Protein AF-A0A1Y4L7F6-F1 (afdb_monomer_lite)

Radius of gyration: 70.83 Å; chains: 1; bounding box: 142×62×167 Å

Secondary structure (DSSP, 8-state):
-EEEEEETTT--EEEEEHHHHHHHHHHHHHHHHHHHHHHHHHHH--HHHHHHHHHHHHHHHTT---TTS-TTT--S-EEE--HHHHHHHHHHHHHHH------TT--HHHHHHHHHHHHHTT-HHHHHHHHHHHHHH-TT-HHHHHHHHHHHTT-SSGGGGGG-SS--TT-HHHHHHHHHS-HHHHHHHHHHHHHHHHHHHHHHHHHHHHHHHHHHHH--SHHHHHHHHHHHHTTTTSTTHHHHHHHHHHHHHHHHHHHHHHHHHHHHHHHHHHHHHHHHHHHHHHHHHHHHHHHHHHHHHHHHHHHHHHHHH--SHHHHHHHHHHHHHHHHHHTTSTTHHHHHHHHHHHHHHHHHHHHHH---TTHHHHHHHHHHHTTTSTTHHHHHHHHHHHHHHHHHHTT-SS--HHHHHHHHHHHTSTT-HHHHHHHHHHHHHHHHHHTS-----------------------------------------S-EEEEETTEEEEES-------TT---------B--SSS---------TTT-EEEEEE-TTS-EEEEEE---

pLDDT: mean 74.29, std 24.06, range [22.27, 98.38]

Organism: NCBI:txid501571

Foldseek 3Di:
DKWKKAAPPPRDIDIDDPVNVVLLVVLVVVLVVLVVQLVVCVVPNDPVSNVVSVVVNVVSVVVRDPPCADPPPRDNRMDTDDPVRVVLVVLVVLLVPDDDDDDPPDDLVNLLVVLLVCLLVLVLNNSLVSLVVSCVVVVLPLSSLVSNVCSSQSHNDLVCLLVDQAAPCVPPSNVSNCVRPDPVSVVSSVVSNVSNVVVNVVVVLVVLLVVLVVQLVPDLELVSLQVSLVSLVVNPPPDCSVVSSVVSNVNSVVSVVVVVVVVVVVVVVVVVVVVVVVVVVVVVVVVVVVVVVLVVLVVLLVQLVVLQVVLVPDPDLVSSLVSLVSSLVSLVVSPPDPCSVVVLQVSLVVLLVVLLVCQAPDLDPVCLVSSLSSLVSNPPPDCSVVVSVVSVVLSVLVVVQVPDQDRDPVSLVVNLVVCPPPSHPVNNVVSVVVVVVVVVVVPDDDDDDDDDDDDDDDDDDDDDDDDDDDDYDDDDDDDDDDDPDQWDWDADPNDTWIFRDADQDDDPPDRDGDGDGDGDDDPDDDDADADDDDDPWRWGWGAGPVGDIDIDIDDDD

Sequence (557 aa):
MEYRKRCKVCGKIWCYTDDDLKQDAANNLMGGINAVGQIASAFGGTVFHRKYFADRSENIDRKRVNRNQCPQCHSLDCEDISEEELEKYKTQESFSKAQIAINSNATTENLLTRAKLLLEDKDWASANAYCDYVLDTEPENGTAYLYKLMAELRVQHQEELKDKAEPFDGKVNYQKVMRYADESVKQVLSSCIEHIKDRNENERLQGIYVSACNRMKNATTESAFKEAAASFIKILGYKDAESMQQKCIEMANQARIEAEQKAAVKKVKRIRNTIIIAVIAIVAAIGAHFALNNSQKEAAYNEAMQHEISANSETFHPARLEEYKTAIAGFEALGNYKNSEEQVDEIKKTAYDTALSILNDTGTLDDYNTILEYFSIAEGYEDSIQMAQQLKVEMDAIDEVFYVEEVTDDDIEAARKIFDTNQYAKRLASFEKSVYIYEQFCNTQWEYVSGDARALSMISSNGGNCSIIKTDMSRKPVDQWWGWDRTLTIYINGTPISFDYATYINDDTNNRIEFWGRLITLSGKSDVDVVLTEQGRLHIVLTFLDGSTFECEYKRA

Structure (mmCIF, N/CA/C/O backbone):
data_AF-A0A1Y4L7F6-F1
#
_entry.id   AF-A0A1Y4L7F6-F1
#
loop_
_atom_site.group_PDB
_atom_site.id
_atom_site.type_symbol
_atom_site.label_atom_id
_atom_site.label_alt_id
_atom_site.label_comp_id
_atom_site.label_asym_id
_atom_site.label_entity_id
_atom_site.label_seq_id
_atom_site.pdbx_PDB_ins_code
_atom_site.Cartn_x
_atom_site.Cartn_y
_atom_site.Cartn_z
_atom_site.occupancy
_atom_site.B_iso_or_equiv
_atom_site.auth_seq_id
_atom_site.auth_comp_id
_atom_site.auth_asym_id
_atom_site.auth_atom_id
_atom_site.pdbx_PDB_model_num
ATOM 1 N N . MET A 1 1 ? -2.041 19.008 -26.910 1.00 67.31 1 MET A N 1
ATOM 2 C CA . MET A 1 1 ? -1.392 17.840 -27.532 1.00 67.31 1 MET A CA 1
ATOM 3 C C . MET A 1 1 ? -1.391 18.044 -29.038 1.00 67.31 1 MET A C 1
ATOM 5 O O . MET A 1 1 ? -2.374 18.558 -29.567 1.00 67.31 1 MET A O 1
ATOM 9 N N . GLU A 1 2 ? -0.269 17.755 -29.698 1.00 81.44 2 GLU A N 1
ATOM 10 C CA . GLU A 1 2 ? -0.149 17.797 -31.159 1.00 81.44 2 GLU A CA 1
ATOM 11 C C . GLU A 1 2 ? -0.303 16.367 -31.686 1.00 81.44 2 GLU A C 1
ATOM 13 O O . GLU A 1 2 ? 0.389 15.456 -31.238 1.00 81.44 2 GLU A O 1
ATOM 18 N N . TYR A 1 3 ? -1.229 16.175 -32.613 1.00 84.19 3 TYR A N 1
ATOM 19 C CA . TYR A 1 3 ? -1.503 14.920 -33.296 1.00 84.19 3 TYR A CA 1
ATOM 20 C C . TYR A 1 3 ? -0.997 15.005 -34.726 1.00 84.19 3 TYR A C 1
ATOM 22 O O . TYR A 1 3 ? -0.993 16.077 -35.340 1.00 84.19 3 TYR A O 1
ATOM 30 N N . ARG A 1 4 ? -0.578 13.864 -35.270 1.00 86.69 4 ARG A N 1
ATOM 31 C CA . ARG A 1 4 ? 0.074 13.792 -36.575 1.00 86.69 4 ARG A CA 1
ATOM 32 C C . ARG A 1 4 ? -0.455 12.586 -37.332 1.00 86.69 4 ARG A C 1
ATOM 34 O O . ARG A 1 4 ? -0.476 11.483 -36.795 1.00 86.69 4 ARG A O 1
ATOM 41 N N . LYS A 1 5 ? -0.865 12.803 -38.580 1.00 89.38 5 LYS A N 1
ATOM 42 C CA . LYS A 1 5 ? -1.363 11.748 -39.467 1.00 89.38 5 LYS A CA 1
ATOM 43 C C . LYS A 1 5 ? -0.583 11.706 -40.762 1.00 89.38 5 LYS A C 1
ATOM 45 O O . LYS A 1 5 ? -0.170 12.745 -41.275 1.00 89.38 5 LYS A O 1
ATOM 50 N N . ARG A 1 6 ? -0.449 10.505 -41.314 1.00 88.75 6 ARG A N 1
ATOM 51 C CA . ARG A 1 6 ? 0.105 10.229 -42.637 1.00 88.75 6 ARG A CA 1
ATOM 52 C C . ARG A 1 6 ? -0.964 9.608 -43.523 1.00 88.75 6 ARG A C 1
ATOM 54 O O . ARG A 1 6 ? -1.675 8.698 -43.115 1.00 88.75 6 ARG A O 1
ATOM 61 N N . CYS A 1 7 ? -1.064 10.072 -44.762 1.00 90.88 7 CYS A N 1
ATOM 62 C CA . CYS A 1 7 ? -1.903 9.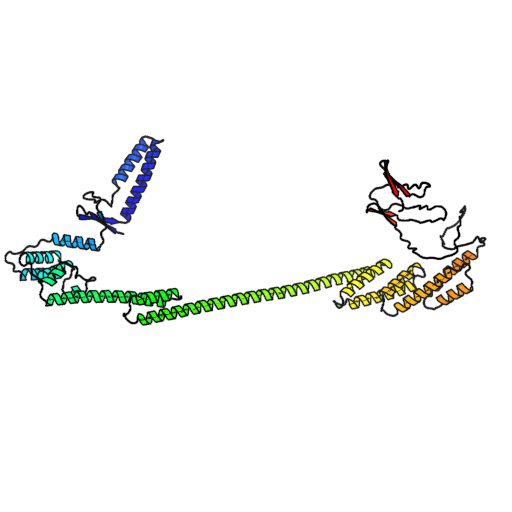422 -45.761 1.00 90.88 7 CYS A CA 1
ATOM 63 C C . CYS A 1 7 ? -1.154 8.244 -46.386 1.00 90.88 7 CYS A C 1
ATOM 65 O O . CYS A 1 7 ? -0.065 8.437 -46.927 1.00 90.88 7 CYS A O 1
ATOM 67 N N . LYS A 1 8 ? -1.752 7.049 -46.399 1.00 87.69 8 LYS A N 1
ATOM 68 C CA . LYS A 1 8 ? -1.141 5.873 -47.042 1.00 87.69 8 LYS A CA 1
ATOM 69 C C . LYS A 1 8 ? -1.162 5.938 -48.567 1.00 87.69 8 LYS A C 1
ATOM 71 O O . LYS A 1 8 ? -0.351 5.291 -49.218 1.00 87.69 8 LYS A O 1
ATOM 76 N N . VAL A 1 9 ? -2.054 6.753 -49.134 1.00 87.94 9 VAL A N 1
ATOM 77 C CA . VAL A 1 9 ? -2.202 6.909 -50.588 1.00 87.94 9 VAL A CA 1
ATOM 78 C C . VAL A 1 9 ? -1.165 7.872 -51.161 1.00 87.94 9 VAL A C 1
ATOM 80 O O . VAL A 1 9 ? -0.468 7.524 -52.107 1.00 87.94 9 VAL A O 1
ATOM 83 N N . CYS A 1 10 ? -1.041 9.084 -50.609 1.00 87.88 10 CYS A N 1
ATOM 84 C CA . CYS A 1 10 ? -0.128 10.102 -51.149 1.00 87.88 10 CYS A CA 1
ATOM 85 C C . CYS A 1 10 ? 1.121 10.357 -50.290 1.00 87.88 10 CYS A C 1
ATOM 87 O O . CYS A 1 10 ? 1.930 11.217 -50.632 1.00 87.88 10 CYS A O 1
ATOM 89 N N . GLY A 1 11 ? 1.269 9.668 -49.155 1.00 83.19 11 GLY A N 1
ATOM 90 C CA . GLY A 1 11 ? 2.427 9.772 -48.261 1.00 83.19 11 GLY A CA 1
ATOM 91 C C . GLY A 1 11 ? 2.523 11.071 -47.457 1.00 83.19 11 GLY A C 1
ATOM 92 O O . GLY A 1 11 ? 3.412 11.196 -46.619 1.00 83.19 11 GLY A O 1
ATOM 93 N N . LYS A 1 12 ? 1.628 12.040 -47.684 1.00 86.62 12 LYS A N 1
ATOM 94 C CA . LYS A 1 12 ? 1.668 13.351 -47.028 1.00 86.62 12 LYS A CA 1
ATOM 95 C C . LYS A 1 12 ? 1.315 13.263 -45.553 1.00 86.62 12 LYS A C 1
ATOM 97 O O . LYS A 1 12 ? 0.381 12.556 -45.177 1.00 86.62 12 LYS A O 1
ATOM 102 N N . ILE A 1 13 ? 2.041 14.042 -44.759 1.00 88.19 13 ILE A N 1
ATOM 103 C CA . ILE A 1 13 ? 1.863 14.170 -43.316 1.00 88.19 13 ILE A CA 1
ATOM 104 C C . ILE A 1 13 ? 1.253 15.539 -43.003 1.00 88.19 13 ILE A C 1
ATOM 106 O O . ILE A 1 13 ? 1.660 16.538 -43.598 1.00 88.19 13 ILE A O 1
ATOM 110 N N . TRP A 1 14 ? 0.297 15.593 -42.077 1.00 88.44 14 TRP A N 1
ATOM 111 C CA . TRP A 1 14 ? -0.234 16.842 -41.522 1.00 88.44 14 TRP A CA 1
ATOM 112 C C . TRP A 1 14 ? -0.402 16.740 -40.006 1.00 88.44 14 TRP A C 1
ATOM 114 O O . TRP A 1 14 ? -0.617 15.655 -39.461 1.00 88.44 14 TRP A O 1
ATOM 124 N N . CYS A 1 15 ? -0.316 17.892 -39.343 1.00 87.69 15 CYS A N 1
ATOM 125 C CA . CYS A 1 15 ? -0.480 18.025 -37.900 1.00 87.69 15 CYS A CA 1
ATOM 126 C C . CYS A 1 15 ? -1.794 18.740 -37.561 1.00 87.69 15 CYS A C 1
ATOM 128 O O . CYS A 1 15 ? -2.306 19.534 -38.356 1.00 87.69 15 CYS A O 1
ATOM 130 N N . TYR A 1 16 ? -2.330 18.466 -36.378 1.00 86.69 16 TYR A N 1
ATOM 131 C CA . TYR A 1 16 ? -3.464 19.175 -35.783 1.00 86.69 16 TYR A CA 1
ATOM 132 C C . TYR A 1 16 ? -3.387 19.077 -34.257 1.00 86.69 16 TYR A C 1
ATOM 134 O O . TYR A 1 16 ? -2.666 18.246 -33.716 1.00 86.69 16 TYR A O 1
ATOM 142 N N . THR A 1 17 ? -4.100 19.934 -33.541 1.00 87.12 17 THR A N 1
ATOM 143 C CA . THR A 1 17 ? -4.005 20.058 -32.081 1.00 87.12 17 THR A CA 1
ATOM 144 C C . THR A 1 17 ? -5.323 19.738 -31.378 1.00 87.12 17 THR A C 1
ATOM 146 O O . THR A 1 17 ? -6.375 19.628 -32.007 1.00 87.12 17 THR A O 1
ATOM 149 N N . ASP A 1 18 ? -5.292 19.618 -30.049 1.00 84.56 18 ASP A N 1
ATOM 150 C CA . ASP A 1 18 ? -6.520 19.545 -29.240 1.00 84.56 18 ASP A CA 1
ATOM 151 C C . ASP A 1 18 ? -7.453 20.738 -29.479 1.00 84.56 18 ASP A C 1
ATOM 153 O O . ASP A 1 18 ? -8.672 20.589 -29.424 1.00 84.56 18 ASP A O 1
ATOM 157 N N . ASP A 1 19 ? -6.900 21.924 -29.734 1.00 83.25 19 ASP A N 1
ATOM 158 C CA . ASP A 1 19 ? -7.710 23.114 -29.979 1.00 83.25 19 ASP A CA 1
ATOM 159 C C . ASP A 1 19 ? -8.383 23.055 -31.355 1.00 83.25 19 ASP A C 1
ATOM 161 O O . ASP A 1 19 ? -9.547 23.442 -31.468 1.00 83.25 19 ASP A O 1
ATOM 165 N N . ASP A 1 20 ? -7.734 22.445 -32.355 1.00 82.12 20 ASP A N 1
ATOM 166 C CA . ASP A 1 20 ? -8.377 22.105 -33.630 1.00 82.12 20 ASP A CA 1
ATOM 167 C C . ASP A 1 20 ? -9.544 21.123 -33.423 1.00 82.12 20 ASP A C 1
ATOM 169 O O . ASP A 1 20 ? -10.632 21.337 -33.957 1.00 82.12 20 ASP A O 1
ATOM 173 N N . LEU A 1 21 ? -9.362 20.082 -32.599 1.00 81.94 21 LEU A N 1
ATOM 174 C CA . LEU A 1 21 ? -10.419 19.107 -32.295 1.00 81.94 21 LEU A CA 1
ATOM 175 C C . LEU A 1 21 ? -11.599 19.741 -31.547 1.00 81.94 21 LEU A C 1
ATOM 177 O O . LEU A 1 21 ? -12.758 19.438 -31.840 1.00 81.94 21 LEU A O 1
ATOM 181 N N . LYS A 1 22 ? -11.330 20.644 -30.596 1.00 82.25 22 LYS A N 1
ATOM 182 C CA . LYS A 1 22 ? -12.375 21.412 -29.898 1.00 82.25 22 LYS A CA 1
ATOM 183 C C . LYS A 1 22 ? -13.120 22.331 -30.855 1.00 82.25 22 LYS A C 1
ATOM 185 O O . LYS A 1 22 ? -14.337 22.460 -30.740 1.00 82.25 22 LYS A O 1
ATOM 190 N N . GLN A 1 23 ? -12.414 22.961 -31.791 1.00 80.44 23 GLN A N 1
ATOM 191 C CA . GLN A 1 23 ? -13.025 23.822 -32.795 1.00 80.44 23 GLN A CA 1
ATOM 192 C C . GLN A 1 23 ? -13.916 23.013 -33.747 1.00 80.44 23 GLN A C 1
ATOM 194 O O . GLN A 1 23 ? -15.044 23.426 -34.016 1.00 80.44 23 GLN A O 1
ATOM 199 N N . ASP A 1 24 ? -13.477 21.825 -34.168 1.00 77.81 24 ASP A N 1
ATOM 200 C CA . ASP A 1 24 ? -14.282 20.893 -34.964 1.00 77.81 24 ASP A CA 1
ATOM 201 C C . ASP A 1 24 ? -15.511 20.396 -34.180 1.00 77.81 24 ASP A C 1
ATOM 203 O O . ASP A 1 24 ? -16.622 20.384 -34.711 1.00 77.81 24 ASP A O 1
ATOM 207 N N . ALA A 1 25 ? -15.365 20.072 -32.891 1.00 78.19 25 ALA A N 1
ATOM 208 C CA . ALA A 1 25 ? -16.481 19.690 -32.022 1.00 78.19 25 ALA A CA 1
ATOM 209 C C . ALA A 1 25 ? -17.491 20.835 -31.821 1.00 78.19 25 ALA A C 1
ATOM 211 O O . ALA A 1 25 ? -18.701 20.615 -31.909 1.00 78.19 25 ALA A O 1
ATOM 212 N N . ALA A 1 26 ? -17.013 22.065 -31.618 1.00 76.25 26 ALA A N 1
ATOM 213 C CA . ALA A 1 26 ? -17.852 23.256 -31.520 1.00 76.25 26 ALA A CA 1
ATOM 214 C C . ALA A 1 26 ? -18.593 23.534 -32.840 1.00 76.25 26 ALA A C 1
ATOM 216 O O . ALA A 1 26 ? -19.796 23.798 -32.830 1.00 76.25 26 ALA A O 1
ATOM 217 N N . ASN A 1 27 ? -17.914 23.402 -33.983 1.00 75.44 27 ASN A N 1
ATOM 218 C CA . ASN A 1 27 ? -18.522 23.525 -35.311 1.00 75.44 27 ASN A CA 1
ATOM 219 C C . ASN A 1 27 ? -19.551 22.406 -35.573 1.00 75.44 27 ASN A C 1
ATOM 221 O O . ASN A 1 27 ? -20.608 22.653 -36.160 1.00 75.44 27 ASN A O 1
ATOM 225 N N . ASN A 1 28 ? -19.301 21.184 -35.094 1.00 72.00 28 ASN A N 1
ATOM 226 C CA . ASN A 1 28 ? -20.235 20.062 -35.196 1.00 72.00 28 ASN A CA 1
ATOM 227 C C . ASN A 1 28 ? -21.497 20.283 -34.349 1.00 72.00 28 ASN A C 1
ATOM 229 O O . ASN A 1 28 ? -22.604 20.144 -34.874 1.00 72.00 28 ASN A O 1
ATOM 233 N N . LEU A 1 29 ? -21.341 20.708 -33.090 1.00 71.94 29 LEU A N 1
ATOM 234 C CA . LEU A 1 29 ? -22.448 21.040 -32.188 1.00 71.94 29 LEU A CA 1
ATOM 235 C C . LEU A 1 29 ? -23.299 22.193 -32.737 1.00 71.94 29 LEU A C 1
ATOM 237 O O . LEU A 1 29 ? -24.524 22.091 -32.796 1.00 71.94 29 LEU A O 1
ATOM 241 N N . MET A 1 30 ? -22.656 23.267 -33.203 1.00 64.56 30 MET A N 1
ATOM 242 C CA . MET A 1 30 ? -23.350 24.412 -33.797 1.00 64.56 30 MET A CA 1
ATOM 243 C C . MET A 1 30 ? -24.079 24.039 -35.093 1.00 64.56 30 MET A C 1
ATOM 245 O O . MET A 1 30 ? -25.169 24.550 -35.341 1.00 64.56 30 MET A O 1
ATOM 249 N N . GLY A 1 31 ? -23.531 23.125 -35.901 1.00 64.31 31 GLY A N 1
ATOM 250 C CA . GLY A 1 31 ? -24.236 22.573 -37.062 1.00 64.31 31 GLY A CA 1
ATOM 251 C C . GLY A 1 31 ? -25.481 21.766 -36.670 1.00 64.31 31 GLY A C 1
ATOM 252 O O . GLY A 1 31 ? -26.534 21.947 -37.274 1.00 64.31 31 GLY A O 1
ATOM 253 N N . GLY A 1 32 ? -25.405 20.952 -35.609 1.00 62.22 32 GLY A N 1
ATOM 254 C CA . GLY A 1 32 ? -26.553 20.198 -35.084 1.00 62.22 32 GLY A CA 1
ATOM 255 C C . GLY A 1 32 ? -27.674 21.092 -34.540 1.00 62.22 32 GLY A C 1
ATOM 256 O O . GLY A 1 32 ? -28.841 20.889 -34.866 1.00 62.22 32 GLY A O 1
ATOM 257 N N . ILE A 1 33 ? -27.326 22.136 -33.781 1.00 60.53 33 ILE A N 1
ATOM 258 C CA . ILE A 1 33 ? -28.293 23.118 -33.260 1.00 60.53 33 ILE A CA 1
ATOM 259 C C . ILE A 1 33 ? -28.974 23.883 -34.407 1.00 60.53 33 ILE A C 1
ATOM 261 O O . ILE A 1 33 ? -30.187 24.095 -34.376 1.00 60.53 33 ILE A O 1
ATOM 265 N N . ASN A 1 34 ? -28.229 24.255 -35.452 1.00 61.50 34 ASN A N 1
ATOM 266 C CA . ASN A 1 34 ? -28.806 24.946 -36.607 1.00 61.50 34 ASN A CA 1
ATOM 267 C C . ASN A 1 34 ? -29.699 24.035 -37.459 1.00 61.50 34 ASN A C 1
ATOM 269 O O . ASN A 1 34 ? -30.714 24.512 -37.958 1.00 61.50 34 ASN A O 1
ATOM 273 N N . ALA A 1 35 ? -29.392 22.739 -37.577 1.00 59.72 35 ALA A N 1
ATOM 274 C CA . ALA A 1 35 ? -30.270 21.771 -38.239 1.00 59.72 35 ALA A CA 1
ATOM 275 C C . ALA A 1 35 ? -31.619 21.625 -37.506 1.00 59.72 35 ALA A C 1
ATOM 277 O O . ALA A 1 35 ? -32.675 21.615 -38.137 1.00 59.72 35 ALA A O 1
ATOM 278 N N . VAL A 1 36 ? -31.608 21.619 -36.168 1.00 58.75 36 VAL A N 1
ATOM 279 C CA . VAL A 1 36 ? -32.837 21.653 -35.353 1.00 58.75 36 VAL A CA 1
ATOM 280 C C . VAL A 1 36 ? -33.593 22.974 -35.545 1.00 58.75 36 VAL A C 1
ATOM 282 O O . VAL A 1 36 ? -34.815 22.969 -35.696 1.00 58.75 36 VAL A O 1
ATOM 285 N N . GLY A 1 37 ? -32.882 24.104 -35.619 1.00 58.19 37 GLY A N 1
ATOM 286 C CA . GLY A 1 37 ? -33.464 25.411 -35.942 1.00 58.19 37 GLY A CA 1
ATOM 287 C C . GLY A 1 37 ? -34.117 25.466 -37.330 1.00 58.19 37 GLY A C 1
ATOM 288 O O . GLY A 1 37 ? -35.196 26.042 -37.481 1.00 58.19 37 GLY A O 1
ATOM 289 N N . GLN A 1 38 ? -33.526 24.810 -38.336 1.00 59.62 38 GLN A N 1
ATOM 290 C CA . GLN A 1 38 ? -34.125 24.669 -39.667 1.00 59.62 38 GLN A CA 1
ATOM 291 C C . GLN A 1 38 ? -35.427 23.860 -39.617 1.00 59.62 38 GLN A C 1
ATOM 293 O O . GLN A 1 38 ? -36.427 24.308 -40.182 1.00 59.62 38 GLN A O 1
ATOM 298 N N . ILE A 1 39 ? -35.452 22.740 -38.885 1.00 56.59 39 ILE A N 1
ATOM 299 C CA . ILE A 1 39 ? -36.661 21.922 -38.688 1.00 56.59 39 ILE A CA 1
ATOM 300 C C . ILE A 1 39 ? -37.747 22.740 -37.974 1.00 56.59 39 ILE A C 1
ATOM 302 O O . ILE A 1 39 ? -38.871 22.812 -38.461 1.00 56.59 39 ILE A O 1
ATOM 306 N N . ALA A 1 40 ? -37.418 23.448 -36.889 1.00 51.19 40 ALA A N 1
ATOM 307 C CA . ALA A 1 40 ? -38.370 24.306 -36.178 1.00 51.19 40 ALA A CA 1
ATOM 308 C C . ALA A 1 40 ? -38.926 25.439 -37.069 1.00 51.19 40 ALA A C 1
ATOM 310 O O . ALA A 1 40 ? -40.122 25.729 -37.050 1.00 51.19 40 ALA A O 1
ATOM 311 N N . SER A 1 41 ? -38.087 26.038 -37.922 1.00 56.34 41 SER A N 1
ATOM 312 C CA . SER A 1 41 ? -38.514 27.067 -38.881 1.00 56.34 41 SER A CA 1
ATOM 313 C C . SER A 1 41 ? -39.408 26.529 -40.010 1.00 56.34 41 SER A C 1
ATOM 315 O O . SER A 1 41 ? -40.167 27.295 -40.607 1.00 56.34 41 SER A O 1
ATOM 317 N N . ALA A 1 42 ? -39.365 25.222 -40.292 1.00 54.97 42 ALA A N 1
ATOM 318 C CA . ALA A 1 42 ? -40.244 24.575 -41.264 1.00 54.97 42 ALA A CA 1
ATOM 319 C C . ALA A 1 42 ? -41.684 24.415 -40.742 1.00 54.97 42 ALA A C 1
ATOM 321 O O . ALA A 1 42 ? -42.612 24.422 -41.548 1.00 54.97 42 ALA A O 1
ATOM 322 N N . PHE A 1 43 ? -41.874 24.354 -39.418 1.00 52.50 43 PHE A N 1
ATOM 323 C CA . PHE A 1 43 ? -43.187 24.203 -38.776 1.00 52.50 43 PHE A CA 1
ATOM 324 C C . PHE A 1 43 ? -43.848 25.528 -38.347 1.00 52.50 43 PHE A C 1
ATOM 326 O O . PHE A 1 43 ? -45.023 25.520 -37.991 1.00 52.50 43 PHE A O 1
ATOM 333 N N . GLY A 1 44 ? -43.151 26.672 -38.416 1.00 50.38 44 GLY A N 1
ATOM 334 C CA . GLY A 1 44 ? -43.756 27.969 -38.060 1.00 50.38 44 GLY A CA 1
ATOM 335 C C . GLY A 1 44 ? -42.921 29.237 -38.297 1.00 50.38 44 GLY A C 1
ATOM 336 O O . GLY A 1 44 ? -43.293 30.299 -37.808 1.00 50.38 44 GLY A O 1
ATOM 337 N N . GLY A 1 45 ? -41.790 29.166 -39.010 1.00 59.34 45 GLY A N 1
ATOM 338 C CA . GLY A 1 45 ? -40.890 30.308 -39.226 1.00 59.34 45 GLY A CA 1
ATOM 339 C C . GLY A 1 45 ? -41.123 31.065 -40.541 1.00 59.34 45 GLY A C 1
ATOM 340 O O . GLY A 1 45 ? -41.596 30.505 -41.530 1.00 59.34 45 GLY A O 1
ATOM 341 N N . THR A 1 46 ? -40.734 32.346 -40.585 1.00 68.12 46 THR A N 1
ATOM 342 C CA . THR A 1 46 ? -40.786 33.173 -41.806 1.00 68.12 46 THR A CA 1
ATOM 343 C C . THR A 1 46 ? -39.716 32.762 -42.830 1.00 68.12 46 THR A C 1
ATOM 345 O O . THR A 1 46 ? -38.676 32.204 -42.476 1.00 68.12 46 THR A O 1
ATOM 348 N N . VAL A 1 47 ? -39.928 33.078 -44.116 1.00 68.88 47 VAL A N 1
ATOM 349 C CA . VAL A 1 47 ? -38.976 32.785 -45.217 1.00 68.88 47 VAL A CA 1
ATOM 350 C C . VAL A 1 47 ? -37.566 33.322 -44.922 1.00 68.88 47 VAL A C 1
ATOM 352 O O . VAL A 1 47 ? -36.572 32.666 -45.232 1.00 68.88 47 VAL A O 1
ATOM 355 N N . PHE A 1 48 ? -37.472 34.473 -44.249 1.00 69.44 48 PHE A N 1
ATOM 356 C CA . PHE A 1 48 ? -36.204 35.071 -43.827 1.00 69.44 48 PHE A CA 1
ATOM 357 C C . PHE A 1 48 ? -35.439 34.199 -42.819 1.00 69.44 48 PHE A C 1
ATOM 359 O O . PHE A 1 48 ? -34.237 33.995 -42.979 1.00 69.44 48 PHE A O 1
ATOM 366 N N . HIS A 1 49 ? -36.128 33.622 -41.826 1.00 64.31 49 HIS A N 1
ATOM 367 C CA . HIS A 1 49 ? -35.503 32.718 -40.854 1.00 64.31 49 HIS A CA 1
ATOM 368 C C . HIS A 1 49 ? -34.958 31.462 -41.533 1.00 64.31 49 HIS A C 1
ATOM 370 O O . HIS A 1 49 ? -33.842 31.038 -41.241 1.00 64.31 49 HIS A O 1
ATOM 376 N N . ARG A 1 50 ? -35.708 30.909 -42.492 1.00 63.09 50 ARG A N 1
ATOM 377 C CA . ARG A 1 50 ? -35.282 29.721 -43.239 1.00 63.09 50 ARG A CA 1
ATOM 378 C C . ARG A 1 50 ? -33.990 29.980 -44.024 1.00 63.09 50 ARG A C 1
ATOM 380 O O . ARG A 1 50 ? -33.076 29.163 -43.970 1.00 63.09 50 ARG A O 1
ATOM 387 N N . LYS A 1 51 ? -33.878 31.143 -44.682 1.00 74.75 51 LYS A N 1
ATOM 388 C CA . LYS A 1 51 ? -32.659 31.551 -45.402 1.00 74.75 51 LYS A CA 1
ATOM 389 C C . LYS A 1 51 ? -31.486 31.827 -44.456 1.00 74.75 51 LYS A C 1
ATOM 391 O O . LYS A 1 51 ? -30.390 31.342 -44.701 1.00 74.75 51 LYS A O 1
ATOM 396 N N . TYR A 1 52 ? -31.719 32.531 -43.349 1.00 76.56 52 TYR A N 1
ATOM 397 C CA . TYR A 1 52 ? -30.683 32.823 -42.353 1.00 76.56 52 TYR A CA 1
ATOM 398 C C . TYR A 1 52 ? -30.048 31.547 -41.774 1.00 76.56 52 TYR A C 1
ATOM 400 O O . TYR A 1 52 ? -28.824 31.448 -41.683 1.00 76.56 52 TYR A O 1
ATOM 408 N N . PHE A 1 53 ? -30.861 30.545 -41.419 1.00 73.38 53 PHE A N 1
ATOM 409 C CA . PHE A 1 53 ? -30.347 29.269 -40.913 1.00 73.38 53 PHE A CA 1
ATOM 410 C C . PHE A 1 53 ? -29.701 28.400 -42.002 1.00 73.38 53 PHE A C 1
ATOM 412 O O . PHE A 1 53 ? -28.786 27.641 -41.683 1.00 73.38 53 PHE A O 1
ATOM 419 N N . ALA A 1 54 ? -30.129 28.507 -43.264 1.00 71.12 54 ALA A N 1
ATOM 420 C CA . ALA A 1 54 ? -29.477 27.840 -44.394 1.00 71.12 54 ALA A CA 1
ATOM 421 C C . ALA A 1 54 ? -28.075 28.417 -44.653 1.00 71.12 54 ALA A C 1
ATOM 423 O O . ALA A 1 54 ? -27.092 27.683 -44.574 1.00 71.12 54 ALA A O 1
ATOM 424 N N . ASP A 1 55 ? -27.964 29.740 -44.814 1.00 76.62 55 ASP A N 1
ATOM 425 C CA . ASP A 1 55 ? -26.688 30.424 -45.064 1.00 76.62 55 ASP A CA 1
ATOM 426 C C . ASP A 1 55 ? -25.705 30.218 -43.887 1.00 76.62 55 ASP A C 1
ATOM 428 O O . ASP A 1 55 ? -24.491 30.071 -44.066 1.00 76.62 55 ASP A O 1
ATOM 432 N N . ARG A 1 56 ? -26.217 30.169 -42.647 1.00 73.44 56 ARG A N 1
ATOM 433 C CA . ARG A 1 56 ? -25.410 29.879 -41.451 1.00 73.44 56 ARG A CA 1
ATOM 434 C C . ARG A 1 56 ? -24.959 28.418 -41.382 1.00 73.44 56 ARG A C 1
ATOM 436 O O . ARG A 1 56 ? -23.828 28.182 -40.961 1.00 73.44 56 ARG A O 1
ATOM 443 N N . SER A 1 57 ? -25.797 27.468 -41.802 1.00 70.12 57 SER A N 1
ATOM 444 C CA . SER A 1 57 ? -25.419 26.051 -41.900 1.00 70.12 57 SER A CA 1
ATOM 445 C C . SER A 1 57 ? -24.313 25.857 -42.929 1.00 70.12 57 SER A C 1
ATOM 447 O O . SER A 1 57 ? -23.266 25.326 -42.582 1.00 70.12 57 SER A O 1
ATOM 449 N N . GLU A 1 58 ? -24.465 26.405 -44.137 1.00 72.94 58 GLU A N 1
ATOM 450 C CA . GLU A 1 58 ? -23.443 26.312 -45.189 1.00 72.94 58 GLU A CA 1
ATOM 451 C C . GLU A 1 58 ? -22.104 26.932 -44.761 1.00 72.94 58 GLU A C 1
ATOM 453 O O . GLU A 1 58 ? -21.029 26.421 -45.071 1.00 72.94 58 GLU A O 1
ATOM 458 N N . ASN A 1 59 ? -22.138 28.034 -44.005 1.00 74.31 59 ASN A N 1
ATOM 459 C CA . ASN A 1 59 ? -20.932 28.642 -43.441 1.00 74.31 59 ASN A CA 1
ATOM 460 C C . ASN A 1 59 ? -20.244 27.780 -42.375 1.00 74.31 59 ASN A C 1
ATOM 462 O O . ASN A 1 59 ? -19.029 27.884 -42.216 1.00 74.31 59 ASN A O 1
ATOM 466 N N . ILE A 1 60 ? -20.997 26.970 -41.631 1.00 69.19 60 ILE A N 1
ATOM 467 C CA . ILE A 1 60 ? -20.456 26.038 -40.636 1.00 69.19 60 ILE A CA 1
ATOM 468 C C . ILE A 1 60 ? -19.946 24.772 -41.323 1.00 69.19 60 ILE A C 1
ATOM 470 O O . ILE A 1 60 ? -18.850 24.321 -41.001 1.00 69.19 60 ILE A O 1
ATOM 474 N N . ASP A 1 61 ? -20.670 24.259 -42.316 1.00 67.31 61 ASP A N 1
ATOM 475 C CA . ASP A 1 61 ? -20.267 23.092 -43.101 1.00 67.31 61 ASP A CA 1
ATOM 476 C C . ASP A 1 61 ? -18.974 23.363 -43.882 1.00 67.31 61 ASP A C 1
ATOM 478 O O . ASP A 1 61 ? -18.074 22.527 -43.880 1.00 67.31 61 ASP A O 1
ATOM 482 N N . ARG A 1 62 ? -18.793 24.577 -44.427 1.00 70.12 62 ARG A N 1
ATOM 483 C CA . ARG A 1 62 ? -17.522 25.011 -45.045 1.00 70.12 62 ARG A CA 1
ATOM 484 C C . ARG A 1 62 ? -16.336 25.077 -44.077 1.00 70.12 62 ARG A C 1
ATOM 486 O O . ARG A 1 62 ? -15.195 25.091 -44.527 1.00 70.12 62 ARG A O 1
ATOM 493 N N . LYS A 1 63 ? -16.586 25.152 -42.767 1.00 71.06 63 LYS A N 1
ATOM 494 C CA . LYS A 1 63 ? -15.550 25.204 -41.722 1.00 71.06 63 LYS A CA 1
ATOM 495 C C . LYS A 1 63 ? -15.264 23.840 -41.095 1.00 71.06 63 LYS A C 1
ATOM 497 O O . LYS A 1 63 ? -14.355 23.752 -40.274 1.00 71.06 63 LYS A O 1
ATOM 502 N N . ARG A 1 64 ? -16.016 22.792 -41.449 1.00 70.38 64 ARG A N 1
ATOM 503 C CA . ARG A 1 64 ? -15.755 21.429 -40.975 1.00 70.38 64 ARG A CA 1
ATOM 504 C C . ARG A 1 64 ? -14.561 20.854 -41.723 1.00 70.38 64 ARG A C 1
ATOM 506 O O . ARG A 1 64 ? -14.641 20.589 -42.920 1.00 70.38 64 ARG A O 1
ATOM 513 N N . VAL A 1 65 ? -13.464 20.629 -41.008 1.00 78.44 65 VAL A N 1
ATOM 514 C CA . VAL A 1 65 ? -12.296 19.939 -41.553 1.00 78.44 65 VAL A CA 1
ATOM 515 C C . VAL A 1 65 ? -12.339 18.494 -41.074 1.00 78.44 65 VAL A C 1
ATOM 517 O O . VAL A 1 65 ? -12.224 18.217 -39.885 1.00 78.44 65 VAL A O 1
ATOM 520 N N . ASN A 1 66 ? -12.503 17.539 -41.991 1.00 80.38 66 ASN A N 1
ATOM 521 C CA . ASN A 1 66 ? -12.386 16.130 -41.629 1.00 80.38 66 ASN A CA 1
ATOM 522 C C . ASN A 1 66 ? -10.906 15.777 -41.430 1.00 80.38 66 ASN A C 1
ATOM 524 O O . ASN A 1 66 ? -10.193 15.489 -42.387 1.00 80.38 66 ASN A O 1
ATOM 528 N N . ARG A 1 67 ? -10.439 15.787 -40.179 1.00 83.38 67 ARG A N 1
ATOM 529 C CA . ARG A 1 67 ? -9.035 15.498 -39.835 1.00 83.38 67 ARG A CA 1
ATOM 530 C C . ARG A 1 67 ? -8.622 14.042 -40.076 1.00 83.38 67 ARG A C 1
ATOM 532 O O . ARG A 1 67 ? -7.427 13.768 -40.137 1.00 83.38 67 ARG A O 1
ATOM 539 N N . ASN A 1 68 ? -9.581 13.131 -40.272 1.00 82.38 68 ASN A N 1
ATOM 540 C CA . ASN A 1 68 ? -9.335 11.744 -40.688 1.00 82.38 68 ASN A CA 1
ATOM 541 C C . ASN A 1 68 ? -9.232 11.588 -42.213 1.00 82.38 68 ASN A C 1
ATOM 543 O O . ASN A 1 68 ? -9.057 10.478 -42.709 1.00 82.38 68 ASN A O 1
ATOM 547 N N . GLN A 1 69 ? -9.350 12.686 -42.956 1.00 88.88 69 GLN A N 1
ATOM 548 C CA . GLN A 1 69 ? -9.234 12.711 -44.400 1.00 88.88 69 GLN A CA 1
ATOM 549 C C . GLN A 1 69 ? -7.983 13.488 -44.802 1.00 88.88 69 GLN A C 1
ATOM 551 O O . GLN A 1 69 ? -7.719 14.581 -44.302 1.00 88.88 69 GLN A O 1
ATOM 556 N N . CYS A 1 70 ? -7.214 12.935 -45.737 1.00 88.19 70 CYS A N 1
ATOM 557 C CA . CYS A 1 70 ? -6.023 13.596 -46.240 1.00 88.19 70 CYS A CA 1
ATOM 558 C C . CYS A 1 70 ? -6.389 14.938 -46.903 1.00 88.19 70 CYS A C 1
ATOM 560 O O . CYS A 1 70 ? -7.176 14.940 -47.853 1.00 88.19 70 CYS A O 1
ATOM 562 N N . PRO A 1 71 ? -5.772 16.065 -46.504 1.00 87.38 71 PRO A N 1
ATOM 563 C CA . PRO A 1 71 ? -6.091 17.379 -47.065 1.00 87.38 71 PRO A CA 1
ATOM 564 C C . PRO A 1 71 ? -5.648 17.548 -48.525 1.00 87.38 71 PRO A C 1
ATOM 566 O O . PRO A 1 71 ? -6.085 18.482 -49.186 1.00 87.38 71 PRO A O 1
ATOM 569 N N . GLN A 1 72 ? -4.774 16.670 -49.030 1.00 87.75 72 GLN A N 1
ATOM 570 C CA . GLN A 1 72 ? -4.222 16.783 -50.381 1.00 87.75 72 GLN A CA 1
ATOM 571 C C . GLN A 1 72 ? -4.896 15.855 -51.398 1.00 87.75 72 GLN A C 1
ATOM 573 O O . GLN A 1 72 ? -5.111 16.261 -52.533 1.00 87.75 72 GLN A O 1
ATOM 578 N N . CYS A 1 73 ? -5.190 14.605 -51.026 1.00 90.25 73 CYS A N 1
ATOM 579 C CA . CYS A 1 73 ? -5.783 13.624 -51.947 1.00 90.25 73 CYS A CA 1
ATOM 580 C C . CYS A 1 73 ? -7.184 13.159 -51.539 1.00 90.25 73 CYS A C 1
ATOM 582 O O . CYS A 1 73 ? -7.758 12.305 -52.207 1.00 90.25 73 CYS A O 1
ATOM 584 N N . HIS A 1 74 ? -7.723 13.680 -50.433 1.00 88.25 74 HIS A N 1
ATOM 585 C CA . HIS A 1 74 ? -9.041 13.341 -49.896 1.00 88.25 74 HIS A CA 1
ATOM 586 C C . HIS A 1 74 ? -9.261 11.853 -49.557 1.00 88.25 74 HIS A C 1
ATOM 588 O O . HIS A 1 74 ? -10.390 11.449 -49.282 1.00 88.25 74 HIS A O 1
ATOM 594 N N . SER A 1 75 ? -8.204 11.036 -49.517 1.00 89.69 75 SER A N 1
ATOM 595 C CA . SER A 1 75 ? -8.290 9.655 -49.033 1.00 89.69 75 SER A CA 1
ATOM 596 C C . SER A 1 75 ? -8.617 9.611 -47.539 1.00 89.69 75 SER A C 1
ATOM 598 O O . SER A 1 75 ? -8.131 10.441 -46.771 1.00 89.69 75 SER A O 1
ATOM 600 N N . LEU A 1 76 ? -9.415 8.623 -47.133 1.00 89.00 76 LEU A N 1
ATOM 601 C CA . LEU A 1 76 ? -9.688 8.296 -45.729 1.00 89.00 76 LEU A CA 1
ATOM 602 C C . LEU A 1 76 ? -8.686 7.283 -45.155 1.00 89.00 76 LEU A C 1
ATOM 604 O O . LEU A 1 76 ? -8.687 7.045 -43.951 1.00 89.00 76 LEU A O 1
ATOM 608 N N . ASP A 1 77 ? -7.819 6.701 -45.989 1.00 89.12 77 ASP A N 1
ATOM 609 C CA . ASP A 1 77 ? -6.783 5.767 -45.541 1.00 89.12 77 ASP A CA 1
ATOM 610 C C . ASP A 1 77 ? -5.584 6.541 -44.977 1.00 89.12 77 ASP A C 1
ATOM 612 O O . ASP A 1 77 ? -4.610 6.870 -45.669 1.00 89.12 77 ASP A O 1
ATOM 616 N N . CYS A 1 78 ? -5.731 6.906 -43.706 1.00 88.38 78 CYS A N 1
ATOM 617 C CA . CYS A 1 78 ? -4.787 7.707 -42.946 1.00 88.38 78 CYS A CA 1
ATOM 618 C C . CYS A 1 78 ? -4.412 6.972 -41.656 1.00 88.38 78 CYS A C 1
ATOM 620 O O . CYS A 1 78 ? -5.275 6.409 -40.986 1.00 88.38 78 CYS A O 1
ATOM 622 N N . GLU A 1 79 ? -3.136 7.005 -41.295 1.00 90.19 79 GLU A N 1
ATOM 623 C CA . GLU A 1 79 ? -2.603 6.417 -40.063 1.00 90.19 79 GLU A CA 1
ATOM 624 C C . GLU A 1 79 ? -2.061 7.510 -39.144 1.00 90.19 79 GLU A C 1
ATOM 626 O O . GLU A 1 79 ? -1.525 8.513 -39.620 1.00 90.19 79 GLU A O 1
ATOM 631 N N . ASP A 1 80 ? -2.236 7.334 -37.836 1.00 88.62 80 ASP A N 1
ATOM 632 C CA . ASP A 1 80 ? -1.555 8.158 -36.840 1.00 88.62 80 ASP A CA 1
ATOM 633 C C . ASP A 1 80 ? -0.089 7.737 -36.782 1.00 88.62 80 ASP A C 1
ATOM 635 O O . ASP A 1 80 ? 0.207 6.544 -36.811 1.00 88.62 80 ASP A O 1
ATOM 639 N N . ILE A 1 81 ? 0.811 8.716 -36.725 1.00 87.94 81 ILE A N 1
ATOM 640 C CA . ILE A 1 81 ? 2.252 8.463 -36.693 1.00 87.94 81 ILE A CA 1
ATOM 641 C C . ILE A 1 81 ? 2.866 9.000 -35.407 1.00 87.94 81 ILE A C 1
ATOM 643 O O . ILE A 1 81 ? 2.500 10.078 -34.925 1.00 87.94 81 ILE A O 1
ATOM 647 N N . SER A 1 82 ? 3.821 8.253 -34.862 1.00 86.75 82 SER A N 1
ATOM 648 C CA . SER A 1 82 ? 4.595 8.688 -33.703 1.00 86.75 82 SER A CA 1
ATOM 649 C C . SER A 1 82 ? 5.610 9.779 -34.075 1.00 86.75 82 SER A C 1
ATOM 651 O O . SER A 1 82 ? 5.884 10.062 -35.245 1.00 86.75 82 SER A O 1
ATOM 653 N N . GLU A 1 83 ? 6.191 10.418 -33.060 1.00 83.06 83 GLU A N 1
ATOM 654 C CA . GLU A 1 83 ? 7.282 11.377 -33.252 1.00 83.06 83 GLU A CA 1
ATOM 655 C C . GLU A 1 83 ? 8.525 10.723 -33.872 1.00 83.06 83 GLU A C 1
ATOM 657 O O . GLU A 1 83 ? 9.117 11.278 -34.797 1.00 83.06 83 GLU A O 1
ATOM 662 N N . GLU A 1 84 ? 8.848 9.498 -33.458 1.00 81.50 84 GLU A N 1
ATOM 663 C CA . GLU A 1 84 ? 9.950 8.709 -34.018 1.00 81.50 84 GLU A CA 1
ATOM 664 C C . GLU A 1 84 ? 9.722 8.378 -35.502 1.00 81.50 84 GLU A C 1
ATOM 666 O O . GLU A 1 84 ? 10.627 8.493 -36.333 1.00 81.50 84 GLU A O 1
ATOM 671 N N . GLU A 1 85 ? 8.492 8.007 -35.871 1.00 83.56 85 GLU A N 1
ATOM 672 C CA . GLU A 1 85 ? 8.128 7.719 -37.262 1.00 83.56 85 GLU A CA 1
ATOM 673 C C . GLU A 1 85 ? 8.196 8.970 -38.141 1.00 83.56 85 GLU A C 1
ATOM 675 O O . GLU A 1 85 ? 8.653 8.907 -39.289 1.00 83.56 85 GLU A O 1
ATOM 680 N N . LEU A 1 86 ? 7.806 10.124 -37.596 1.00 84.06 86 LEU A N 1
ATOM 681 C CA . LEU A 1 86 ? 7.950 11.410 -38.269 1.00 84.06 86 LEU A CA 1
ATOM 682 C C . LEU A 1 86 ? 9.422 11.762 -38.508 1.00 84.06 86 LEU A C 1
ATOM 684 O O . LEU A 1 86 ? 9.776 12.211 -39.600 1.00 84.06 86 LEU A O 1
ATOM 688 N N . GLU A 1 87 ? 10.284 11.587 -37.508 1.00 82.69 87 GLU A N 1
ATOM 689 C CA . GLU A 1 87 ? 11.719 11.848 -37.648 1.00 82.69 87 GLU A CA 1
ATOM 690 C C . GLU A 1 87 ? 12.371 10.926 -38.677 1.00 82.69 87 GLU A C 1
ATOM 692 O O . GLU A 1 87 ? 13.177 11.383 -39.498 1.00 82.69 87 GLU A O 1
ATOM 697 N N . LYS A 1 88 ? 11.976 9.649 -38.699 1.00 83.00 88 LYS A N 1
ATOM 698 C CA . LYS A 1 88 ? 12.399 8.690 -39.723 1.00 83.00 88 LYS A CA 1
ATOM 699 C C . LYS A 1 88 ? 11.980 9.150 -41.118 1.00 83.00 88 LYS A C 1
ATOM 701 O O . LYS A 1 88 ? 12.816 9.161 -42.019 1.00 83.00 88 LYS A O 1
ATOM 706 N N . TYR A 1 89 ? 10.729 9.580 -41.292 1.00 83.38 89 TYR A N 1
ATOM 707 C CA . TYR A 1 89 ? 10.240 10.099 -42.571 1.00 83.38 89 TYR A CA 1
ATOM 708 C C . TYR A 1 89 ? 11.012 11.348 -43.012 1.00 83.38 89 TYR A C 1
ATOM 710 O O . TYR A 1 89 ? 11.497 11.398 -44.139 1.00 83.38 89 TYR A O 1
ATOM 718 N N . LYS A 1 90 ? 11.195 12.330 -42.120 1.00 83.69 90 LYS A N 1
ATOM 719 C CA . LYS A 1 90 ? 11.961 13.556 -42.410 1.00 83.69 90 LYS A CA 1
ATOM 720 C C . LYS A 1 90 ? 13.402 13.248 -42.817 1.00 83.69 90 LYS A C 1
ATOM 722 O O . LYS A 1 90 ? 13.933 13.896 -43.712 1.00 83.69 90 LYS A O 1
ATOM 727 N N . THR A 1 91 ? 14.018 12.258 -42.173 1.00 83.56 91 THR A N 1
ATOM 728 C CA . THR A 1 91 ? 15.383 11.811 -42.486 1.00 83.56 91 THR A CA 1
ATOM 729 C C . THR A 1 91 ? 15.448 11.113 -43.846 1.00 83.56 91 THR A C 1
ATOM 731 O O . THR A 1 91 ? 16.329 11.396 -44.648 1.00 83.56 91 THR A O 1
ATOM 734 N N . GLN A 1 92 ? 14.490 10.239 -44.159 1.00 83.19 92 GLN A N 1
ATOM 735 C CA . GLN A 1 92 ? 14.408 9.612 -45.483 1.00 83.19 92 GLN A CA 1
ATOM 736 C C . GLN A 1 92 ? 14.158 10.647 -46.586 1.00 83.19 92 GLN A C 1
ATOM 738 O O . GLN A 1 92 ? 14.776 10.593 -47.647 1.00 83.19 92 GLN A O 1
ATOM 743 N N . GLU A 1 93 ? 13.282 11.617 -46.324 1.00 83.50 93 GLU A N 1
ATOM 744 C CA . GLU A 1 93 ? 12.991 12.702 -47.250 1.00 83.50 93 GLU A CA 1
ATOM 745 C C . GLU A 1 93 ? 14.228 13.580 -47.489 1.00 83.50 93 GLU A C 1
ATOM 747 O O . GLU A 1 93 ? 14.535 13.879 -48.644 1.00 83.50 93 GLU A O 1
ATOM 752 N N . SER A 1 94 ? 14.973 13.950 -46.439 1.00 85.50 94 SER A N 1
ATOM 753 C CA . SER A 1 94 ? 16.204 14.736 -46.589 1.00 85.50 94 SER A CA 1
ATOM 754 C C . SER A 1 94 ? 17.272 13.978 -47.375 1.00 85.50 94 SER A C 1
ATOM 756 O O . SER A 1 94 ? 17.897 14.566 -48.254 1.00 85.50 94 SER A O 1
ATOM 758 N N . PHE A 1 95 ? 17.425 12.672 -47.140 1.00 88.50 95 PHE A N 1
ATOM 759 C CA . PHE A 1 95 ? 18.355 11.831 -47.897 1.00 88.50 95 PHE A CA 1
ATOM 760 C C . PHE A 1 95 ? 17.958 11.725 -49.372 1.00 88.50 95 PHE A C 1
ATOM 762 O O . PHE A 1 95 ? 18.813 11.855 -50.240 1.00 88.50 95 PHE A O 1
ATOM 769 N N . SER A 1 96 ? 16.665 11.572 -49.674 1.00 82.12 96 SER A N 1
ATOM 770 C CA . SER A 1 96 ? 16.173 11.473 -51.058 1.00 82.12 96 SER A CA 1
ATOM 771 C C . SER A 1 96 ? 16.321 12.763 -51.876 1.00 82.12 96 SER A C 1
ATOM 773 O O . SER A 1 96 ? 16.343 12.717 -53.103 1.00 82.12 96 SER A O 1
ATOM 775 N N . LYS A 1 97 ? 16.394 13.921 -51.207 1.00 84.38 97 LYS A N 1
ATOM 776 C CA . LYS A 1 97 ? 16.482 15.247 -51.840 1.00 84.38 97 LYS A CA 1
ATOM 777 C C . LYS A 1 97 ? 17.908 15.780 -51.947 1.00 84.38 97 LYS A C 1
ATOM 779 O O . LYS A 1 97 ? 18.108 16.807 -52.595 1.00 84.38 97 LYS A O 1
ATOM 784 N N . ALA A 1 98 ? 18.872 15.133 -51.299 1.00 86.12 98 ALA A N 1
ATOM 785 C CA . ALA A 1 98 ? 20.261 15.561 -51.323 1.00 86.12 98 ALA A CA 1
ATOM 786 C C . ALA A 1 98 ? 20.811 15.514 -52.755 1.00 86.12 98 ALA A C 1
ATOM 788 O O . ALA A 1 98 ? 20.711 14.499 -53.440 1.00 86.12 98 ALA A O 1
ATOM 789 N N . GLN A 1 99 ? 21.399 16.622 -53.203 1.00 81.88 99 GLN A N 1
ATOM 790 C CA . GLN A 1 99 ? 22.094 16.711 -54.483 1.00 81.88 99 GLN A CA 1
ATOM 791 C C . GLN A 1 99 ? 23.548 17.078 -54.227 1.00 81.88 99 GLN A C 1
ATOM 793 O O . GLN A 1 99 ? 23.837 18.001 -53.467 1.00 81.88 99 GLN A O 1
ATOM 798 N N . ILE A 1 100 ? 24.461 16.364 -54.878 1.00 86.50 100 ILE A N 1
ATOM 799 C CA . ILE A 1 100 ? 25.899 16.565 -54.728 1.00 86.50 100 ILE A CA 1
ATOM 800 C C . ILE A 1 100 ? 26.542 16.798 -56.093 1.00 86.50 100 ILE A C 1
ATOM 802 O O . ILE A 1 100 ? 26.157 16.195 -57.092 1.00 86.50 100 ILE A O 1
ATOM 806 N N . ALA A 1 101 ? 27.521 17.699 -56.137 1.00 83.06 101 ALA A N 1
ATOM 807 C CA . ALA A 1 101 ? 28.313 17.966 -57.331 1.00 83.06 101 ALA A CA 1
ATOM 808 C C . ALA A 1 101 ? 29.623 17.174 -57.254 1.00 83.06 101 ALA A C 1
ATOM 810 O O . ALA A 1 101 ? 30.467 17.442 -56.393 1.00 83.06 101 ALA A O 1
ATOM 811 N N . ILE A 1 102 ? 29.786 16.203 -58.154 1.00 81.62 102 ILE A N 1
ATOM 812 C CA . ILE A 1 102 ? 30.923 15.279 -58.169 1.00 81.62 102 ILE A CA 1
ATOM 813 C C . ILE A 1 102 ? 31.792 15.557 -59.395 1.00 81.62 102 ILE A C 1
ATOM 815 O O . ILE A 1 102 ? 31.293 15.704 -60.508 1.00 81.62 102 ILE A O 1
ATOM 819 N N . ASN A 1 103 ? 33.107 15.631 -59.187 1.00 79.38 103 ASN A N 1
ATOM 820 C CA . ASN A 1 103 ? 34.075 15.675 -60.278 1.00 79.38 103 ASN A CA 1
ATOM 821 C C . ASN A 1 103 ? 34.240 14.258 -60.849 1.00 79.38 103 ASN A C 1
ATOM 823 O O . ASN A 1 103 ? 34.503 13.329 -60.088 1.00 79.38 103 ASN A O 1
ATOM 827 N N . SER A 1 104 ? 34.139 14.099 -62.171 1.00 73.31 104 SER A N 1
ATOM 828 C CA . SER A 1 104 ? 34.234 12.805 -62.862 1.00 73.31 104 SER A CA 1
ATOM 829 C C . SER A 1 104 ? 35.542 12.042 -62.609 1.00 73.31 104 SER A C 1
ATOM 831 O O . SER A 1 104 ? 35.582 10.838 -62.831 1.00 73.31 104 SER A O 1
ATOM 833 N N . ASN A 1 105 ? 36.596 12.716 -62.133 1.00 79.31 105 ASN A N 1
ATOM 834 C CA . ASN A 1 105 ? 37.896 12.110 -61.824 1.00 79.31 105 ASN A CA 1
ATOM 835 C C . ASN A 1 105 ? 38.125 11.868 -60.316 1.00 79.31 105 ASN A C 1
ATOM 837 O O . ASN A 1 105 ? 39.254 11.600 -59.904 1.00 79.31 105 ASN A O 1
ATOM 841 N N . ALA A 1 106 ? 37.106 12.029 -59.466 1.00 84.75 106 ALA A N 1
ATOM 842 C CA . ALA A 1 106 ? 37.246 11.813 -58.027 1.00 84.75 106 ALA A CA 1
ATOM 843 C C . ALA A 1 106 ? 37.436 10.320 -57.701 1.00 84.75 106 ALA A C 1
ATOM 845 O O . ALA A 1 106 ? 36.654 9.480 -58.136 1.00 84.75 106 ALA A O 1
ATOM 846 N N . THR A 1 107 ? 38.463 9.996 -56.913 1.00 92.19 107 THR A N 1
ATOM 847 C CA . THR A 1 107 ? 38.705 8.635 -56.415 1.00 92.19 107 THR A CA 1
ATOM 848 C C . THR A 1 107 ? 37.752 8.289 -55.269 1.00 92.19 107 THR A C 1
ATOM 850 O O . THR A 1 107 ? 37.299 9.180 -54.543 1.00 92.19 107 THR A O 1
ATOM 853 N N . THR A 1 108 ? 37.498 6.994 -55.051 1.00 92.38 108 THR A N 1
ATOM 854 C CA . THR A 1 108 ? 36.693 6.492 -53.924 1.00 92.38 108 THR A CA 1
ATOM 855 C C . THR A 1 108 ? 37.177 7.034 -52.576 1.00 92.38 108 THR A C 1
ATOM 857 O O . THR A 1 108 ? 36.377 7.488 -51.761 1.00 92.38 108 THR A O 1
ATOM 860 N N . GLU A 1 109 ? 38.493 7.080 -52.361 1.00 93.50 109 GLU A N 1
ATOM 861 C CA . GLU A 1 109 ? 39.105 7.607 -51.136 1.00 93.50 109 GLU A CA 1
ATOM 862 C C . GLU A 1 109 ? 38.806 9.100 -50.915 1.00 93.50 109 GLU A C 1
ATOM 864 O O . GLU A 1 109 ? 38.454 9.509 -49.805 1.00 93.50 109 GLU A O 1
ATOM 869 N N . ASN A 1 110 ? 38.861 9.919 -51.972 1.00 93.50 110 ASN A N 1
ATOM 870 C CA . ASN A 1 110 ? 38.532 11.345 -51.887 1.00 93.50 110 ASN A CA 1
ATOM 871 C C . ASN A 1 110 ? 37.048 11.562 -51.557 1.00 93.50 110 ASN A C 1
ATOM 873 O O . ASN A 1 110 ? 36.700 12.461 -50.788 1.00 93.50 110 ASN A O 1
ATOM 877 N N . LEU A 1 111 ? 36.167 10.734 -52.124 1.00 95.06 111 LEU A N 1
ATOM 878 C CA . LEU A 1 111 ? 34.726 10.793 -51.879 1.00 95.06 111 LEU A CA 1
ATOM 879 C C . LEU A 1 111 ? 34.376 10.362 -50.452 1.00 95.06 111 LEU A C 1
ATOM 881 O O . LEU A 1 111 ? 33.601 11.049 -49.788 1.00 95.06 111 LEU A O 1
ATOM 885 N N . LEU A 1 112 ? 34.993 9.289 -49.951 1.00 96.19 112 LEU A N 1
ATOM 886 C CA . LEU A 1 112 ? 34.854 8.852 -48.560 1.00 96.19 112 LEU A CA 1
ATOM 887 C C . LEU A 1 112 ? 35.407 9.892 -47.581 1.00 96.19 112 LEU A C 1
ATOM 889 O O . LEU A 1 112 ? 34.760 10.186 -46.579 1.00 96.19 112 LEU A O 1
ATOM 893 N N . THR A 1 113 ? 36.547 10.514 -47.892 1.00 96.31 113 THR A N 1
ATOM 894 C CA . THR A 1 113 ? 37.103 11.615 -47.087 1.00 96.31 113 THR A CA 1
ATOM 895 C C . THR A 1 113 ? 36.118 12.781 -47.002 1.00 96.31 113 THR A C 1
ATOM 897 O O . THR A 1 113 ? 35.886 13.322 -45.923 1.00 96.31 113 THR A O 1
ATOM 900 N N . ARG A 1 114 ? 35.470 13.138 -48.117 1.00 95.44 114 ARG A N 1
ATOM 901 C CA . ARG A 1 114 ? 34.441 14.184 -48.125 1.00 95.44 114 ARG A CA 1
ATOM 902 C C . ARG A 1 114 ? 33.191 13.782 -47.347 1.00 95.44 114 ARG A C 1
ATOM 904 O O . ARG A 1 114 ? 32.665 14.607 -46.609 1.00 95.44 114 ARG A O 1
ATOM 911 N N . ALA A 1 115 ? 32.732 12.538 -47.481 1.00 96.38 115 ALA A N 1
ATOM 912 C CA . ALA A 1 115 ? 31.612 12.023 -46.699 1.00 96.38 115 ALA A CA 1
ATOM 913 C C . ALA A 1 115 ? 31.904 12.091 -45.193 1.00 96.38 115 ALA A C 1
ATOM 915 O O . ALA A 1 115 ? 31.047 12.536 -44.435 1.00 96.38 115 ALA A O 1
ATOM 916 N N . LYS A 1 116 ? 33.125 11.741 -44.771 1.00 97.19 116 LYS A N 1
ATOM 917 C CA . LYS A 1 116 ? 33.571 11.861 -43.379 1.00 97.19 116 LYS A CA 1
ATOM 918 C C . LYS A 1 116 ? 33.520 13.308 -42.877 1.00 97.19 116 LYS A C 1
ATOM 920 O O . LYS A 1 116 ? 32.916 13.549 -41.841 1.00 97.19 116 LYS A O 1
ATOM 925 N N . LEU A 1 117 ? 34.083 14.263 -43.621 1.00 96.62 117 LEU A N 1
ATOM 926 C CA . LEU A 1 117 ? 34.024 15.688 -43.253 1.00 96.62 117 LEU A CA 1
ATOM 927 C C . LEU A 1 117 ? 32.574 16.183 -43.126 1.00 96.62 117 LEU A C 1
ATOM 929 O O . LEU A 1 117 ? 32.241 16.907 -42.200 1.00 96.62 117 LEU A O 1
ATOM 933 N N . LEU A 1 118 ? 31.682 15.732 -44.010 1.00 96.69 118 LEU A N 1
ATOM 934 C CA . LEU A 1 118 ? 30.261 16.084 -43.942 1.00 96.69 118 LEU A CA 1
ATOM 935 C C . LEU A 1 118 ? 29.547 15.470 -42.726 1.00 96.69 118 LEU A C 1
ATOM 937 O O . LEU A 1 118 ? 28.636 16.094 -42.188 1.00 96.69 118 LEU A O 1
ATOM 941 N N . LEU A 1 119 ? 29.949 14.278 -42.269 1.00 97.31 119 LEU A N 1
ATOM 942 C CA . LEU A 1 119 ? 29.464 13.720 -41.000 1.00 97.31 119 LEU A CA 1
ATOM 943 C C . LEU A 1 119 ? 29.903 14.587 -39.814 1.00 97.31 119 LEU A C 1
ATOM 945 O O . LEU A 1 119 ? 29.089 14.852 -38.932 1.00 97.31 119 LEU A O 1
ATOM 949 N N . GLU A 1 120 ? 31.153 15.056 -39.814 1.00 96.31 120 GLU A N 1
ATOM 950 C CA . GLU A 1 120 ? 31.697 15.972 -38.798 1.00 96.31 120 GLU A CA 1
ATOM 951 C C . GLU A 1 120 ? 30.957 17.323 -38.808 1.00 96.31 120 GLU A C 1
ATOM 953 O O . GLU A 1 120 ? 30.608 17.852 -37.753 1.00 96.31 120 GLU A O 1
ATOM 958 N N . ASP A 1 121 ? 30.592 17.818 -39.994 1.00 96.62 121 ASP A N 1
ATOM 959 C CA . ASP A 1 121 ? 29.784 19.031 -40.184 1.00 96.62 121 ASP A CA 1
ATOM 960 C C . ASP A 1 121 ? 28.278 18.825 -39.914 1.00 96.62 121 ASP A C 1
ATOM 962 O O . ASP A 1 121 ? 27.489 19.771 -40.000 1.00 96.62 121 ASP A O 1
ATOM 966 N N . LYS A 1 122 ? 27.852 17.601 -39.567 1.00 95.56 122 LYS A N 1
ATOM 967 C CA . LYS A 1 122 ? 26.444 17.207 -39.352 1.00 95.56 122 LYS A CA 1
ATOM 968 C C . LYS A 1 122 ? 25.557 17.369 -40.593 1.00 95.56 122 LYS A C 1
ATOM 970 O O . LYS A 1 122 ? 24.328 17.423 -40.479 1.00 95.56 122 LYS A O 1
ATOM 975 N N . ASP A 1 123 ? 26.153 17.394 -41.783 1.00 95.38 123 ASP A N 1
ATOM 976 C CA . ASP A 1 123 ? 25.446 17.330 -43.061 1.00 95.38 123 ASP A CA 1
ATOM 977 C C . ASP A 1 123 ? 25.210 15.868 -43.468 1.00 95.38 123 ASP A C 1
ATOM 979 O O . ASP A 1 123 ? 25.810 15.309 -44.392 1.00 95.38 123 ASP A O 1
ATOM 983 N N . TRP A 1 124 ? 24.292 15.232 -42.738 1.00 95.81 124 TRP A N 1
ATOM 984 C CA . TRP A 1 124 ? 23.941 13.818 -42.889 1.00 95.81 124 TRP A CA 1
ATOM 985 C C . TRP A 1 124 ? 23.460 13.469 -44.299 1.00 95.81 124 TRP A C 1
ATOM 987 O O . TRP A 1 124 ? 23.724 12.378 -44.799 1.00 95.81 124 TRP A O 1
ATOM 997 N N . ALA A 1 125 ? 22.722 14.386 -44.928 1.00 94.81 125 ALA A N 1
ATOM 998 C CA . ALA A 1 125 ? 22.082 14.146 -46.211 1.00 94.81 125 ALA A CA 1
ATOM 999 C C . ALA A 1 125 ? 23.113 14.143 -47.343 1.00 94.81 125 ALA A C 1
ATOM 1001 O O . ALA A 1 125 ? 23.134 13.205 -48.145 1.00 94.81 125 ALA A O 1
ATOM 1002 N N . SER A 1 126 ? 24.019 15.125 -47.355 1.00 94.31 126 SER A N 1
ATOM 1003 C CA . SER A 1 126 ? 25.132 15.138 -48.303 1.00 94.31 126 SER A CA 1
ATOM 1004 C C . SER A 1 126 ? 26.093 13.982 -48.040 1.00 94.31 126 SER A C 1
ATOM 1006 O O . SER A 1 126 ? 26.473 13.298 -48.988 1.00 94.31 126 SER A O 1
ATOM 1008 N N . ALA A 1 127 ? 26.447 13.702 -46.778 1.00 96.06 127 ALA A N 1
ATOM 1009 C CA . ALA A 1 127 ? 27.303 12.566 -46.426 1.00 96.06 127 ALA A CA 1
ATOM 1010 C C . ALA A 1 127 ? 26.736 11.239 -46.957 1.00 96.06 127 ALA A C 1
ATOM 1012 O O . ALA A 1 127 ? 27.455 10.468 -47.599 1.00 96.06 127 ALA A O 1
ATOM 1013 N N . ASN A 1 128 ? 25.432 11.004 -46.763 1.00 96.06 128 ASN A N 1
ATOM 1014 C CA . ASN A 1 128 ? 24.747 9.832 -47.299 1.00 96.06 128 ASN A CA 1
ATOM 1015 C C . ASN A 1 128 ? 24.814 9.777 -48.836 1.00 96.06 128 ASN A C 1
ATOM 1017 O O . ASN A 1 128 ? 25.115 8.718 -49.381 1.00 96.06 128 ASN A O 1
ATOM 1021 N N . ALA A 1 129 ? 24.577 10.898 -49.526 1.00 94.94 129 ALA A N 1
ATOM 1022 C CA . ALA A 1 129 ? 24.619 10.957 -50.988 1.00 94.94 129 ALA A CA 1
ATOM 1023 C C . ALA A 1 129 ? 26.021 10.667 -51.557 1.00 94.94 129 ALA A C 1
ATOM 1025 O O . ALA A 1 129 ? 26.144 9.953 -52.551 1.00 94.94 129 ALA A O 1
ATOM 1026 N N . TYR A 1 130 ? 27.091 11.161 -50.916 1.00 95.88 130 TYR A N 1
ATOM 1027 C CA . TYR A 1 130 ? 28.465 10.832 -51.326 1.00 95.88 130 TYR A CA 1
ATOM 1028 C C . TYR A 1 130 ? 28.752 9.337 -51.165 1.00 95.88 130 TYR A C 1
ATOM 1030 O O . TYR A 1 130 ? 29.413 8.746 -52.017 1.00 95.88 130 TYR A O 1
ATOM 1038 N N . CYS A 1 131 ? 28.225 8.715 -50.109 1.00 96.69 131 CYS A N 1
ATOM 1039 C CA . CYS A 1 131 ? 28.349 7.274 -49.915 1.00 96.69 131 CYS A CA 1
ATOM 1040 C C . CYS A 1 131 ? 27.542 6.473 -50.945 1.00 96.69 131 CYS A C 1
ATOM 1042 O O . CYS A 1 131 ? 28.035 5.451 -51.405 1.00 96.69 131 CYS A O 1
ATOM 1044 N N . ASP A 1 132 ? 26.341 6.922 -51.328 1.00 95.12 132 ASP A N 1
ATOM 1045 C CA . ASP A 1 132 ? 25.559 6.285 -52.400 1.00 95.12 132 ASP A CA 1
ATOM 1046 C C . ASP A 1 132 ? 26.342 6.260 -53.717 1.00 95.12 132 ASP A C 1
ATOM 1048 O O . ASP A 1 132 ? 26.468 5.204 -54.328 1.00 95.12 132 ASP A O 1
ATOM 1052 N N . TYR A 1 133 ? 26.990 7.369 -54.084 1.00 94.06 133 TYR A N 1
ATOM 1053 C CA . TYR A 1 133 ? 27.827 7.406 -55.285 1.00 94.06 133 TYR A CA 1
ATOM 1054 C C . TYR A 1 133 ? 29.041 6.465 -55.210 1.00 94.06 133 TYR A C 1
ATOM 1056 O O . TYR A 1 133 ? 29.397 5.817 -56.195 1.00 94.06 133 TYR A O 1
ATOM 1064 N N . VAL A 1 134 ? 29.689 6.366 -54.041 1.00 95.38 134 VAL A N 1
ATOM 1065 C CA . VAL A 1 134 ? 30.758 5.374 -53.832 1.00 95.38 134 VAL A CA 1
ATOM 1066 C C . VAL A 1 134 ? 30.218 3.961 -54.051 1.00 95.38 134 VAL A C 1
ATOM 1068 O O . VAL A 1 134 ? 30.859 3.172 -54.734 1.00 95.38 134 VAL A O 1
ATOM 1071 N N . LEU A 1 135 ? 29.029 3.655 -53.531 1.00 96.12 135 LEU A N 1
ATOM 1072 C CA . LEU A 1 135 ? 28.405 2.335 -53.643 1.00 96.12 135 LEU A CA 1
ATOM 1073 C C . LEU A 1 135 ? 27.889 2.011 -55.051 1.00 96.12 135 LEU A C 1
ATOM 1075 O O . LEU A 1 135 ? 27.830 0.834 -55.401 1.00 96.12 135 LEU A O 1
ATOM 1079 N N . ASP A 1 136 ? 27.567 3.014 -55.870 1.00 93.94 136 ASP A N 1
ATOM 1080 C CA . ASP A 1 136 ? 27.252 2.817 -57.291 1.00 93.94 136 ASP A CA 1
ATOM 1081 C C . ASP A 1 136 ? 28.469 2.286 -58.071 1.00 93.94 136 ASP A C 1
ATOM 1083 O O . ASP A 1 136 ? 28.313 1.556 -59.051 1.00 93.94 136 ASP A O 1
ATOM 1087 N N . THR A 1 137 ? 29.685 2.624 -57.622 1.00 92.44 137 THR A N 1
ATOM 1088 C CA . THR A 1 137 ? 30.947 2.170 -58.235 1.00 92.44 137 THR A CA 1
ATOM 1089 C C . THR A 1 137 ? 31.516 0.930 -57.539 1.00 92.44 137 THR A C 1
ATOM 1091 O O . THR A 1 137 ? 31.964 -0.007 -58.197 1.00 92.44 137 THR A O 1
ATOM 1094 N N . GLU A 1 138 ? 31.473 0.899 -56.207 1.00 95.31 138 GLU A N 1
ATOM 1095 C CA . GLU A 1 138 ? 31.981 -0.171 -55.346 1.00 95.31 138 GLU A CA 1
ATOM 1096 C C . GLU A 1 138 ? 30.878 -0.655 -54.382 1.00 95.31 138 GLU A C 1
ATOM 1098 O O . GLU A 1 138 ? 30.847 -0.262 -53.210 1.00 95.31 138 GLU A O 1
ATOM 1103 N N . PRO A 1 139 ? 29.969 -1.546 -54.827 1.00 96.00 139 PRO A N 1
ATOM 1104 C CA . PRO A 1 139 ? 28.801 -1.965 -54.039 1.00 96.00 139 PRO A CA 1
ATOM 1105 C C . PRO A 1 139 ? 29.123 -2.674 -52.718 1.00 96.00 139 PRO A C 1
ATOM 1107 O O . PRO A 1 139 ? 28.253 -2.791 -51.849 1.00 96.00 139 PRO A O 1
ATOM 1110 N N . GLU A 1 140 ? 30.356 -3.165 -52.579 1.00 96.81 140 GLU A N 1
ATOM 1111 C CA . GLU A 1 140 ? 30.879 -3.901 -51.425 1.00 96.81 140 GLU A CA 1
ATOM 1112 C C . GLU A 1 140 ? 31.799 -3.032 -50.545 1.00 96.81 140 GLU A C 1
ATOM 1114 O O . GLU A 1 140 ? 32.549 -3.551 -49.724 1.00 96.81 140 GLU A O 1
ATOM 1119 N N . ASN A 1 141 ? 31.762 -1.701 -50.681 1.00 97.38 141 ASN A N 1
ATOM 1120 C CA . ASN A 1 141 ? 32.586 -0.814 -49.862 1.00 97.38 141 ASN A CA 1
ATOM 1121 C C . ASN A 1 141 ? 32.038 -0.704 -48.421 1.00 97.38 141 ASN A C 1
ATOM 1123 O O . ASN A 1 141 ? 31.061 0.000 -48.146 1.00 97.38 141 ASN A O 1
ATOM 1127 N N . GLY A 1 142 ? 32.676 -1.403 -47.477 1.00 96.25 142 GLY A N 1
ATOM 1128 C CA . GLY A 1 142 ? 32.269 -1.428 -46.067 1.00 96.25 142 GLY A CA 1
ATOM 1129 C C . GLY A 1 142 ? 32.309 -0.063 -45.366 1.00 96.25 142 GLY A C 1
ATOM 1130 O O . GLY A 1 142 ? 31.431 0.232 -44.553 1.00 96.25 142 GLY A O 1
ATOM 1131 N N . THR A 1 143 ? 33.271 0.797 -45.714 1.00 96.81 143 THR A N 1
ATOM 1132 C CA . THR A 1 143 ? 33.413 2.150 -45.144 1.00 96.81 143 THR A CA 1
ATOM 1133 C C . THR A 1 143 ? 32.265 3.062 -45.569 1.00 96.81 143 THR A C 1
ATOM 1135 O O . THR A 1 143 ? 31.716 3.785 -44.737 1.00 96.81 143 THR A O 1
ATOM 1138 N N . ALA A 1 144 ? 31.828 2.983 -46.830 1.00 97.69 144 ALA A N 1
ATOM 1139 C CA . ALA A 1 144 ? 30.659 3.723 -47.305 1.00 97.69 144 ALA A CA 1
ATOM 1140 C C . ALA A 1 144 ? 29.386 3.318 -46.541 1.00 97.69 144 ALA A C 1
ATOM 1142 O O . ALA A 1 144 ? 28.613 4.179 -46.119 1.00 97.69 144 ALA A O 1
ATOM 1143 N N . TYR A 1 145 ? 29.181 2.019 -46.287 1.00 98.25 145 TYR A N 1
ATOM 1144 C CA . TYR A 1 145 ? 28.057 1.563 -45.461 1.00 98.25 145 TYR A CA 1
ATOM 1145 C C . TYR A 1 145 ? 28.157 2.023 -44.002 1.00 98.25 145 TYR A C 1
ATOM 1147 O O . TYR A 1 145 ? 27.127 2.346 -43.407 1.00 98.25 145 TYR A O 1
ATOM 1155 N N . LEU A 1 146 ? 29.367 2.102 -43.436 1.00 98.00 146 LEU A N 1
ATOM 1156 C CA . LEU A 1 146 ? 29.585 2.628 -42.087 1.00 98.00 146 LEU A CA 1
ATOM 1157 C C . LEU A 1 146 ? 29.199 4.107 -42.017 1.00 98.00 146 LEU A C 1
ATOM 1159 O O . LEU A 1 146 ? 28.449 4.501 -41.129 1.00 98.00 146 LEU A O 1
ATOM 1163 N N . TYR A 1 147 ? 29.625 4.915 -42.984 1.00 98.19 147 TYR A N 1
ATOM 1164 C CA . TYR A 1 147 ? 29.274 6.335 -43.041 1.00 98.19 147 TYR A CA 1
ATOM 1165 C C . TYR A 1 147 ? 27.779 6.566 -43.295 1.00 98.19 147 TYR A C 1
ATOM 1167 O O . TYR A 1 147 ? 27.192 7.452 -42.675 1.00 98.19 147 TYR A O 1
ATOM 1175 N N . LYS A 1 148 ? 27.113 5.722 -44.097 1.00 97.12 148 LYS A N 1
ATOM 1176 C CA . LYS A 1 148 ? 25.640 5.738 -44.207 1.00 97.12 148 LYS A CA 1
ATOM 1177 C C . LYS A 1 148 ? 24.956 5.403 -42.885 1.00 97.12 148 LYS A C 1
ATOM 1179 O O . LYS A 1 148 ? 23.982 6.061 -42.528 1.00 97.12 148 LYS A O 1
ATOM 1184 N N . LEU A 1 149 ? 25.453 4.405 -42.151 1.00 97.56 149 LEU A N 1
ATOM 1185 C CA . LEU A 1 149 ? 24.939 4.071 -40.820 1.00 97.56 149 LEU A CA 1
ATOM 1186 C C . LEU A 1 149 ? 25.119 5.250 -39.853 1.00 97.56 149 LEU A C 1
ATOM 1188 O O . LEU A 1 149 ? 24.193 5.585 -39.118 1.00 97.56 149 LEU A O 1
ATOM 1192 N N . MET A 1 150 ? 26.278 5.908 -39.885 1.00 97.50 150 MET A N 1
ATOM 1193 C CA . MET A 1 150 ? 26.568 7.084 -39.064 1.00 97.50 150 MET A CA 1
ATOM 1194 C C . MET A 1 150 ? 25.655 8.268 -39.402 1.00 97.50 150 MET A C 1
ATOM 1196 O O . MET A 1 150 ? 25.108 8.889 -38.493 1.00 97.50 150 MET A O 1
ATOM 1200 N N . ALA A 1 151 ? 25.414 8.529 -40.690 1.00 96.44 151 ALA A N 1
ATOM 1201 C CA . ALA A 1 151 ? 24.457 9.538 -41.141 1.00 96.44 151 ALA A CA 1
ATOM 1202 C C . ALA A 1 151 ? 23.024 9.211 -40.687 1.00 96.44 151 ALA A C 1
ATOM 1204 O O . ALA A 1 151 ? 22.312 10.088 -40.198 1.00 96.44 151 ALA A O 1
ATOM 1205 N N . GLU A 1 152 ? 22.604 7.947 -40.806 1.00 94.12 152 GLU A N 1
ATOM 1206 C CA . GLU A 1 152 ? 21.284 7.480 -40.364 1.00 94.12 152 GLU A CA 1
ATOM 1207 C C . GLU A 1 152 ? 21.097 7.647 -38.848 1.00 94.12 152 GLU A C 1
ATOM 1209 O O . GLU A 1 152 ? 20.040 8.089 -38.398 1.00 94.12 152 GLU A O 1
ATOM 1214 N N . LEU A 1 153 ? 22.126 7.322 -38.062 1.00 94.31 153 LEU A N 1
ATOM 1215 C CA . LEU A 1 153 ? 22.131 7.427 -36.598 1.00 94.31 153 LEU A CA 1
ATOM 1216 C C . LEU A 1 153 ? 22.536 8.816 -36.084 1.00 94.31 153 LEU A C 1
ATOM 1218 O O . LEU A 1 153 ? 22.593 9.022 -34.864 1.00 94.31 153 LEU A O 1
ATOM 1222 N N . ARG A 1 154 ? 22.813 9.753 -37.001 1.00 94.38 154 ARG A N 1
ATOM 1223 C CA . ARG A 1 154 ? 23.263 11.126 -36.738 1.00 94.38 154 ARG A CA 1
ATOM 1224 C C . ARG A 1 154 ? 24.401 11.169 -35.715 1.00 94.38 154 ARG A C 1
ATOM 1226 O O . ARG A 1 154 ? 24.262 11.759 -34.642 1.00 94.38 154 ARG A O 1
ATOM 1233 N N . VAL A 1 155 ? 25.491 10.469 -36.019 1.00 96.44 155 VAL A N 1
ATOM 1234 C CA . VAL A 1 155 ? 26.751 10.507 -35.258 1.00 96.44 155 VAL A CA 1
ATOM 1235 C C . VAL A 1 155 ? 27.871 11.064 -36.119 1.00 96.44 155 VAL A C 1
ATOM 1237 O O . VAL A 1 155 ? 27.957 10.750 -37.305 1.00 96.44 155 VAL A O 1
ATOM 1240 N N . GLN A 1 156 ? 28.736 11.873 -35.512 1.00 95.81 156 GLN A N 1
ATOM 1241 C CA . GLN A 1 156 ? 29.880 12.476 -36.207 1.00 95.81 156 GLN A CA 1
ATOM 1242 C C . GLN A 1 156 ? 31.048 11.493 -36.271 1.00 95.81 156 GLN A C 1
ATOM 1244 O O . GLN A 1 156 ? 31.731 11.379 -37.288 1.00 95.81 156 GLN A O 1
ATOM 1249 N N . HIS A 1 157 ? 31.245 10.748 -35.182 1.00 94.00 157 HIS A N 1
ATOM 1250 C CA . HIS A 1 157 ? 32.380 9.856 -34.995 1.00 94.00 157 HIS A CA 1
ATOM 1251 C C . HIS A 1 157 ? 31.924 8.449 -34.601 1.00 94.00 157 HIS A C 1
ATOM 1253 O O . HIS A 1 157 ? 30.866 8.261 -33.997 1.00 94.00 157 HIS A O 1
ATOM 1259 N N . GLN A 1 158 ? 32.712 7.439 -34.975 1.00 93.38 158 GLN A N 1
ATOM 1260 C CA . GLN A 1 158 ? 32.367 6.033 -34.754 1.00 93.38 158 GLN A CA 1
ATOM 1261 C C . GLN A 1 158 ? 32.252 5.709 -33.256 1.00 93.38 158 GLN A C 1
ATOM 1263 O O . GLN A 1 158 ? 31.433 4.885 -32.857 1.00 93.38 158 GLN A O 1
ATOM 1268 N N . GLU A 1 159 ? 33.030 6.386 -32.418 1.00 92.38 159 GLU A N 1
ATOM 1269 C CA . GLU A 1 159 ? 33.070 6.208 -30.968 1.00 92.38 159 GLU A CA 1
ATOM 1270 C C . GLU A 1 159 ? 31.754 6.609 -30.286 1.00 92.38 159 GLU A C 1
ATOM 1272 O O . GLU A 1 159 ? 31.441 6.062 -29.230 1.00 92.38 159 GLU A O 1
ATOM 1277 N N . GLU A 1 160 ? 30.971 7.505 -30.899 1.00 95.12 160 GLU A N 1
ATOM 1278 C CA . GLU A 1 160 ? 29.659 7.962 -30.408 1.00 95.12 160 GLU A CA 1
ATOM 1279 C C . GLU A 1 160 ? 28.549 6.923 -30.651 1.00 95.12 160 GLU A C 1
ATOM 1281 O O . GLU A 1 160 ? 27.436 7.050 -30.132 1.00 95.12 160 GLU A O 1
ATOM 1286 N N . LEU A 1 161 ? 28.808 5.882 -31.455 1.00 96.31 161 LEU A N 1
ATOM 1287 C CA . LEU A 1 161 ? 27.810 4.849 -31.750 1.00 96.31 161 LEU A CA 1
ATOM 1288 C C . LEU A 1 161 ? 27.392 4.088 -30.493 1.00 96.31 161 LEU A C 1
ATOM 1290 O O . LEU A 1 161 ? 26.216 3.772 -30.350 1.00 96.31 161 LEU A O 1
ATOM 1294 N N . LYS A 1 162 ? 28.319 3.847 -29.560 1.00 95.69 162 LYS A N 1
ATOM 1295 C CA . LYS A 1 162 ? 28.024 3.186 -28.277 1.00 95.69 162 LYS A CA 1
ATOM 1296 C C . LYS A 1 162 ? 27.103 4.012 -27.368 1.00 95.69 162 LYS A C 1
ATOM 1298 O O . LYS A 1 162 ? 26.500 3.459 -26.457 1.00 95.69 162 LYS A O 1
ATOM 1303 N N . ASP A 1 163 ? 26.999 5.321 -27.608 1.00 95.12 163 ASP A N 1
ATOM 1304 C CA . ASP A 1 163 ? 26.209 6.236 -26.781 1.00 95.12 163 ASP A CA 1
ATOM 1305 C C . ASP A 1 163 ? 24.746 6.316 -27.244 1.00 95.12 163 ASP A C 1
ATOM 1307 O O . ASP A 1 163 ? 23.913 6.933 -26.576 1.00 95.12 163 ASP A O 1
ATOM 1311 N N . LYS A 1 164 ? 24.394 5.673 -28.369 1.00 95.00 164 LYS A N 1
ATOM 1312 C CA . LYS A 1 164 ? 23.007 5.598 -28.845 1.00 95.00 164 LYS A CA 1
ATOM 1313 C C . LYS A 1 164 ? 22.103 4.966 -27.788 1.00 95.00 164 LYS A C 1
ATOM 1315 O O . LYS A 1 164 ? 22.500 4.040 -27.086 1.00 95.00 164 LYS A O 1
ATOM 1320 N N . ALA A 1 165 ? 20.880 5.483 -27.671 1.00 92.81 165 ALA A N 1
ATOM 1321 C CA . ALA A 1 165 ? 19.907 5.012 -26.687 1.00 92.81 165 ALA A CA 1
ATOM 1322 C C . ALA A 1 165 ? 19.518 3.546 -26.925 1.00 92.81 165 ALA A C 1
ATOM 1324 O O . ALA A 1 165 ? 19.505 2.761 -25.986 1.00 92.81 165 ALA A O 1
ATOM 1325 N N . GLU A 1 166 ? 19.284 3.171 -28.183 1.00 93.31 166 GLU A N 1
ATOM 1326 C CA . GLU A 1 166 ? 18.843 1.831 -28.572 1.00 93.31 166 GLU A CA 1
ATOM 1327 C C . GLU A 1 166 ? 19.882 1.111 -29.445 1.00 93.31 166 GLU A C 1
ATOM 1329 O O . GLU A 1 166 ? 20.586 1.764 -30.231 1.00 93.31 166 GLU A O 1
ATOM 1334 N N . PRO A 1 167 ? 19.962 -0.231 -29.363 1.00 96.25 167 PRO A N 1
ATOM 1335 C CA . PRO A 1 167 ? 20.750 -1.032 -30.288 1.00 96.25 167 PRO A CA 1
ATOM 1336 C C . PRO A 1 167 ? 20.326 -0.802 -31.743 1.00 96.25 167 PRO A C 1
ATOM 1338 O O . PRO A 1 167 ? 19.144 -0.707 -32.075 1.00 96.25 167 PRO A O 1
ATOM 1341 N N . PHE A 1 168 ? 21.308 -0.732 -32.638 1.00 95.88 168 PHE A N 1
ATOM 1342 C CA . PHE A 1 168 ? 21.102 -0.483 -34.068 1.00 95.88 168 PHE A CA 1
ATOM 1343 C C . PHE A 1 168 ? 21.416 -1.704 -34.949 1.00 95.88 168 PHE A C 1
ATOM 1345 O O . PHE A 1 168 ? 21.522 -1.581 -36.169 1.00 95.88 168 PHE A O 1
ATOM 1352 N N . ASP A 1 169 ? 21.515 -2.897 -34.361 1.00 96.12 169 ASP A N 1
ATOM 1353 C CA . ASP A 1 169 ? 21.783 -4.164 -35.053 1.00 96.12 169 ASP A CA 1
ATOM 1354 C C . ASP A 1 169 ? 20.657 -4.587 -36.018 1.00 96.12 169 ASP A C 1
ATOM 1356 O O . ASP A 1 169 ? 20.881 -5.326 -36.979 1.00 96.12 169 ASP A O 1
ATOM 1360 N N . GLY A 1 170 ? 19.451 -4.042 -35.836 1.00 94.31 170 GLY A N 1
ATOM 1361 C CA . GLY A 1 170 ? 18.332 -4.195 -36.771 1.00 94.31 170 GLY A CA 1
ATOM 1362 C C . GLY A 1 170 ? 18.408 -3.320 -38.033 1.00 94.31 170 GLY A C 1
ATOM 1363 O O . GLY A 1 170 ? 17.560 -3.453 -38.917 1.00 94.31 170 GLY A O 1
ATOM 1364 N N . LYS A 1 171 ? 19.375 -2.397 -38.143 1.00 93.31 171 LYS A N 1
ATOM 1365 C CA . LYS A 1 171 ? 19.472 -1.471 -39.283 1.00 93.31 171 LYS A CA 1
ATOM 1366 C C . LYS A 1 171 ? 20.073 -2.148 -40.515 1.00 93.31 171 LYS A C 1
ATOM 1368 O O . LYS A 1 171 ? 21.076 -2.852 -40.432 1.00 93.31 171 LYS A O 1
ATOM 1373 N N . VAL A 1 172 ? 19.521 -1.851 -41.694 1.00 95.62 172 VAL A N 1
ATOM 1374 C CA . VAL A 1 172 ? 20.013 -2.406 -42.971 1.00 95.62 172 VAL A CA 1
ATOM 1375 C C . VAL A 1 172 ? 21.475 -2.027 -43.212 1.00 95.62 172 VAL A C 1
ATOM 1377 O O . VAL A 1 172 ? 22.274 -2.877 -43.596 1.00 95.62 172 VAL A O 1
ATOM 1380 N N . ASN A 1 173 ? 21.848 -0.771 -42.952 1.00 96.38 173 ASN A N 1
ATOM 1381 C CA . ASN A 1 173 ? 23.228 -0.324 -43.133 1.00 96.38 173 ASN A CA 1
ATOM 1382 C C . ASN A 1 173 ? 24.190 -1.047 -42.176 1.00 96.38 173 ASN A C 1
ATOM 1384 O O . ASN A 1 173 ? 25.260 -1.450 -42.614 1.00 96.38 173 ASN A O 1
ATOM 1388 N N . TYR A 1 174 ? 23.786 -1.328 -40.930 1.00 97.75 174 TYR A N 1
ATOM 1389 C CA . TYR A 1 174 ? 24.579 -2.145 -40.001 1.00 97.75 174 TYR A CA 1
ATOM 1390 C C . TYR A 1 174 ? 24.843 -3.546 -40.560 1.00 97.75 174 TYR A C 1
ATOM 1392 O O . TYR A 1 174 ? 25.991 -3.978 -40.629 1.00 97.75 174 TYR A O 1
ATOM 1400 N N . GLN A 1 175 ? 23.805 -4.233 -41.043 1.00 97.69 175 GLN A N 1
ATOM 1401 C CA . GLN A 1 175 ? 23.947 -5.575 -41.620 1.00 97.69 175 GLN A CA 1
ATOM 1402 C C . GLN A 1 175 ? 24.909 -5.587 -42.815 1.00 97.69 175 GLN A C 1
ATOM 1404 O O . GLN A 1 175 ? 25.693 -6.522 -42.982 1.00 97.69 175 GLN A O 1
ATOM 1409 N N . LYS A 1 176 ? 24.885 -4.529 -43.633 1.00 97.69 176 LYS A N 1
ATOM 1410 C CA . LYS A 1 176 ? 25.812 -4.375 -44.757 1.00 97.69 176 LYS A CA 1
ATOM 1411 C C . LYS A 1 176 ? 27.249 -4.105 -44.302 1.00 97.69 176 LYS A C 1
ATOM 1413 O O . LYS A 1 176 ? 28.158 -4.705 -44.868 1.00 97.69 176 LYS A O 1
ATOM 1418 N N . VAL A 1 177 ? 27.466 -3.306 -43.252 1.00 97.75 177 VAL A N 1
ATOM 1419 C CA . VAL A 1 177 ? 28.801 -3.148 -42.640 1.00 97.75 177 VAL A CA 1
ATOM 1420 C C . VAL A 1 177 ? 29.319 -4.492 -42.129 1.00 97.75 177 VAL A C 1
ATOM 1422 O O . VAL A 1 177 ? 30.436 -4.882 -42.457 1.00 97.75 177 VAL A O 1
ATOM 1425 N N . MET A 1 178 ? 28.489 -5.260 -41.416 1.00 97.81 178 MET A N 1
ATOM 1426 C CA . MET A 1 178 ? 28.866 -6.591 -40.920 1.00 97.81 178 MET A CA 1
ATOM 1427 C C . MET A 1 178 ? 29.202 -7.581 -42.044 1.00 97.81 178 MET A C 1
ATOM 1429 O O . MET A 1 178 ? 29.993 -8.507 -41.846 1.00 97.81 178 MET A O 1
ATOM 1433 N N . ARG A 1 179 ? 28.645 -7.385 -43.244 1.00 97.69 179 ARG A N 1
ATOM 1434 C CA . ARG A 1 179 ? 28.956 -8.198 -44.423 1.00 97.69 179 ARG A CA 1
ATOM 1435 C C . ARG A 1 179 ? 30.276 -7.799 -45.082 1.00 97.69 179 ARG A C 1
ATOM 1437 O O . ARG A 1 179 ? 31.073 -8.685 -45.373 1.00 97.69 179 ARG A O 1
ATOM 1444 N N . TYR A 1 180 ? 30.494 -6.504 -45.297 1.00 97.38 180 TYR A N 1
ATOM 1445 C CA . TYR A 1 180 ? 31.503 -6.012 -46.241 1.00 97.38 180 TYR A CA 1
ATOM 1446 C C . TYR A 1 180 ? 32.704 -5.286 -45.622 1.00 97.38 180 TYR A C 1
ATOM 1448 O O . TYR A 1 180 ? 33.714 -5.129 -46.296 1.00 97.38 180 TYR A O 1
ATOM 1456 N N . ALA A 1 181 ? 32.619 -4.817 -44.375 1.00 96.06 181 ALA A N 1
ATOM 1457 C CA . ALA A 1 181 ? 33.735 -4.118 -43.737 1.00 96.06 181 ALA A CA 1
ATOM 1458 C C . ALA A 1 181 ? 34.832 -5.073 -43.250 1.00 96.06 181 ALA A C 1
ATOM 1460 O O . ALA A 1 181 ? 34.635 -6.288 -43.187 1.00 96.06 181 ALA A O 1
ATOM 1461 N N . ASP A 1 182 ? 35.970 -4.506 -42.858 1.00 95.75 182 ASP A N 1
ATOM 1462 C CA . ASP A 1 182 ? 37.063 -5.248 -42.239 1.00 95.75 182 ASP A CA 1
ATOM 1463 C C . ASP A 1 182 ? 36.691 -5.750 -40.841 1.00 95.75 182 ASP A C 1
ATOM 1465 O O . ASP A 1 182 ? 35.864 -5.167 -40.133 1.00 95.75 182 ASP A O 1
ATOM 1469 N N . GLU A 1 183 ? 37.357 -6.821 -40.415 1.00 96.69 183 GLU A N 1
ATOM 1470 C CA . GLU A 1 183 ? 37.088 -7.482 -39.136 1.00 96.69 183 GLU A CA 1
ATOM 1471 C C . GLU A 1 183 ? 37.225 -6.532 -37.933 1.00 96.69 183 GLU A C 1
ATOM 1473 O O . GLU A 1 183 ? 36.442 -6.606 -36.989 1.00 96.69 183 GLU A O 1
ATOM 1478 N N . SER A 1 184 ? 38.151 -5.570 -37.993 1.00 95.75 184 SER A N 1
ATOM 1479 C CA . SER A 1 184 ? 38.328 -4.552 -36.949 1.00 95.75 184 SER A CA 1
ATOM 1480 C C . SER A 1 184 ? 37.081 -3.679 -36.763 1.00 95.75 184 SER A C 1
ATOM 1482 O O . SER A 1 184 ? 36.655 -3.440 -35.634 1.00 95.75 184 SER A O 1
ATOM 1484 N N . VAL A 1 185 ? 36.445 -3.242 -37.855 1.00 95.56 185 VAL A N 1
ATOM 1485 C CA . VAL A 1 185 ? 35.217 -2.432 -37.814 1.00 95.56 185 VAL A CA 1
ATOM 1486 C C . VAL A 1 185 ? 34.052 -3.261 -37.280 1.00 95.56 185 VAL A C 1
ATOM 1488 O O . VAL A 1 185 ? 33.291 -2.781 -36.438 1.00 95.56 185 VAL A O 1
ATOM 1491 N N . LYS A 1 186 ? 33.934 -4.523 -37.716 1.00 97.19 186 LYS A N 1
ATOM 1492 C CA . LYS A 1 186 ? 32.896 -5.449 -37.232 1.00 97.19 186 LYS A CA 1
ATOM 1493 C C . LYS A 1 186 ? 32.989 -5.669 -35.727 1.00 97.19 186 LYS A C 1
ATOM 1495 O O . LYS A 1 186 ? 31.964 -5.639 -35.042 1.00 97.19 186 LYS A O 1
ATOM 1500 N N . GLN A 1 187 ? 34.205 -5.847 -35.211 1.00 96.62 187 GLN A N 1
ATOM 1501 C CA . GLN A 1 187 ? 34.457 -6.010 -33.780 1.00 96.62 187 GLN A CA 1
ATOM 1502 C C . GLN A 1 187 ? 34.061 -4.761 -32.990 1.00 96.62 187 GLN A C 1
ATOM 1504 O O . GLN A 1 187 ? 33.352 -4.882 -31.992 1.00 96.62 187 GLN A O 1
ATOM 1509 N N . VAL A 1 188 ? 34.436 -3.563 -33.458 1.00 96.06 188 VAL A N 1
ATOM 1510 C CA . VAL A 1 188 ? 34.048 -2.311 -32.786 1.00 96.06 188 VAL A CA 1
ATOM 1511 C C . VAL A 1 188 ? 32.529 -2.158 -32.749 1.00 96.06 188 VAL A C 1
ATOM 1513 O O . VAL A 1 188 ? 31.975 -1.897 -31.686 1.00 96.06 188 VAL A O 1
ATOM 1516 N N . LEU A 1 189 ? 31.833 -2.366 -33.872 1.00 97.38 189 LEU A N 1
ATOM 1517 C CA . LEU A 1 189 ? 30.375 -2.234 -33.902 1.00 97.38 189 LEU A CA 1
ATOM 1518 C C . LEU A 1 189 ? 29.665 -3.280 -33.040 1.00 97.38 189 LEU A C 1
ATOM 1520 O O . LEU A 1 189 ? 28.689 -2.948 -32.372 1.00 97.38 189 LEU A O 1
ATOM 1524 N N . SER A 1 190 ? 30.151 -4.522 -33.030 1.00 96.94 190 SER A N 1
ATOM 1525 C CA . SER A 1 190 ? 29.600 -5.576 -32.169 1.00 96.94 190 SER A CA 1
ATOM 1526 C C . SER A 1 190 ? 29.777 -5.216 -30.692 1.00 96.94 190 SER A C 1
ATOM 1528 O O . SER A 1 190 ? 28.812 -5.267 -29.935 1.00 96.94 190 SER A O 1
ATOM 1530 N N . SER A 1 191 ? 30.959 -4.717 -30.316 1.00 97.19 191 SER A N 1
ATOM 1531 C CA . SER A 1 191 ? 31.231 -4.219 -28.964 1.00 97.19 191 SER A CA 1
ATOM 1532 C C . SER A 1 191 ? 30.353 -3.017 -28.590 1.00 97.19 191 SER A C 1
ATOM 1534 O O . SER A 1 191 ? 29.868 -2.944 -27.463 1.00 97.19 191 SER A O 1
ATOM 1536 N N . CYS A 1 192 ? 30.069 -2.097 -29.524 1.00 97.38 192 CYS A N 1
ATOM 1537 C CA . CYS A 1 192 ? 29.113 -1.011 -29.286 1.00 97.38 192 CYS A CA 1
ATOM 1538 C C . CYS A 1 192 ? 27.703 -1.543 -28.990 1.00 97.38 192 CYS A C 1
ATOM 1540 O O . CYS A 1 192 ? 27.056 -1.056 -28.067 1.00 97.38 192 CYS A O 1
ATOM 1542 N N . ILE A 1 193 ? 27.225 -2.533 -29.750 1.00 97.88 193 ILE A N 1
ATOM 1543 C CA . ILE A 1 193 ? 25.899 -3.134 -29.541 1.00 97.88 193 ILE A CA 1
ATOM 1544 C C . ILE A 1 193 ? 25.820 -3.848 -28.189 1.00 97.88 193 ILE A C 1
ATOM 1546 O O . ILE A 1 193 ? 24.833 -3.672 -27.475 1.00 97.88 193 ILE A O 1
ATOM 1550 N N . GLU A 1 194 ? 26.843 -4.621 -27.827 1.00 97.50 194 GLU A N 1
ATOM 1551 C CA . GLU A 1 194 ? 26.943 -5.264 -26.511 1.00 97.50 194 GLU A CA 1
ATOM 1552 C C . GLU A 1 194 ? 26.924 -4.222 -25.391 1.00 97.50 194 GLU A C 1
ATOM 1554 O O . GLU A 1 194 ? 26.106 -4.319 -24.481 1.00 97.50 194 GLU A O 1
ATOM 1559 N N . HIS A 1 195 ? 27.723 -3.157 -25.514 1.00 97.12 195 HIS A N 1
ATOM 1560 C CA . HIS A 1 195 ? 27.757 -2.072 -24.536 1.00 97.12 195 HIS A CA 1
ATOM 1561 C C . HIS A 1 195 ? 26.388 -1.408 -24.331 1.00 97.12 195 HIS A C 1
ATOM 1563 O O . HIS A 1 195 ? 25.984 -1.178 -23.192 1.00 97.12 195 HIS A O 1
ATOM 1569 N N . ILE A 1 196 ? 25.656 -1.118 -25.414 1.00 97.56 196 ILE A N 1
ATOM 1570 C CA . ILE A 1 196 ? 24.312 -0.526 -25.331 1.00 97.56 196 ILE A CA 1
ATOM 1571 C C . ILE A 1 196 ? 23.342 -1.491 -24.645 1.00 97.56 196 ILE A C 1
ATOM 1573 O O . ILE A 1 196 ? 22.603 -1.079 -23.752 1.00 97.56 196 ILE A O 1
ATOM 1577 N N . LYS A 1 197 ? 23.345 -2.773 -25.037 1.00 97.56 197 LYS A N 1
ATOM 1578 C CA . LYS A 1 197 ? 22.466 -3.795 -24.446 1.00 97.56 197 LYS A CA 1
ATOM 1579 C C . LYS A 1 197 ? 22.737 -3.958 -22.951 1.00 97.56 197 LYS A C 1
ATOM 1581 O O . LYS A 1 197 ? 21.791 -3.924 -22.167 1.00 97.56 197 LYS A O 1
ATOM 1586 N N . ASP A 1 198 ? 24.004 -4.038 -22.558 1.00 96.69 198 ASP A N 1
ATOM 1587 C CA . ASP A 1 198 ? 24.411 -4.149 -21.158 1.00 96.69 198 ASP A CA 1
ATOM 1588 C C . ASP A 1 198 ? 24.043 -2.900 -20.357 1.00 96.69 198 ASP A C 1
ATOM 1590 O O . ASP A 1 198 ? 23.524 -3.008 -19.245 1.00 96.69 198 ASP A O 1
ATOM 1594 N N . ARG A 1 199 ? 24.280 -1.698 -20.900 1.00 97.00 199 ARG A N 1
ATOM 1595 C CA . ARG A 1 199 ? 23.884 -0.440 -20.251 1.00 97.00 199 ARG A CA 1
ATOM 1596 C C . ARG A 1 199 ? 22.371 -0.395 -20.036 1.00 97.00 199 ARG A C 1
ATOM 1598 O O . ARG A 1 199 ? 21.931 -0.161 -18.913 1.00 97.00 199 ARG A O 1
ATOM 1605 N N . ASN A 1 200 ? 21.585 -0.657 -21.079 1.00 96.62 200 ASN A N 1
ATOM 1606 C CA . ASN A 1 200 ? 20.125 -0.584 -21.026 1.00 96.62 200 ASN A CA 1
ATOM 1607 C C . ASN A 1 200 ? 19.542 -1.634 -20.068 1.00 96.62 200 ASN A C 1
ATOM 1609 O O . ASN A 1 200 ? 18.631 -1.338 -19.293 1.00 96.62 200 ASN A O 1
ATOM 1613 N N . GLU A 1 201 ? 20.088 -2.851 -20.070 1.00 96.88 201 GLU A N 1
ATOM 1614 C CA . GLU A 1 201 ? 19.674 -3.891 -19.131 1.00 96.88 201 GLU A CA 1
ATOM 1615 C C . GLU A 1 201 ? 20.044 -3.523 -17.689 1.00 96.88 201 GLU A C 1
ATOM 1617 O O . GLU A 1 201 ? 19.216 -3.652 -16.786 1.00 96.88 201 GLU A O 1
ATOM 1622 N N . ASN A 1 202 ? 21.240 -2.976 -17.458 1.00 96.81 202 ASN A N 1
ATOM 1623 C CA . ASN A 1 202 ? 21.641 -2.490 -16.138 1.00 96.81 202 ASN A CA 1
ATOM 1624 C C . ASN A 1 202 ? 20.740 -1.357 -15.634 1.00 96.81 202 ASN A C 1
ATOM 1626 O O . ASN A 1 202 ? 20.350 -1.371 -14.465 1.00 96.81 202 ASN A O 1
ATOM 1630 N N . GLU A 1 203 ? 20.369 -0.405 -16.491 1.00 96.25 203 GLU A N 1
ATOM 1631 C CA . GLU A 1 203 ? 19.421 0.663 -16.156 1.00 96.25 203 GLU A CA 1
ATOM 1632 C C . GLU A 1 203 ? 18.037 0.102 -15.813 1.00 96.25 203 GLU A C 1
ATOM 1634 O O . GLU A 1 203 ? 17.440 0.492 -14.803 1.00 96.25 203 GLU A O 1
ATOM 1639 N N . ARG A 1 204 ? 17.543 -0.874 -16.587 1.00 97.56 204 ARG A N 1
ATOM 1640 C CA . ARG A 1 204 ? 16.273 -1.563 -16.318 1.00 97.56 204 ARG A CA 1
ATOM 1641 C C . ARG A 1 204 ? 16.299 -2.282 -14.967 1.00 97.56 204 ARG A C 1
ATOM 1643 O O . ARG A 1 204 ? 15.380 -2.109 -14.160 1.00 97.56 204 ARG A O 1
ATOM 1650 N N . LEU A 1 205 ? 17.345 -3.067 -14.701 1.00 98.12 205 LEU A N 1
ATOM 1651 C CA . LEU A 1 205 ? 17.534 -3.791 -13.439 1.00 98.12 205 LEU A CA 1
ATOM 1652 C C . LEU A 1 205 ? 17.653 -2.821 -12.256 1.00 98.12 205 LEU A C 1
ATOM 1654 O O . LEU A 1 205 ? 16.982 -3.003 -11.236 1.00 98.12 205 LEU A O 1
ATOM 1658 N N . GLN A 1 206 ? 18.435 -1.748 -12.404 1.00 97.69 206 GLN A N 1
ATOM 1659 C CA . GLN A 1 206 ? 18.586 -0.707 -11.390 1.00 97.69 206 GLN A CA 1
ATOM 1660 C C . GLN A 1 206 ? 17.261 0.003 -11.101 1.00 97.69 206 GLN A C 1
ATOM 1662 O O . GLN A 1 206 ? 16.931 0.220 -9.934 1.00 97.69 206 GLN A O 1
ATOM 1667 N N . GLY A 1 207 ? 16.488 0.339 -12.135 1.00 96.06 207 GLY A N 1
ATOM 1668 C CA . GLY A 1 207 ? 15.180 0.973 -11.995 1.00 96.06 207 GLY A CA 1
ATOM 1669 C C . GLY A 1 207 ? 14.204 0.111 -11.193 1.00 96.06 207 GLY A C 1
ATOM 1670 O O . GLY A 1 207 ? 13.569 0.599 -10.252 1.00 96.06 207 GLY A O 1
ATOM 1671 N N . ILE A 1 208 ? 14.134 -1.190 -11.497 1.00 97.19 208 ILE A N 1
ATOM 1672 C CA . ILE A 1 208 ? 13.301 -2.137 -10.740 1.00 97.19 208 ILE A CA 1
ATOM 1673 C C . ILE A 1 208 ? 13.803 -2.266 -9.300 1.00 97.19 208 ILE A C 1
ATOM 1675 O O . ILE A 1 208 ? 12.994 -2.201 -8.374 1.00 97.19 208 ILE A O 1
ATOM 1679 N N . TYR A 1 209 ? 15.116 -2.389 -9.096 1.00 98.38 209 TYR A N 1
ATOM 1680 C CA . TYR A 1 209 ? 15.717 -2.512 -7.768 1.00 98.38 209 TYR A CA 1
ATOM 1681 C C . TYR A 1 209 ? 15.404 -1.299 -6.883 1.00 98.38 209 TYR A C 1
ATOM 1683 O O . TYR A 1 209 ? 14.883 -1.451 -5.781 1.00 98.38 209 TYR A O 1
ATOM 1691 N N . VAL A 1 210 ? 15.639 -0.080 -7.380 1.00 97.88 210 VAL A N 1
ATOM 1692 C CA . VAL A 1 210 ? 15.347 1.163 -6.646 1.00 97.88 210 VAL A CA 1
ATOM 1693 C C . VAL A 1 210 ? 13.852 1.275 -6.333 1.00 97.88 210 VAL A C 1
ATOM 1695 O O . VAL A 1 210 ? 13.478 1.636 -5.215 1.00 97.88 210 VAL A O 1
ATOM 1698 N N . SER A 1 211 ? 12.984 0.921 -7.286 1.00 96.88 211 SER A N 1
ATOM 1699 C CA . SER A 1 211 ? 11.534 0.885 -7.062 1.00 96.88 211 SER A CA 1
ATOM 1700 C C . SER A 1 211 ? 11.149 -0.116 -5.965 1.00 96.88 211 SER A C 1
ATOM 1702 O O . SER A 1 211 ? 10.377 0.226 -5.068 1.00 96.88 211 SER A O 1
ATOM 1704 N N . ALA A 1 212 ? 11.723 -1.322 -5.984 1.00 97.88 212 ALA A N 1
ATOM 1705 C CA . ALA A 1 212 ? 11.482 -2.364 -4.990 1.00 97.88 212 ALA A CA 1
ATOM 1706 C C . ALA A 1 212 ? 11.957 -1.943 -3.588 1.00 97.88 212 ALA A C 1
ATOM 1708 O O . ALA A 1 212 ? 11.193 -2.054 -2.628 1.00 97.88 212 ALA A O 1
ATOM 1709 N N . CYS A 1 213 ? 13.155 -1.359 -3.471 1.00 97.75 213 CYS A N 1
ATOM 1710 C CA . CYS A 1 213 ? 13.661 -0.796 -2.215 1.00 97.75 213 CYS A CA 1
ATOM 1711 C C . CYS A 1 213 ? 12.743 0.304 -1.667 1.00 97.75 213 CYS A C 1
ATOM 1713 O O . CYS A 1 213 ? 12.441 0.320 -0.474 1.00 97.75 213 CYS A O 1
ATOM 1715 N N . ASN A 1 214 ? 12.259 1.207 -2.525 1.00 97.44 214 ASN A N 1
ATOM 1716 C CA . ASN A 1 214 ? 11.338 2.266 -2.113 1.00 97.44 214 ASN A CA 1
ATOM 1717 C C . ASN A 1 214 ? 9.982 1.709 -1.655 1.00 97.44 214 ASN A C 1
ATOM 1719 O O . ASN A 1 214 ? 9.446 2.163 -0.644 1.00 97.44 214 ASN A O 1
ATOM 1723 N N . ARG A 1 215 ? 9.440 0.701 -2.353 1.00 97.19 215 ARG A N 1
ATOM 1724 C CA . ARG A 1 215 ? 8.212 -0.001 -1.938 1.00 97.19 215 ARG A CA 1
ATOM 1725 C C . ARG A 1 215 ? 8.388 -0.665 -0.578 1.00 97.19 215 ARG A C 1
ATOM 1727 O O . ARG A 1 215 ? 7.563 -0.451 0.300 1.00 97.19 215 ARG A O 1
ATOM 1734 N N . MET A 1 216 ? 9.485 -1.396 -0.386 1.00 97.38 216 MET A N 1
ATOM 1735 C CA . MET A 1 216 ? 9.823 -2.034 0.887 1.00 97.38 216 MET A CA 1
ATOM 1736 C C . MET A 1 216 ? 9.963 -1.008 2.019 1.00 97.38 216 MET A C 1
ATOM 1738 O O . MET A 1 216 ? 9.408 -1.209 3.094 1.00 97.38 216 MET A O 1
ATOM 1742 N N . LYS A 1 217 ? 10.667 0.108 1.787 1.00 97.69 217 LYS A N 1
ATOM 1743 C CA . LYS A 1 217 ? 10.878 1.166 2.790 1.00 97.69 217 LYS A CA 1
ATOM 1744 C C . LYS A 1 217 ? 9.568 1.805 3.264 1.00 97.69 217 LYS A C 1
ATOM 1746 O O . LYS A 1 217 ? 9.458 2.161 4.432 1.00 97.69 217 LYS A O 1
ATOM 1751 N N . ASN A 1 218 ? 8.600 1.959 2.363 1.00 96.56 218 ASN A N 1
ATOM 1752 C CA . ASN A 1 218 ? 7.310 2.591 2.653 1.00 96.56 218 ASN A CA 1
ATOM 1753 C C . ASN A 1 218 ? 6.217 1.586 3.059 1.00 96.56 218 ASN A C 1
ATOM 1755 O O . ASN A 1 218 ? 5.104 1.990 3.402 1.00 96.56 218 ASN A O 1
ATOM 1759 N N . ALA A 1 219 ? 6.500 0.285 3.002 1.00 97.69 219 ALA A N 1
ATOM 1760 C CA . ALA A 1 219 ? 5.542 -0.749 3.349 1.00 97.69 219 ALA A CA 1
ATOM 1761 C C . ALA A 1 219 ? 5.299 -0.790 4.865 1.00 97.69 219 ALA A C 1
ATOM 1763 O O . ALA A 1 219 ? 6.215 -0.720 5.679 1.00 97.69 219 ALA A O 1
ATOM 1764 N N . THR A 1 220 ? 4.027 -0.912 5.240 1.00 95.81 220 THR A N 1
ATOM 1765 C CA . THR A 1 220 ? 3.579 -1.015 6.642 1.00 95.81 220 THR A CA 1
ATOM 1766 C C . THR A 1 220 ? 2.611 -2.176 6.867 1.00 95.81 220 THR A C 1
ATOM 1768 O O . THR A 1 220 ? 2.178 -2.424 7.990 1.00 95.81 220 THR A O 1
ATOM 1771 N N . THR A 1 221 ? 2.258 -2.898 5.803 1.00 97.44 221 THR A N 1
ATOM 1772 C CA . THR A 1 221 ? 1.290 -3.996 5.815 1.00 97.44 221 THR A CA 1
ATOM 1773 C C . THR A 1 221 ? 1.902 -5.237 5.181 1.00 97.44 221 THR A C 1
ATOM 1775 O O . THR A 1 221 ? 2.796 -5.139 4.340 1.00 97.44 221 THR A O 1
ATOM 1778 N N . GLU A 1 222 ? 1.381 -6.410 5.544 1.00 97.56 222 GLU A N 1
ATOM 1779 C CA . GLU A 1 222 ? 1.797 -7.689 4.959 1.00 97.56 222 GLU A CA 1
ATOM 1780 C C . GLU A 1 222 ? 1.735 -7.667 3.419 1.00 97.56 222 GLU A C 1
ATOM 1782 O O . GLU A 1 222 ? 2.686 -8.076 2.755 1.00 97.56 222 GLU A O 1
ATOM 1787 N N . SER A 1 223 ? 0.645 -7.136 2.848 1.00 97.31 223 SER A N 1
ATOM 1788 C CA . SER A 1 223 ? 0.464 -7.042 1.391 1.00 97.31 223 SER A CA 1
ATOM 1789 C C . SER A 1 223 ? 1.529 -6.166 0.731 1.00 97.31 223 SER A C 1
ATOM 1791 O O . SER A 1 223 ? 2.129 -6.573 -0.261 1.00 97.31 223 SER A O 1
ATOM 1793 N N . ALA A 1 224 ? 1.818 -4.993 1.302 1.00 97.25 224 ALA A N 1
ATOM 1794 C CA . ALA A 1 224 ? 2.798 -4.070 0.735 1.00 97.25 224 ALA A CA 1
ATOM 1795 C C . ALA A 1 224 ? 4.218 -4.666 0.735 1.00 97.25 224 ALA A C 1
ATOM 1797 O O . ALA A 1 224 ? 4.957 -4.518 -0.240 1.00 97.25 224 ALA A O 1
ATOM 1798 N N . PHE A 1 225 ? 4.591 -5.397 1.791 1.00 98.06 225 PHE A N 1
ATOM 1799 C CA . PHE A 1 225 ? 5.864 -6.118 1.824 1.00 98.06 225 PHE A CA 1
ATOM 1800 C C . PHE A 1 225 ? 5.914 -7.261 0.798 1.00 98.06 225 PHE A C 1
ATOM 1802 O O . PHE A 1 225 ? 6.935 -7.437 0.132 1.00 98.06 225 PHE A O 1
ATOM 1809 N N . LYS A 1 226 ? 4.815 -8.000 0.600 1.00 97.19 226 LYS A N 1
ATOM 1810 C CA . LYS A 1 226 ? 4.725 -9.047 -0.435 1.00 97.19 226 LYS A CA 1
ATOM 1811 C C . LYS A 1 226 ? 4.862 -8.487 -1.855 1.00 97.19 226 LYS A C 1
ATOM 1813 O O . LYS A 1 226 ? 5.528 -9.098 -2.686 1.00 97.19 226 LYS A O 1
ATOM 1818 N N . GLU A 1 227 ? 4.299 -7.315 -2.136 1.00 97.38 227 GLU A N 1
ATOM 1819 C CA . GLU A 1 227 ? 4.469 -6.633 -3.429 1.00 97.38 227 GLU A CA 1
ATOM 1820 C C . GLU A 1 227 ? 5.917 -6.183 -3.675 1.00 97.38 227 GLU A C 1
ATOM 1822 O O . GLU A 1 227 ? 6.429 -6.286 -4.797 1.00 97.38 227 GLU A O 1
ATOM 1827 N N . ALA A 1 228 ? 6.603 -5.710 -2.629 1.00 97.62 228 ALA A N 1
ATOM 1828 C CA . ALA A 1 228 ? 8.025 -5.393 -2.711 1.00 97.62 228 ALA A CA 1
ATOM 1829 C C . ALA A 1 228 ? 8.859 -6.657 -2.987 1.00 97.62 228 ALA A C 1
ATOM 1831 O O . ALA A 1 228 ? 9.678 -6.654 -3.907 1.00 97.62 228 ALA A O 1
ATOM 1832 N N . ALA A 1 229 ? 8.578 -7.764 -2.288 1.00 97.62 229 ALA A N 1
ATOM 1833 C CA . ALA A 1 229 ? 9.213 -9.060 -2.538 1.00 97.62 229 ALA A CA 1
ATOM 1834 C C . ALA A 1 229 ? 9.012 -9.530 -3.991 1.00 97.62 229 ALA A C 1
ATOM 1836 O O . ALA A 1 229 ? 9.969 -9.921 -4.657 1.00 97.62 229 ALA A O 1
ATOM 1837 N N . ALA A 1 230 ? 7.788 -9.421 -4.519 1.00 97.31 230 ALA A N 1
ATOM 1838 C CA . ALA A 1 230 ? 7.474 -9.763 -5.907 1.00 97.31 230 ALA A CA 1
ATOM 1839 C C . ALA A 1 230 ? 8.245 -8.916 -6.933 1.00 97.31 230 ALA A C 1
ATOM 1841 O O . ALA A 1 230 ? 8.491 -9.367 -8.050 1.00 97.31 230 ALA A O 1
ATOM 1842 N N . SER A 1 231 ? 8.641 -7.694 -6.568 1.00 97.19 231 SER A N 1
ATOM 1843 C CA . SER A 1 231 ? 9.472 -6.843 -7.423 1.00 97.19 231 SER A CA 1
ATOM 1844 C C . SER A 1 231 ? 10.931 -7.309 -7.437 1.00 97.19 231 SER A C 1
ATOM 1846 O O . SER A 1 231 ? 11.527 -7.352 -8.509 1.00 97.19 231 SER A O 1
ATOM 1848 N N . PHE A 1 232 ? 11.477 -7.734 -6.292 1.00 98.00 232 PHE A N 1
ATOM 1849 C CA . PHE A 1 232 ? 12.829 -8.304 -6.215 1.00 98.00 232 PHE A CA 1
ATOM 1850 C C . PHE A 1 232 ? 12.963 -9.636 -6.969 1.00 98.00 232 PHE A C 1
ATOM 1852 O O . PHE A 1 232 ? 13.983 -9.867 -7.611 1.00 98.00 232 PHE A O 1
ATOM 1859 N N . ILE A 1 233 ? 11.911 -10.463 -7.003 1.00 97.25 233 ILE A N 1
ATOM 1860 C CA . ILE A 1 233 ? 11.885 -11.711 -7.794 1.00 97.25 233 ILE A CA 1
ATOM 1861 C C . ILE A 1 233 ? 12.127 -11.458 -9.294 1.00 97.25 233 ILE A C 1
ATOM 1863 O O . ILE A 1 233 ? 12.676 -12.303 -9.992 1.00 97.25 233 ILE A O 1
ATOM 1867 N N . LYS A 1 234 ? 11.745 -10.290 -9.824 1.00 96.94 234 LYS A N 1
ATOM 1868 C CA . LYS A 1 234 ? 11.930 -9.971 -11.252 1.00 96.94 234 LYS A CA 1
ATOM 1869 C C . LYS A 1 234 ? 13.390 -9.704 -11.634 1.00 96.94 234 LYS A C 1
ATOM 1871 O O . LYS A 1 234 ? 13.673 -9.544 -12.819 1.00 96.94 234 LYS A O 1
ATOM 1876 N N . ILE A 1 235 ? 14.280 -9.600 -10.649 1.00 97.81 235 ILE A N 1
ATOM 1877 C CA . ILE A 1 235 ? 15.685 -9.214 -10.807 1.00 97.81 235 ILE A CA 1
ATOM 1878 C C . ILE A 1 235 ? 16.617 -10.132 -9.996 1.00 97.81 235 ILE A C 1
ATOM 1880 O O . ILE A 1 235 ? 17.600 -9.674 -9.416 1.00 97.81 235 ILE A O 1
ATOM 1884 N N . LEU A 1 236 ? 16.300 -11.431 -9.927 1.00 94.56 236 LEU A N 1
ATOM 1885 C CA . LEU A 1 236 ? 17.173 -12.429 -9.291 1.00 94.56 236 LEU A CA 1
ATOM 1886 C C . LEU A 1 236 ? 18.580 -12.400 -9.910 1.00 94.56 236 LEU A C 1
ATOM 1888 O O . LEU A 1 236 ? 18.733 -12.191 -11.112 1.00 94.56 236 LEU A O 1
ATOM 1892 N N . GLY A 1 237 ? 19.606 -12.572 -9.074 1.00 93.25 237 GLY A N 1
ATOM 1893 C CA . GLY A 1 237 ? 21.011 -12.420 -9.468 1.00 93.25 237 GLY A CA 1
ATOM 1894 C C . GLY A 1 237 ? 21.520 -10.974 -9.587 1.00 93.25 237 GLY A C 1
ATOM 1895 O O . GLY A 1 237 ? 22.721 -10.772 -9.756 1.00 93.25 237 GLY A O 1
ATOM 1896 N N . TYR A 1 238 ? 20.662 -9.953 -9.461 1.00 97.50 238 TYR A N 1
ATOM 1897 C CA . TYR A 1 238 ? 21.090 -8.551 -9.440 1.00 97.50 238 TYR A CA 1
ATOM 1898 C C . TYR A 1 238 ? 21.301 -8.045 -8.005 1.00 97.50 238 TYR A C 1
ATOM 1900 O O . TYR A 1 238 ? 20.358 -7.959 -7.213 1.00 97.50 238 TYR A O 1
ATOM 1908 N N . LYS A 1 239 ? 22.540 -7.642 -7.685 1.00 96.81 239 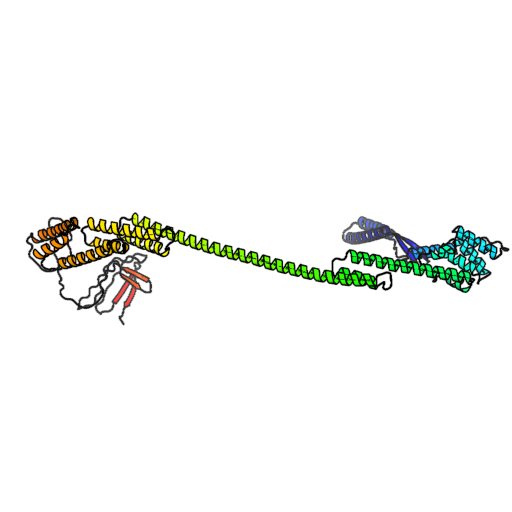LYS A N 1
ATOM 1909 C CA . LYS A 1 239 ? 22.946 -7.157 -6.351 1.00 96.81 239 LYS A CA 1
ATOM 1910 C C . LYS A 1 239 ? 22.519 -8.140 -5.246 1.00 96.81 239 LYS A C 1
ATOM 1912 O O . LYS A 1 239 ? 22.826 -9.321 -5.322 1.00 96.81 239 LYS A O 1
ATOM 1917 N N . ASP A 1 240 ? 21.830 -7.654 -4.219 1.00 97.56 240 ASP A N 1
ATOM 1918 C CA . ASP A 1 240 ? 21.326 -8.398 -3.068 1.00 97.56 240 ASP A CA 1
ATOM 1919 C C . ASP A 1 240 ? 19.805 -8.629 -3.140 1.00 97.56 240 ASP A C 1
ATOM 1921 O O . ASP A 1 240 ? 19.155 -8.799 -2.107 1.00 97.56 240 ASP A O 1
ATOM 1925 N N . ALA A 1 241 ? 19.220 -8.645 -4.346 1.00 97.69 241 ALA A N 1
ATOM 1926 C CA . ALA A 1 241 ? 17.775 -8.785 -4.540 1.00 97.69 241 ALA A CA 1
ATOM 1927 C C . ALA A 1 241 ? 17.182 -10.019 -3.836 1.00 97.69 241 ALA A C 1
ATOM 1929 O O . ALA A 1 241 ? 16.114 -9.918 -3.240 1.00 97.69 241 ALA A O 1
ATOM 1930 N N . GLU A 1 242 ? 17.886 -11.153 -3.836 1.00 97.50 242 GLU A N 1
ATOM 1931 C CA . GLU A 1 242 ? 17.473 -12.377 -3.129 1.00 97.50 242 GLU A CA 1
ATOM 1932 C C . GLU A 1 242 ? 17.381 -12.170 -1.610 1.00 97.50 242 GLU A C 1
ATOM 1934 O O . GLU A 1 242 ? 16.383 -12.514 -0.975 1.00 97.50 242 GLU A O 1
ATOM 1939 N N . SER A 1 243 ? 18.394 -11.528 -1.026 1.00 97.81 243 SER A N 1
ATOM 1940 C CA . SER A 1 243 ? 18.412 -11.187 0.399 1.00 97.81 243 SER A CA 1
ATOM 1941 C C . SER A 1 243 ? 17.299 -10.190 0.746 1.00 97.81 243 SER A C 1
ATOM 1943 O O . SER A 1 243 ? 16.575 -10.357 1.729 1.00 97.81 243 SER A O 1
ATOM 1945 N N . MET A 1 244 ? 17.090 -9.180 -0.102 1.00 97.62 244 MET A N 1
ATOM 1946 C CA . MET A 1 244 ? 16.038 -8.177 0.088 1.00 97.62 244 MET A CA 1
ATOM 1947 C C . MET A 1 244 ? 14.631 -8.759 -0.069 1.00 97.62 244 MET A C 1
ATOM 1949 O O . MET A 1 244 ? 13.726 -8.385 0.682 1.00 97.62 244 MET A O 1
ATOM 1953 N N . GLN A 1 245 ? 14.437 -9.707 -0.987 1.00 98.00 245 GLN A N 1
ATOM 1954 C CA . GLN A 1 245 ? 13.199 -10.471 -1.109 1.00 98.00 245 GLN A CA 1
ATOM 1955 C C . GLN A 1 245 ? 12.902 -11.221 0.192 1.00 98.00 245 GLN A C 1
ATOM 1957 O O . GLN A 1 245 ? 11.793 -11.111 0.720 1.00 98.00 245 GLN A O 1
ATOM 1962 N N . GLN A 1 246 ? 13.883 -11.952 0.724 1.00 97.12 246 GLN A N 1
ATOM 1963 C CA . GLN A 1 246 ? 13.720 -12.709 1.962 1.00 97.12 246 GLN A CA 1
ATOM 1964 C C . GLN A 1 246 ? 13.384 -11.785 3.140 1.00 97.12 246 GLN A C 1
ATOM 1966 O O . GLN A 1 246 ? 12.428 -12.029 3.878 1.00 97.12 246 GLN A O 1
ATOM 1971 N N . LYS A 1 247 ? 14.080 -10.650 3.242 1.00 97.69 247 LYS A N 1
ATOM 1972 C CA . LYS A 1 247 ? 13.792 -9.615 4.238 1.00 97.69 247 LYS A CA 1
ATOM 1973 C C . LYS A 1 247 ? 12.372 -9.053 4.110 1.00 97.69 247 LYS A C 1
ATOM 1975 O O . LYS A 1 247 ? 11.708 -8.834 5.120 1.00 97.69 247 LYS A O 1
ATOM 1980 N N . CYS A 1 248 ? 11.867 -8.849 2.892 1.00 98.12 248 CYS A N 1
ATOM 1981 C CA . CYS A 1 248 ? 10.474 -8.446 2.684 1.00 98.12 248 CYS A CA 1
ATOM 1982 C C . CYS A 1 248 ? 9.490 -9.505 3.202 1.00 98.12 248 CYS A C 1
ATOM 1984 O O . CYS A 1 248 ? 8.495 -9.152 3.829 1.00 98.12 248 CYS A O 1
ATOM 1986 N N . ILE A 1 249 ? 9.760 -10.795 2.980 1.00 97.69 249 ILE A N 1
ATOM 1987 C CA . ILE A 1 249 ? 8.909 -11.892 3.471 1.00 97.69 249 ILE A CA 1
ATOM 1988 C C . ILE A 1 249 ? 8.887 -11.916 5.006 1.00 97.69 249 ILE A C 1
ATOM 1990 O O . ILE A 1 249 ? 7.820 -12.041 5.611 1.00 97.69 249 ILE A O 1
ATOM 1994 N N . GLU A 1 250 ? 10.040 -11.737 5.647 1.00 98.06 250 GLU A N 1
ATOM 1995 C CA . GLU A 1 250 ? 10.145 -11.643 7.107 1.00 98.06 250 GLU A CA 1
ATOM 1996 C C . GLU A 1 250 ? 9.365 -10.445 7.661 1.00 98.06 250 GLU A C 1
ATOM 1998 O O . GLU A 1 250 ? 8.561 -10.599 8.583 1.00 98.06 250 GLU A O 1
ATOM 2003 N N . MET A 1 251 ? 9.519 -9.265 7.052 1.00 97.44 251 MET A N 1
ATOM 2004 C CA . MET A 1 251 ? 8.768 -8.066 7.438 1.00 97.44 251 MET A CA 1
ATOM 2005 C C . MET A 1 251 ? 7.259 -8.221 7.204 1.00 97.44 251 MET A C 1
ATOM 2007 O O . MET A 1 251 ? 6.463 -7.738 8.009 1.00 97.44 251 MET A O 1
ATOM 2011 N N . ALA A 1 252 ? 6.843 -8.939 6.156 1.00 98.19 252 ALA A N 1
ATOM 2012 C CA . ALA A 1 252 ? 5.438 -9.257 5.916 1.00 98.19 252 ALA A CA 1
ATOM 2013 C C . ALA A 1 252 ? 4.857 -10.119 7.049 1.00 98.19 252 ALA A C 1
ATOM 2015 O O . ALA A 1 252 ? 3.787 -9.810 7.579 1.00 98.19 252 ALA A O 1
ATOM 2016 N N . ASN A 1 253 ? 5.587 -11.160 7.462 1.00 96.56 253 ASN A N 1
ATOM 2017 C CA . ASN A 1 253 ? 5.195 -12.020 8.579 1.00 96.56 253 ASN A CA 1
ATOM 2018 C C . ASN A 1 253 ? 5.116 -11.239 9.895 1.00 96.56 253 ASN A C 1
ATOM 2020 O O . ASN A 1 253 ? 4.150 -11.397 10.643 1.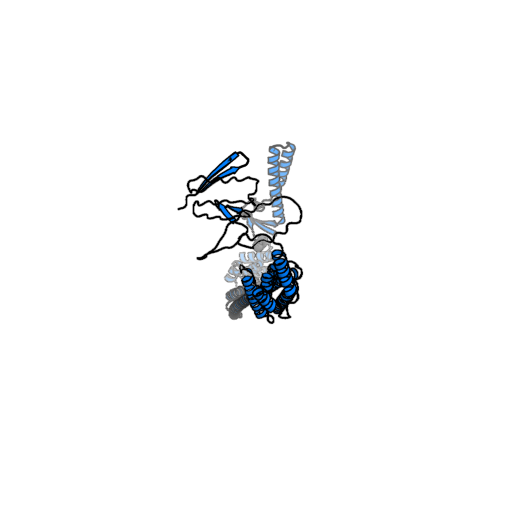00 96.56 253 ASN A O 1
ATOM 2024 N N . GLN A 1 254 ? 6.087 -10.362 10.150 1.00 96.31 254 GLN A N 1
ATOM 2025 C CA . GLN A 1 254 ? 6.088 -9.502 11.329 1.00 96.31 254 GLN A CA 1
ATOM 2026 C C . GLN A 1 254 ? 4.879 -8.554 11.336 1.00 96.31 254 GLN A C 1
ATOM 2028 O O . GLN A 1 254 ? 4.166 -8.470 12.335 1.00 96.31 254 GLN A O 1
ATOM 2033 N N . ALA A 1 255 ? 4.580 -7.905 10.206 1.00 97.00 255 ALA A N 1
ATOM 2034 C CA . ALA A 1 255 ? 3.422 -7.023 10.075 1.00 97.00 255 ALA A CA 1
ATOM 2035 C C . ALA A 1 255 ? 2.093 -7.761 10.318 1.00 97.00 255 ALA A C 1
ATOM 2037 O O . ALA A 1 255 ? 1.190 -7.211 10.956 1.00 97.00 255 ALA A O 1
ATOM 2038 N N . ARG A 1 256 ? 1.977 -9.016 9.860 1.00 97.62 256 ARG A N 1
ATOM 2039 C CA . ARG A 1 256 ? 0.815 -9.877 10.132 1.00 97.62 256 ARG A CA 1
ATOM 2040 C C . ARG A 1 256 ? 0.656 -10.149 11.629 1.00 97.62 256 ARG A C 1
ATOM 2042 O O . ARG A 1 256 ? -0.416 -9.907 12.181 1.00 97.62 256 ARG A O 1
ATOM 2049 N N . ILE A 1 257 ? 1.726 -10.597 12.290 1.00 96.50 257 ILE A N 1
ATOM 2050 C CA . ILE A 1 257 ? 1.723 -10.900 13.730 1.00 96.50 257 ILE A CA 1
ATOM 2051 C C . ILE A 1 257 ? 1.362 -9.648 14.542 1.00 96.50 257 ILE A C 1
ATOM 2053 O O . ILE A 1 257 ? 0.518 -9.706 15.436 1.00 96.50 257 ILE A O 1
ATOM 2057 N N . GLU A 1 258 ? 1.937 -8.491 14.213 1.00 95.38 258 GLU A N 1
ATOM 2058 C CA . GLU A 1 258 ? 1.618 -7.230 14.889 1.00 95.38 258 GLU A CA 1
ATOM 2059 C C . GLU A 1 258 ? 0.163 -6.798 14.691 1.00 95.38 258 GLU A C 1
ATOM 2061 O O . GLU A 1 258 ? -0.465 -6.283 15.622 1.00 95.38 258 GLU A O 1
ATOM 2066 N N . ALA A 1 259 ? -0.390 -6.986 13.491 1.00 95.06 259 ALA A N 1
ATOM 2067 C CA . ALA A 1 259 ? -1.791 -6.693 13.216 1.00 95.06 259 ALA A CA 1
ATOM 2068 C C . ALA A 1 259 ? -2.722 -7.595 14.043 1.00 95.06 259 ALA A C 1
ATOM 2070 O O . ALA A 1 259 ? -3.679 -7.100 14.649 1.00 95.06 259 ALA A O 1
ATOM 2071 N N . GLU A 1 260 ? -2.408 -8.890 14.135 1.00 95.44 260 GLU A N 1
ATOM 2072 C CA . GLU A 1 260 ? -3.132 -9.862 14.961 1.00 95.44 260 GLU A CA 1
ATOM 2073 C C . GLU A 1 260 ? -3.064 -9.503 16.453 1.00 95.44 260 GLU A C 1
ATOM 2075 O O . GLU A 1 260 ? -4.101 -9.440 17.121 1.00 95.44 260 GLU A O 1
ATOM 2080 N N . GLN A 1 261 ? -1.878 -9.165 16.971 1.00 94.31 261 GLN A N 1
ATOM 2081 C CA . GLN A 1 261 ? -1.694 -8.727 18.359 1.00 94.31 261 GLN A CA 1
ATOM 2082 C C . GLN A 1 261 ? -2.468 -7.437 18.661 1.00 94.31 261 GLN A C 1
ATOM 2084 O O . GLN A 1 261 ? -3.200 -7.362 19.651 1.00 94.31 261 GLN A O 1
ATOM 2089 N N . LYS A 1 262 ? -2.383 -6.423 17.787 1.00 94.69 262 LYS A N 1
ATOM 2090 C CA . LYS A 1 262 ? -3.149 -5.171 17.926 1.00 94.69 262 LYS A CA 1
ATOM 2091 C C . LYS A 1 262 ? -4.656 -5.434 17.914 1.00 94.69 262 LYS A C 1
ATOM 2093 O O . LYS A 1 262 ? -5.394 -4.810 18.683 1.00 94.69 262 LYS A O 1
ATOM 2098 N N . ALA A 1 263 ? -5.132 -6.352 17.073 1.00 93.88 263 ALA A N 1
ATOM 2099 C CA . ALA A 1 263 ? -6.536 -6.751 17.039 1.00 93.88 263 ALA A CA 1
ATOM 2100 C C . ALA A 1 263 ? -6.961 -7.471 18.331 1.00 93.88 263 ALA A C 1
ATOM 2102 O O . ALA A 1 263 ? -8.018 -7.153 18.883 1.00 93.88 263 ALA A O 1
ATOM 2103 N N . ALA A 1 264 ? -6.133 -8.380 18.853 1.00 93.25 264 ALA A N 1
ATOM 2104 C CA . ALA A 1 264 ? -6.380 -9.075 20.115 1.00 93.25 264 ALA A CA 1
ATOM 2105 C C . ALA A 1 264 ? -6.450 -8.099 21.302 1.00 93.25 264 ALA A C 1
ATOM 2107 O O . ALA A 1 264 ? -7.427 -8.109 22.052 1.00 93.25 264 ALA A O 1
ATOM 2108 N N . VAL A 1 265 ? -5.493 -7.171 21.415 1.00 93.75 265 VAL A N 1
ATOM 2109 C CA . VAL A 1 265 ? -5.487 -6.131 22.460 1.00 93.75 265 VAL A CA 1
ATOM 2110 C C . VAL A 1 265 ? -6.734 -5.245 22.371 1.00 93.75 265 VAL A C 1
ATOM 2112 O O . VAL A 1 265 ? -7.358 -4.946 23.392 1.00 93.75 265 VAL A O 1
ATOM 2115 N N . LYS A 1 266 ? -7.163 -4.857 21.160 1.00 93.94 266 LYS A N 1
ATOM 2116 C CA . LYS A 1 266 ? -8.416 -4.104 20.968 1.00 93.94 266 LYS A CA 1
ATOM 2117 C C . LYS A 1 266 ? -9.643 -4.889 21.444 1.00 93.94 266 LYS A C 1
ATOM 2119 O O . LYS A 1 266 ? -10.520 -4.287 22.063 1.00 93.94 266 LYS A O 1
ATOM 2124 N N . LYS A 1 267 ? -9.713 -6.202 21.189 1.00 93.31 267 LYS A N 1
ATOM 2125 C CA . LYS A 1 267 ? -10.809 -7.064 21.674 1.00 93.31 267 LYS A CA 1
ATOM 2126 C C . LYS A 1 267 ? -10.837 -7.124 23.202 1.00 93.31 267 LYS A C 1
ATOM 2128 O O . LYS A 1 267 ? -11.882 -6.855 23.788 1.00 93.31 267 LYS A O 1
ATOM 2133 N N . VAL A 1 268 ? -9.693 -7.369 23.844 1.00 91.25 268 VAL A N 1
ATOM 2134 C CA . VAL A 1 268 ? -9.584 -7.389 25.315 1.00 91.25 268 VAL A CA 1
ATOM 2135 C C . VAL A 1 268 ? -9.981 -6.038 25.916 1.00 91.25 268 VAL A C 1
ATOM 2137 O O . VAL A 1 268 ? -10.751 -5.990 26.872 1.00 91.25 268 VAL A O 1
ATOM 2140 N N . LYS A 1 269 ? -9.540 -4.920 25.320 1.00 91.62 269 LYS A N 1
ATOM 2141 C CA . LYS A 1 269 ? -9.922 -3.569 25.764 1.00 91.62 269 LYS A CA 1
ATOM 2142 C C . LYS A 1 269 ? -11.434 -3.331 25.679 1.00 91.62 269 LYS A C 1
ATOM 2144 O O . LYS A 1 269 ? -11.989 -2.720 26.589 1.00 91.62 269 LYS A O 1
ATOM 2149 N N . ARG A 1 270 ? -12.101 -3.809 24.619 1.00 89.56 270 ARG A N 1
ATOM 2150 C CA . ARG A 1 270 ? -13.568 -3.730 24.491 1.00 89.56 270 ARG A CA 1
ATOM 2151 C C . ARG A 1 270 ? -14.262 -4.519 25.599 1.00 89.56 270 ARG A C 1
ATOM 2153 O O . ARG A 1 270 ? -15.083 -3.938 26.292 1.00 89.56 270 ARG A O 1
ATOM 2160 N N . ILE A 1 271 ? -13.868 -5.777 25.813 1.00 90.50 271 ILE A N 1
ATOM 2161 C CA . ILE A 1 271 ? -14.438 -6.632 26.868 1.00 90.50 271 ILE A CA 1
ATOM 2162 C C . ILE A 1 271 ? -14.268 -5.979 28.245 1.00 90.50 271 ILE A C 1
ATOM 2164 O O . ILE A 1 271 ? -15.239 -5.847 28.983 1.00 90.50 271 ILE A O 1
ATOM 2168 N N . ARG A 1 272 ? -13.062 -5.492 28.568 1.00 91.31 272 ARG A N 1
ATOM 2169 C CA . ARG A 1 272 ? -12.791 -4.792 29.832 1.00 91.31 272 ARG A CA 1
ATOM 2170 C C . ARG A 1 272 ? -13.710 -3.584 30.029 1.00 91.31 272 ARG A C 1
ATOM 2172 O O . ARG A 1 272 ? -14.267 -3.415 31.106 1.00 91.31 272 ARG A O 1
ATOM 2179 N N . ASN A 1 273 ? -13.874 -2.752 29.001 1.00 87.12 273 ASN A N 1
ATOM 2180 C CA . ASN A 1 273 ? -14.746 -1.581 29.082 1.00 87.12 273 ASN A CA 1
ATOM 2181 C C . ASN A 1 273 ? -16.222 -1.980 29.258 1.00 87.12 273 ASN A C 1
ATOM 2183 O O . ASN A 1 273 ? -16.923 -1.344 30.038 1.00 87.12 273 ASN A O 1
ATOM 2187 N N . THR A 1 274 ? -16.683 -3.044 28.592 1.00 90.75 274 THR A N 1
ATOM 2188 C CA . THR A 1 274 ? -18.040 -3.581 28.780 1.00 90.75 274 THR A CA 1
ATOM 2189 C C . THR A 1 274 ? -18.262 -4.078 30.209 1.00 90.75 274 THR A C 1
ATOM 2191 O O . THR A 1 274 ? -19.287 -3.755 30.801 1.00 90.75 274 THR A O 1
ATOM 2194 N N . ILE A 1 275 ? -17.294 -4.795 30.793 1.00 90.88 275 ILE A N 1
ATOM 2195 C CA . ILE A 1 275 ? -17.372 -5.263 32.187 1.00 90.88 275 ILE A CA 1
ATOM 2196 C C . ILE A 1 275 ? -17.452 -4.076 33.155 1.00 90.88 275 ILE A C 1
ATOM 2198 O O . ILE A 1 275 ? -18.301 -4.078 34.038 1.00 90.88 275 ILE A O 1
ATOM 2202 N N . ILE A 1 276 ? -16.621 -3.043 32.972 1.00 89.94 276 ILE A N 1
ATOM 2203 C CA . ILE A 1 276 ? -16.647 -1.842 33.826 1.00 89.94 276 ILE A CA 1
ATOM 2204 C C . ILE A 1 276 ? -18.029 -1.174 33.793 1.00 89.94 276 ILE A C 1
ATOM 2206 O O . ILE A 1 276 ? -18.570 -0.846 34.846 1.00 89.94 276 ILE A O 1
ATOM 2210 N N . ILE A 1 277 ? -18.625 -1.012 32.607 1.00 91.00 277 ILE A N 1
ATOM 2211 C CA . ILE A 1 277 ? -19.966 -0.422 32.464 1.00 91.00 277 ILE A CA 1
ATOM 2212 C C . ILE A 1 277 ? -21.023 -1.288 33.164 1.00 91.00 277 ILE A C 1
ATOM 2214 O O . ILE A 1 277 ? -21.866 -0.753 33.882 1.00 91.00 277 ILE A O 1
ATOM 2218 N N . ALA A 1 278 ? -20.960 -2.613 33.001 1.00 89.75 278 ALA A N 1
ATOM 2219 C CA . ALA A 1 278 ? -21.889 -3.531 33.655 1.00 89.75 278 ALA A CA 1
ATOM 2220 C C . ALA A 1 278 ? -21.788 -3.463 35.191 1.00 89.75 278 ALA A C 1
ATOM 2222 O O . ALA A 1 278 ? -22.811 -3.405 35.867 1.00 89.75 278 ALA A O 1
ATOM 2223 N N . VAL A 1 279 ? -20.571 -3.399 35.745 1.00 91.69 279 VAL A N 1
ATOM 2224 C CA . VAL A 1 279 ? -20.351 -3.268 37.196 1.00 91.69 279 VAL A CA 1
ATOM 2225 C C . VAL A 1 279 ? -20.914 -1.949 37.727 1.00 91.69 279 VAL A C 1
ATOM 2227 O O . VAL A 1 279 ? -21.611 -1.955 38.739 1.00 91.69 279 VAL A O 1
ATOM 2230 N N . ILE A 1 280 ? -20.678 -0.828 37.035 1.00 91.62 280 ILE A N 1
ATOM 2231 C CA . ILE A 1 280 ? -21.230 0.480 37.427 1.00 91.62 280 ILE A CA 1
ATOM 2232 C C . ILE A 1 280 ? -22.767 0.443 37.441 1.00 91.62 280 ILE A C 1
ATOM 2234 O O . ILE A 1 280 ? -23.378 0.938 38.387 1.00 91.62 280 ILE A O 1
ATOM 2238 N N . ALA A 1 281 ? -23.394 -0.178 36.437 1.00 90.69 281 ALA A N 1
ATOM 2239 C CA . ALA A 1 281 ? -24.849 -0.308 36.371 1.00 90.69 281 ALA A CA 1
ATOM 2240 C C . ALA A 1 281 ? -25.421 -1.148 37.528 1.00 90.69 281 ALA A C 1
ATOM 2242 O O . ALA A 1 281 ? -26.433 -0.768 38.115 1.00 90.69 281 ALA A O 1
ATOM 2243 N N . ILE A 1 282 ? -24.755 -2.250 37.896 1.00 93.00 282 ILE A N 1
ATOM 2244 C CA . ILE A 1 282 ? -25.164 -3.095 39.030 1.00 93.00 282 ILE A CA 1
ATOM 2245 C C . ILE A 1 282 ? -25.075 -2.317 40.348 1.00 93.00 282 ILE A C 1
ATOM 2247 O O . ILE A 1 282 ? -26.021 -2.331 41.132 1.00 93.00 282 ILE A O 1
ATOM 2251 N N . VAL A 1 283 ? -23.973 -1.598 40.585 1.00 92.62 283 VAL A N 1
ATOM 2252 C CA . VAL A 1 283 ? -23.802 -0.788 41.805 1.00 92.62 283 VAL A CA 1
ATOM 2253 C C . VAL A 1 283 ? -24.865 0.313 41.890 1.00 92.62 283 VAL A C 1
ATOM 2255 O O . VAL A 1 283 ? -25.447 0.516 42.954 1.00 92.62 283 VAL A O 1
ATOM 2258 N N . ALA A 1 284 ? -25.175 0.980 40.774 1.00 89.69 284 ALA A N 1
ATOM 2259 C CA . ALA A 1 284 ? -26.235 1.985 40.723 1.00 89.69 284 ALA A CA 1
ATOM 2260 C C . ALA A 1 284 ? -27.624 1.392 41.024 1.00 89.69 284 ALA A C 1
ATOM 2262 O O . ALA A 1 284 ? -28.397 1.999 41.764 1.00 89.69 284 ALA A O 1
ATOM 2263 N N . ALA A 1 285 ? -27.929 0.195 40.510 1.00 90.12 285 ALA A N 1
ATOM 2264 C CA . ALA A 1 285 ? -29.193 -0.492 40.782 1.00 90.12 285 ALA A CA 1
ATOM 2265 C C . ALA A 1 285 ? -29.342 -0.878 42.264 1.00 90.12 285 ALA A C 1
ATOM 2267 O O . ALA A 1 285 ? -30.406 -0.672 42.847 1.00 90.12 285 ALA A O 1
ATOM 2268 N N . ILE A 1 286 ? -28.269 -1.372 42.893 1.00 92.44 286 ILE A N 1
ATOM 2269 C CA . ILE A 1 286 ? -28.254 -1.672 44.335 1.00 92.44 286 ILE A CA 1
ATOM 2270 C C . ILE A 1 286 ? -28.472 -0.390 45.150 1.00 92.44 286 ILE A C 1
ATOM 2272 O O . ILE A 1 286 ? -29.295 -0.378 46.065 1.00 92.44 286 ILE A O 1
ATOM 2276 N N . GLY A 1 287 ? -27.789 0.704 44.792 1.00 86.06 287 GLY A N 1
ATOM 2277 C CA . GLY A 1 287 ? -27.970 2.006 45.441 1.00 86.06 287 GLY A CA 1
ATOM 2278 C C . GLY A 1 287 ? -29.404 2.536 45.328 1.00 86.06 287 GLY A C 1
ATOM 2279 O O . GLY A 1 287 ? -29.965 3.005 46.316 1.00 86.06 287 GLY A O 1
ATOM 2280 N N . ALA A 1 288 ? -30.029 2.399 44.155 1.00 87.75 288 ALA A N 1
ATOM 2281 C CA . ALA A 1 288 ? -31.425 2.780 43.945 1.00 87.75 288 ALA A CA 1
ATOM 2282 C C . ALA A 1 288 ? -32.393 1.931 44.785 1.00 87.75 288 ALA A C 1
ATOM 2284 O O . ALA A 1 288 ? -33.313 2.477 45.388 1.00 87.75 288 ALA A O 1
ATOM 2285 N N . HIS A 1 289 ? -32.169 0.615 44.876 1.00 87.25 289 HIS A N 1
ATOM 2286 C CA . HIS A 1 289 ? -32.994 -0.266 45.706 1.00 87.25 289 HIS A CA 1
ATOM 2287 C C . HIS A 1 289 ? -32.911 0.107 47.192 1.00 87.25 289 HIS A C 1
ATOM 2289 O O . HIS A 1 289 ? -33.936 0.208 47.863 1.00 87.25 289 HIS A O 1
ATOM 2295 N N . PHE A 1 290 ? -31.706 0.388 47.696 1.00 85.44 290 PHE A N 1
ATOM 2296 C CA . PHE A 1 290 ? -31.522 0.838 49.076 1.00 85.44 290 PHE A CA 1
ATOM 2297 C C . PHE A 1 290 ? -32.232 2.174 49.350 1.00 85.44 290 PHE A C 1
ATOM 2299 O O . PHE A 1 290 ? -32.921 2.307 50.361 1.00 85.44 290 PHE A O 1
ATOM 2306 N N . ALA A 1 291 ? -32.123 3.143 48.435 1.00 84.94 291 ALA A N 1
ATOM 2307 C CA . ALA A 1 291 ? -32.796 4.436 48.561 1.00 84.94 291 ALA A CA 1
ATOM 2308 C C . ALA A 1 291 ? -34.330 4.309 48.558 1.00 84.94 291 ALA A C 1
ATOM 2310 O O . ALA A 1 291 ? -34.994 4.947 49.374 1.00 84.94 291 ALA A O 1
ATOM 2311 N N . LEU A 1 292 ? -34.891 3.461 47.686 1.00 85.75 292 LEU A N 1
ATOM 2312 C CA . LEU A 1 292 ? -36.332 3.196 47.637 1.00 85.75 292 LEU A CA 1
ATOM 2313 C C . LEU A 1 292 ? -36.833 2.541 48.927 1.00 85.75 292 LEU A C 1
ATOM 2315 O O . LEU A 1 292 ? -37.813 3.016 49.495 1.00 85.75 292 LEU A O 1
ATOM 2319 N N . ASN A 1 293 ? -36.134 1.519 49.431 1.00 85.19 293 ASN A N 1
ATOM 2320 C CA . ASN A 1 293 ? -36.497 0.877 50.697 1.00 85.19 293 ASN A CA 1
ATOM 2321 C C . ASN A 1 293 ? -36.460 1.878 51.859 1.00 85.19 293 ASN A C 1
ATOM 2323 O O . ASN A 1 293 ? -37.358 1.886 52.696 1.00 85.19 293 ASN A O 1
ATOM 2327 N N . ASN A 1 294 ? -35.450 2.752 51.904 1.00 86.19 294 ASN A N 1
ATOM 2328 C CA . ASN A 1 294 ? -35.360 3.766 52.951 1.00 86.19 294 ASN A CA 1
ATOM 2329 C C . ASN A 1 294 ? -36.473 4.822 52.835 1.00 86.19 294 ASN A C 1
ATOM 2331 O O . ASN A 1 294 ? -37.028 5.233 53.846 1.00 86.19 294 ASN A O 1
ATOM 2335 N N . SER A 1 295 ? -36.836 5.222 51.611 1.00 87.19 295 SER A N 1
ATOM 2336 C CA . SER A 1 295 ? -37.951 6.144 51.364 1.00 87.19 295 SER A CA 1
ATOM 2337 C C . SER A 1 295 ? -39.306 5.551 51.758 1.00 87.19 295 SER A C 1
ATOM 2339 O O . SER A 1 295 ? -40.160 6.287 52.240 1.00 87.19 295 SER A O 1
ATOM 2341 N N . GLN A 1 296 ? -39.521 4.250 51.547 1.00 88.06 296 GLN A N 1
ATOM 2342 C CA . GLN A 1 296 ? -40.748 3.572 51.978 1.00 88.06 296 GLN A CA 1
ATOM 2343 C C . GLN A 1 296 ? -40.844 3.507 53.502 1.00 88.06 296 GLN A C 1
ATOM 2345 O O . GLN A 1 296 ? -41.895 3.819 54.054 1.00 88.06 296 GLN A O 1
ATOM 2350 N N . LYS A 1 297 ? -39.738 3.173 54.183 1.00 90.50 297 LYS A N 1
ATOM 2351 C CA . LYS A 1 297 ? -39.678 3.200 55.651 1.00 90.50 297 LYS A CA 1
ATOM 2352 C C . LYS A 1 297 ? -39.931 4.600 56.213 1.00 90.50 297 LYS A C 1
ATOM 2354 O O . LYS A 1 297 ? -40.650 4.729 57.192 1.00 90.50 297 LYS A O 1
ATOM 2359 N N . GLU A 1 298 ? -39.406 5.643 55.569 1.00 90.81 298 GLU A N 1
ATOM 2360 C CA . GLU A 1 298 ? -39.657 7.040 55.955 1.00 90.81 298 GLU A CA 1
ATOM 2361 C C . GLU A 1 298 ? -41.144 7.410 55.822 1.00 90.81 298 GLU A C 1
ATOM 2363 O O . GLU A 1 298 ? -41.702 8.037 56.717 1.00 90.81 298 GLU A O 1
ATOM 2368 N N . ALA A 1 299 ? -41.800 7.006 54.728 1.00 90.12 299 ALA A N 1
ATOM 2369 C CA . ALA A 1 299 ? -43.226 7.259 54.519 1.00 90.12 299 ALA A CA 1
ATOM 2370 C C . ALA A 1 299 ? -44.096 6.546 55.566 1.00 90.12 299 ALA A C 1
ATOM 2372 O O . ALA A 1 299 ? -44.931 7.195 56.189 1.00 90.12 299 ALA A O 1
ATOM 2373 N N . ALA A 1 300 ? -43.841 5.257 55.808 1.00 90.94 300 ALA A N 1
ATOM 2374 C CA . ALA A 1 300 ? -44.548 4.476 56.823 1.00 90.94 300 ALA A CA 1
ATOM 2375 C C . ALA A 1 300 ? -44.314 5.021 58.244 1.00 90.94 300 ALA A C 1
ATOM 2377 O O . ALA A 1 300 ? -45.241 5.073 59.045 1.00 90.94 300 ALA A O 1
ATOM 2378 N N . TYR A 1 301 ? -43.101 5.500 58.545 1.00 93.19 301 TYR A N 1
ATOM 2379 C CA . TYR A 1 301 ? -42.803 6.150 59.825 1.00 93.19 301 TYR A CA 1
ATOM 2380 C C . TYR A 1 301 ? -43.617 7.433 60.011 1.00 93.19 301 TYR A C 1
ATOM 2382 O O . TYR A 1 301 ? -44.177 7.674 61.076 1.00 93.19 301 TYR A O 1
ATOM 2390 N N . ASN A 1 302 ? -43.704 8.260 58.966 1.00 91.62 302 ASN A N 1
ATOM 2391 C CA . ASN A 1 302 ? -44.469 9.502 59.019 1.00 91.62 302 ASN A CA 1
ATOM 2392 C C . ASN A 1 302 ? -45.978 9.246 59.135 1.00 91.62 302 ASN A C 1
ATOM 2394 O O . ASN A 1 302 ? -46.657 10.008 59.811 1.00 91.62 302 ASN A O 1
ATOM 2398 N N . GLU A 1 303 ? -46.494 8.191 58.504 1.00 93.50 303 GLU A N 1
ATOM 2399 C CA . GLU A 1 303 ? -47.894 7.768 58.622 1.00 93.50 303 GLU A CA 1
ATOM 2400 C C . GLU A 1 303 ? -48.226 7.300 60.045 1.00 93.50 303 GLU A C 1
ATOM 2402 O O . GLU A 1 303 ? -49.171 7.809 60.643 1.00 93.50 303 GLU A O 1
ATOM 2407 N N . ALA A 1 304 ? -47.399 6.429 60.633 1.00 92.50 304 ALA A N 1
ATOM 2408 C CA . ALA A 1 304 ? -47.559 5.991 62.022 1.00 92.50 304 ALA A CA 1
ATOM 2409 C C . ALA A 1 304 ? -47.537 7.176 63.008 1.00 92.50 304 ALA A C 1
ATOM 2411 O O . ALA A 1 304 ? -48.392 7.280 63.885 1.00 92.50 304 ALA A O 1
ATOM 2412 N N . MET A 1 305 ? -46.632 8.135 62.790 1.00 93.56 305 MET A N 1
ATOM 2413 C CA . MET A 1 305 ? -46.566 9.378 63.564 1.00 93.56 305 MET A CA 1
ATOM 2414 C C . MET A 1 305 ? -47.835 10.238 63.425 1.00 93.56 305 MET A C 1
ATOM 2416 O O . MET A 1 305 ? -48.255 10.879 64.384 1.00 93.56 305 MET A O 1
ATOM 2420 N N . GLN A 1 306 ? -48.472 10.279 62.247 1.00 92.88 306 GLN A N 1
ATOM 2421 C CA . GLN A 1 306 ? -49.740 11.003 62.083 1.00 92.88 306 GLN A CA 1
ATOM 2422 C C . GLN A 1 306 ? -50.870 10.362 62.889 1.00 92.88 306 GLN A C 1
ATOM 2424 O O . GLN A 1 306 ? -51.638 11.101 63.500 1.00 92.88 306 GLN A O 1
ATOM 2429 N N . HIS A 1 307 ? -50.940 9.029 62.921 1.00 92.31 307 HIS A N 1
ATOM 2430 C CA . HIS A 1 307 ? -51.919 8.291 63.724 1.00 92.31 307 HIS A CA 1
ATOM 2431 C C . HIS A 1 307 ? -51.715 8.492 65.235 1.00 92.31 307 HIS A C 1
ATOM 2433 O O . HIS A 1 307 ? -52.665 8.569 66.007 1.00 92.31 307 HIS A O 1
ATOM 2439 N N . GLU A 1 308 ? -50.472 8.642 65.687 1.00 90.94 308 GLU A N 1
ATOM 2440 C CA . GLU A 1 308 ? -50.214 9.002 67.082 1.00 90.94 308 GLU A CA 1
ATOM 2441 C C . GLU A 1 308 ? -50.679 10.433 67.398 1.00 90.94 308 GLU A C 1
ATOM 2443 O O . GLU A 1 308 ? -51.328 10.686 68.418 1.00 90.94 308 GLU A O 1
ATOM 2448 N N . ILE A 1 309 ? -50.378 11.386 66.511 1.00 90.50 309 ILE A N 1
ATOM 2449 C CA . ILE A 1 309 ? -50.791 12.783 66.674 1.00 90.50 309 ILE A CA 1
ATOM 2450 C C . ILE A 1 309 ? -52.322 12.907 66.657 1.00 90.50 309 ILE A C 1
ATOM 2452 O O . ILE A 1 309 ? -52.875 13.611 67.507 1.00 90.50 309 ILE A O 1
ATOM 2456 N N . SER A 1 310 ? -53.008 12.232 65.726 1.00 89.81 310 SER A N 1
ATOM 2457 C CA . SER A 1 310 ? -54.476 12.205 65.662 1.00 89.81 310 SER A CA 1
ATOM 2458 C C . SER A 1 310 ? -55.058 11.653 66.962 1.00 89.81 310 SER A C 1
ATOM 2460 O O . SER A 1 310 ? -55.867 12.341 67.589 1.00 89.81 310 SER A O 1
ATOM 2462 N N . ALA A 1 311 ? -54.568 10.502 67.435 1.00 89.12 311 ALA A N 1
ATOM 2463 C CA . ALA A 1 311 ? -54.981 9.897 68.698 1.00 89.12 311 ALA A CA 1
ATOM 2464 C C . ALA A 1 311 ? -54.828 10.864 69.882 1.00 89.12 311 ALA A C 1
ATOM 2466 O O . ALA A 1 311 ? -55.753 11.040 70.672 1.00 89.12 311 ALA A O 1
ATOM 2467 N N . ASN A 1 312 ? -53.687 11.547 69.992 1.00 86.12 312 ASN A N 1
ATOM 2468 C CA . ASN A 1 312 ? -53.413 12.489 71.080 1.00 86.12 312 ASN A CA 1
ATOM 2469 C C . ASN A 1 312 ? -54.310 13.744 71.048 1.00 86.12 312 ASN A C 1
ATOM 2471 O O . ASN A 1 312 ? -54.463 14.411 72.072 1.00 86.12 312 ASN A O 1
ATOM 2475 N N . SER A 1 313 ? -54.900 14.073 69.896 1.00 85.19 313 SER A N 1
ATOM 2476 C CA . SER A 1 313 ? -55.817 15.212 69.734 1.00 85.19 313 SER A CA 1
ATOM 2477 C C . SER A 1 313 ? -57.298 14.854 69.882 1.00 85.19 313 SER A C 1
ATOM 2479 O O . SER A 1 313 ? -58.136 15.751 69.997 1.00 85.19 313 SER A O 1
ATOM 2481 N N . GLU A 1 314 ? -57.624 13.563 69.892 1.00 84.31 314 GLU A N 1
ATOM 2482 C CA . GLU A 1 314 ? -58.992 13.070 69.925 1.00 84.31 314 GLU A CA 1
ATOM 2483 C C . GLU A 1 314 ? -59.532 13.054 71.361 1.00 84.31 314 GLU A C 1
ATOM 2485 O O . GLU A 1 314 ? -58.869 12.611 72.304 1.00 84.31 314 GLU A O 1
ATOM 2490 N N . THR A 1 315 ? -60.764 13.534 71.533 1.00 76.31 315 THR A N 1
ATOM 2491 C CA . THR A 1 315 ? -61.431 13.553 72.848 1.00 76.31 315 THR A CA 1
ATOM 2492 C C . THR A 1 315 ? -62.410 12.394 73.004 1.00 76.31 315 THR A C 1
ATOM 2494 O O . THR A 1 315 ? -62.721 12.007 74.129 1.00 76.31 315 THR A O 1
ATOM 2497 N N . PHE A 1 316 ? -62.859 11.797 71.894 1.00 76.94 316 PHE A N 1
ATOM 2498 C CA . PHE A 1 316 ? -63.692 10.602 71.904 1.00 76.94 316 PHE A CA 1
ATOM 2499 C C . PHE A 1 316 ? -62.843 9.327 72.030 1.00 76.94 316 PHE A C 1
ATOM 2501 O O . PHE A 1 316 ? -62.126 8.932 71.108 1.00 76.94 316 PHE A O 1
ATOM 2508 N N . HIS A 1 317 ? -62.948 8.652 73.176 1.00 77.44 317 HIS A N 1
ATOM 2509 C CA . HIS A 1 317 ? -62.079 7.525 73.527 1.00 77.44 317 HIS A CA 1
ATOM 2510 C C . HIS A 1 317 ? -62.035 6.364 72.508 1.00 77.44 317 HIS A C 1
ATOM 2512 O O . HIS A 1 317 ? -60.930 5.921 72.190 1.00 77.44 317 HIS A O 1
ATOM 2518 N N . PRO A 1 318 ? -63.157 5.890 71.930 1.00 80.31 318 PRO A N 1
ATOM 2519 C CA . PRO A 1 318 ? -63.110 4.808 70.942 1.00 80.31 318 PRO A CA 1
ATOM 2520 C C . PRO A 1 318 ? -62.351 5.162 69.655 1.00 80.31 318 PRO A C 1
ATOM 2522 O O . PRO A 1 318 ? -61.624 4.326 69.130 1.00 80.31 318 PRO A O 1
ATOM 2525 N N . ALA A 1 319 ? -62.468 6.401 69.161 1.00 83.12 319 ALA A N 1
ATOM 2526 C CA . ALA A 1 319 ? -61.715 6.841 67.981 1.00 83.12 319 ALA A CA 1
ATOM 2527 C C . ALA A 1 319 ? -60.213 6.933 68.286 1.00 83.12 319 ALA A C 1
ATOM 2529 O O . ALA A 1 319 ? -59.384 6.477 67.505 1.00 83.12 319 ALA A O 1
ATOM 2530 N N . ARG A 1 320 ? -59.862 7.428 69.477 1.00 88.94 320 ARG A N 1
ATOM 2531 C CA . ARG A 1 320 ? -58.476 7.487 69.950 1.00 88.94 320 ARG A CA 1
ATOM 2532 C C . ARG A 1 320 ? -57.814 6.107 70.057 1.00 88.94 320 ARG A C 1
ATOM 2534 O O . ARG A 1 320 ? -56.638 5.973 69.731 1.00 88.94 320 ARG A O 1
ATOM 2541 N N . LEU A 1 321 ? -58.548 5.090 70.515 1.00 87.19 321 LEU A N 1
ATOM 2542 C CA . LEU A 1 321 ? -58.052 3.712 70.625 1.00 87.19 321 LEU A CA 1
ATOM 2543 C C . LEU A 1 321 ? -57.660 3.125 69.263 1.00 87.19 321 LEU A C 1
ATOM 2545 O O . LEU A 1 321 ? -56.616 2.485 69.152 1.00 87.19 321 LEU A O 1
ATOM 2549 N N . GLU A 1 322 ? -58.475 3.350 68.234 1.00 89.88 322 GLU A N 1
ATOM 2550 C CA . GLU A 1 322 ? -58.217 2.820 66.892 1.00 89.88 322 GLU A CA 1
ATOM 2551 C C . GLU A 1 322 ? -56.987 3.465 66.240 1.00 89.88 322 GLU A C 1
ATOM 2553 O O . GLU A 1 322 ? -56.147 2.785 65.642 1.00 89.88 322 GLU A O 1
ATOM 2558 N N . GLU A 1 323 ? -56.828 4.773 66.432 1.00 92.44 323 GLU A N 1
ATOM 2559 C CA . GLU A 1 323 ? -55.659 5.519 65.968 1.00 92.44 323 GLU A CA 1
ATOM 2560 C C . GLU A 1 323 ? -54.371 5.032 66.666 1.00 92.44 323 GLU A C 1
ATOM 2562 O O . GLU A 1 323 ? -53.370 4.774 65.997 1.00 92.44 323 GLU A O 1
ATOM 2567 N N . TYR A 1 324 ? -54.400 4.767 67.982 1.00 92.06 324 TYR A N 1
ATOM 2568 C CA . TYR A 1 324 ? -53.253 4.173 68.687 1.00 92.06 324 TYR A CA 1
ATOM 2569 C C . TYR A 1 324 ? -52.909 2.757 68.216 1.00 92.06 324 TYR A C 1
ATOM 2571 O O . TYR A 1 324 ? -51.729 2.453 68.033 1.00 92.06 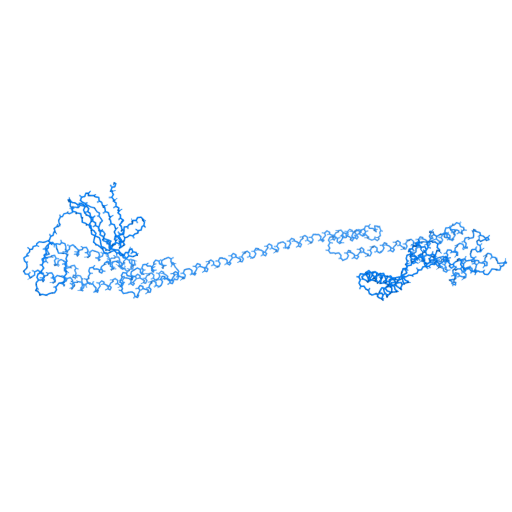324 TYR A O 1
ATOM 2579 N N . LYS A 1 325 ? -53.906 1.890 67.991 1.00 92.75 325 LYS A N 1
ATOM 2580 C CA . LYS A 1 325 ? -53.674 0.536 67.451 1.00 92.75 325 LYS A CA 1
ATOM 2581 C C . LYS A 1 325 ? -52.993 0.607 66.080 1.00 92.75 325 LYS A C 1
ATOM 2583 O O . LYS A 1 325 ? -52.045 -0.136 65.822 1.00 92.75 325 LYS A O 1
ATOM 2588 N N . THR A 1 326 ? -53.431 1.536 65.231 1.00 92.88 326 THR A N 1
ATOM 2589 C CA . THR A 1 326 ? -52.861 1.753 63.893 1.00 92.88 326 THR A CA 1
ATOM 2590 C C . THR A 1 326 ? -51.430 2.296 63.961 1.00 92.88 326 THR A C 1
ATOM 2592 O O . THR A 1 326 ? -50.548 1.787 63.266 1.00 92.88 326 THR A O 1
ATOM 2595 N N . ALA A 1 327 ? -51.168 3.270 64.839 1.00 93.75 327 ALA A N 1
ATOM 2596 C CA . ALA A 1 327 ? -49.831 3.820 65.059 1.00 93.75 327 ALA A CA 1
ATOM 2597 C C . ALA A 1 327 ? -48.838 2.751 65.546 1.00 93.75 327 ALA A C 1
ATOM 2599 O O . ALA A 1 327 ? -47.761 2.604 64.965 1.00 93.75 327 ALA A O 1
ATOM 2600 N N . ILE A 1 328 ? -49.216 1.953 66.554 1.00 92.69 328 ILE A N 1
ATOM 2601 C CA . ILE A 1 328 ? -48.374 0.873 67.093 1.00 92.69 328 ILE A CA 1
ATOM 2602 C C . ILE A 1 328 ? -48.055 -0.157 66.010 1.00 92.69 328 ILE A C 1
ATOM 2604 O O . ILE A 1 328 ? -46.884 -0.461 65.797 1.00 92.69 328 ILE A O 1
ATOM 2608 N N . ALA A 1 329 ? -49.060 -0.641 65.273 1.00 93.44 329 ALA A N 1
ATOM 2609 C CA . ALA A 1 329 ? -48.835 -1.601 64.192 1.00 93.44 329 ALA A CA 1
ATOM 2610 C C . ALA A 1 329 ? -47.880 -1.046 63.115 1.00 93.44 329 ALA A C 1
ATOM 2612 O O . ALA A 1 329 ? -47.024 -1.773 62.602 1.00 93.44 329 ALA A O 1
ATOM 2613 N N . GLY A 1 330 ? -47.991 0.250 62.799 1.00 92.69 330 GLY A N 1
ATOM 2614 C CA . GLY A 1 330 ? -47.088 0.946 61.884 1.00 92.69 330 GLY A CA 1
ATOM 2615 C C . GLY A 1 330 ? -45.643 1.005 62.389 1.00 92.69 330 GLY A C 1
ATOM 2616 O O . GLY A 1 330 ? -44.716 0.678 61.644 1.00 92.69 330 GLY A O 1
ATOM 2617 N N . PHE A 1 331 ? -45.433 1.368 63.656 1.00 94.50 331 PHE A N 1
ATOM 2618 C CA . PHE A 1 331 ? -44.102 1.430 64.266 1.00 94.50 331 PHE A CA 1
ATOM 2619 C C . PHE A 1 331 ? -43.473 0.046 64.487 1.00 94.50 331 PHE A C 1
ATOM 2621 O O . PHE A 1 331 ? -42.287 -0.139 64.209 1.00 94.50 331 PHE A O 1
ATOM 2628 N N . GLU A 1 332 ? -44.247 -0.960 64.894 1.00 92.62 332 GLU A N 1
ATOM 2629 C CA . GLU A 1 332 ? -43.763 -2.337 65.051 1.00 92.62 332 GLU A CA 1
ATOM 2630 C C . GLU A 1 332 ? -43.313 -2.939 63.712 1.00 92.62 332 GLU A C 1
ATOM 2632 O O . GLU A 1 332 ? -42.263 -3.583 63.636 1.00 92.62 332 GLU A O 1
ATOM 2637 N N . ALA A 1 333 ? -44.038 -2.664 62.620 1.00 92.62 333 ALA A N 1
ATOM 2638 C CA . ALA A 1 333 ? -43.644 -3.085 61.273 1.00 92.62 333 ALA A CA 1
ATOM 2639 C C . ALA A 1 333 ? -42.308 -2.466 60.810 1.00 92.62 333 ALA A C 1
ATOM 2641 O O . ALA A 1 333 ? -41.629 -3.013 59.932 1.00 92.62 333 ALA A O 1
ATOM 2642 N N . LEU A 1 334 ? -41.911 -1.333 61.396 1.00 92.50 334 LEU A N 1
ATOM 2643 C CA . LEU A 1 334 ? -40.661 -0.632 61.103 1.00 92.50 334 LEU A CA 1
ATOM 2644 C C . LEU A 1 334 ? -39.465 -1.147 61.923 1.00 92.50 334 LEU A C 1
ATOM 2646 O O . LEU A 1 334 ? -38.319 -0.956 61.490 1.00 92.50 334 LEU A O 1
ATOM 2650 N N . GLY A 1 335 ? -39.708 -1.831 63.047 1.00 90.81 335 GLY A N 1
ATOM 2651 C CA . GLY A 1 335 ? -38.683 -2.356 63.956 1.00 90.81 335 GLY A CA 1
ATOM 2652 C C . GLY A 1 335 ? -37.703 -1.269 64.413 1.00 90.81 335 GLY A C 1
ATOM 2653 O O . GLY A 1 335 ? -38.095 -0.161 64.758 1.00 90.81 335 GLY A O 1
ATOM 2654 N N . ASN A 1 336 ? -36.397 -1.532 64.320 1.00 88.62 336 ASN A N 1
ATOM 2655 C CA . ASN A 1 336 ? -35.332 -0.605 64.742 1.00 88.62 336 ASN A CA 1
ATOM 2656 C C . ASN A 1 336 ? -35.120 0.604 63.800 1.00 88.62 336 ASN A C 1
ATOM 2658 O O . ASN A 1 336 ? -34.041 1.202 63.775 1.00 88.62 336 ASN A O 1
ATOM 2662 N N . TYR A 1 337 ? -36.079 0.929 62.932 1.00 90.06 337 TYR A N 1
ATOM 2663 C CA . TYR A 1 337 ? -35.982 2.110 62.082 1.00 90.06 337 TYR A CA 1
ATOM 2664 C C . TYR A 1 337 ? -36.280 3.372 62.902 1.00 90.06 337 TYR A C 1
ATOM 2666 O O . TYR A 1 337 ? -37.355 3.500 63.487 1.00 90.06 337 TYR A O 1
ATOM 2674 N N . LYS A 1 338 ? -35.324 4.313 62.928 1.00 92.38 338 LYS A N 1
ATOM 2675 C CA . LYS A 1 338 ? -35.348 5.503 63.801 1.00 92.38 338 LYS A CA 1
ATOM 2676 C C . LYS A 1 338 ? -35.594 5.098 65.265 1.00 92.38 338 LYS A C 1
ATOM 2678 O O . LYS A 1 338 ? -34.882 4.238 65.767 1.00 92.38 338 LYS A O 1
ATOM 2683 N N . ASN A 1 339 ? -36.559 5.720 65.931 1.00 92.50 339 ASN A N 1
ATOM 2684 C CA . ASN A 1 339 ? -36.964 5.462 67.307 1.00 92.50 339 ASN A CA 1
ATOM 2685 C C . ASN A 1 339 ? -38.369 4.832 67.372 1.00 92.50 339 ASN A C 1
ATOM 2687 O O . ASN A 1 339 ? -39.092 5.063 68.331 1.00 92.50 339 ASN A O 1
ATOM 2691 N N . SER A 1 340 ? -38.765 4.044 66.361 1.00 93.50 340 SER A N 1
ATOM 2692 C CA . SER A 1 340 ? -40.107 3.429 66.306 1.00 93.50 340 SER A CA 1
ATOM 2693 C C . SER A 1 340 ? -40.421 2.582 67.549 1.00 93.50 340 SER A C 1
ATOM 2695 O O . SER A 1 340 ? -41.528 2.657 68.063 1.00 93.50 340 SER A O 1
ATOM 2697 N N . GLU A 1 341 ? -39.442 1.838 68.079 1.00 93.50 341 GLU A N 1
ATOM 2698 C CA . GLU A 1 341 ? -39.594 1.078 69.335 1.00 93.50 341 GLU A CA 1
ATOM 2699 C C . GLU A 1 341 ? -39.919 1.995 70.531 1.00 93.50 341 GLU A C 1
ATOM 2701 O O . GLU A 1 341 ? -40.814 1.695 71.313 1.00 93.50 341 GLU A O 1
ATOM 2706 N N . GLU A 1 342 ? -39.253 3.149 70.631 1.00 93.75 342 GLU A N 1
ATOM 2707 C CA . GLU A 1 342 ? -39.486 4.133 71.699 1.00 93.75 342 GLU A CA 1
ATOM 2708 C C . GLU A 1 342 ? -40.865 4.799 71.569 1.00 93.75 342 GLU A C 1
ATOM 2710 O O . GLU A 1 342 ? -41.530 5.022 72.575 1.00 93.75 342 GLU A O 1
ATOM 2715 N N . GLN A 1 343 ? -41.335 5.067 70.342 1.00 94.19 343 GLN A N 1
ATOM 2716 C CA . GLN A 1 343 ? -42.681 5.618 70.110 1.00 94.19 343 GLN A CA 1
ATOM 2717 C C . GLN A 1 343 ? -43.786 4.645 70.544 1.00 94.19 343 GLN A C 1
ATOM 2719 O O . GLN A 1 343 ? -44.778 5.061 71.136 1.00 94.19 343 GLN A O 1
ATOM 2724 N N . VAL A 1 344 ? -43.609 3.336 70.319 1.00 93.56 344 VAL A N 1
ATOM 2725 C CA . VAL A 1 344 ? -44.550 2.325 70.834 1.00 93.56 344 VAL A CA 1
ATOM 2726 C C . VAL A 1 344 ? -44.628 2.397 72.359 1.00 93.56 344 VAL A C 1
ATOM 2728 O O . VAL A 1 344 ? -45.727 2.412 72.912 1.00 93.56 344 VAL A O 1
ATOM 2731 N N . ASP A 1 345 ? -43.488 2.495 73.043 1.00 92.50 345 ASP A N 1
ATOM 2732 C CA . ASP A 1 345 ? -43.449 2.606 74.504 1.00 92.50 345 ASP A CA 1
ATOM 2733 C C . ASP A 1 345 ? -44.109 3.905 75.013 1.00 92.50 345 ASP A C 1
ATOM 2735 O O . ASP A 1 345 ? -44.836 3.880 76.012 1.00 92.50 345 ASP A O 1
ATOM 2739 N N . GLU A 1 346 ? -43.926 5.032 74.315 1.00 93.06 346 GLU A N 1
ATOM 2740 C CA . GLU A 1 346 ? -44.587 6.309 74.633 1.00 93.06 346 GLU A CA 1
ATOM 2741 C C . GLU A 1 346 ? -46.114 6.235 74.475 1.00 93.06 346 GLU A C 1
ATOM 2743 O O . GLU A 1 346 ? -46.855 6.703 75.352 1.00 93.06 346 GLU A O 1
ATOM 2748 N N . ILE A 1 347 ? -46.602 5.595 73.407 1.00 93.81 347 ILE A N 1
ATOM 2749 C CA . ILE A 1 347 ? -48.037 5.364 73.200 1.00 93.81 347 ILE A CA 1
ATOM 2750 C C . ILE A 1 347 ? -48.597 4.475 74.314 1.00 93.81 347 ILE A C 1
ATOM 2752 O O . ILE A 1 347 ? -49.636 4.803 74.893 1.00 93.81 347 ILE A O 1
ATOM 2756 N N . LYS A 1 348 ? -47.908 3.381 74.663 1.00 94.00 348 LYS A N 1
ATOM 2757 C CA . LYS A 1 348 ? -48.322 2.468 75.742 1.00 94.00 348 LYS A CA 1
ATOM 2758 C C . LYS A 1 348 ? -48.447 3.180 77.081 1.00 94.00 348 LYS A C 1
ATOM 2760 O O . LYS A 1 348 ? -49.458 3.030 77.767 1.00 94.00 348 LYS A O 1
ATOM 2765 N N . LYS A 1 349 ? -47.456 4.003 77.420 1.00 93.38 349 LYS A N 1
ATOM 2766 C CA . LYS A 1 349 ? -47.495 4.855 78.608 1.00 93.38 349 LYS A CA 1
ATOM 2767 C C . LYS A 1 349 ? -48.692 5.804 78.588 1.00 93.38 349 LYS A C 1
ATOM 2769 O O . LYS A 1 349 ? -49.435 5.890 79.559 1.00 93.38 349 LYS A O 1
ATOM 2774 N N . THR A 1 350 ? -48.908 6.492 77.471 1.00 91.81 350 THR A N 1
ATOM 2775 C CA . THR A 1 350 ? -50.011 7.453 77.336 1.00 91.81 350 THR A CA 1
ATOM 2776 C C . THR A 1 350 ? -51.377 6.771 77.449 1.00 91.81 350 THR A C 1
ATOM 2778 O O . THR A 1 350 ? -52.297 7.316 78.064 1.00 91.81 350 THR A O 1
ATOM 2781 N N . ALA A 1 351 ? -51.520 5.568 76.888 1.00 90.19 351 ALA A N 1
ATOM 2782 C CA . ALA A 1 351 ? -52.717 4.745 77.023 1.00 90.19 351 ALA A CA 1
ATOM 2783 C C . ALA A 1 351 ? -52.957 4.334 78.485 1.00 90.19 351 ALA A C 1
ATOM 2785 O O . ALA A 1 351 ? -54.083 4.455 78.964 1.00 90.19 351 ALA A O 1
ATOM 2786 N N . TYR A 1 352 ? -51.906 3.937 79.209 1.00 90.25 352 TYR A N 1
ATOM 2787 C CA . TYR A 1 352 ? -51.967 3.621 80.639 1.00 90.25 352 TYR A CA 1
ATOM 2788 C C . TYR A 1 352 ? -52.412 4.829 81.480 1.00 90.25 352 TYR A C 1
ATOM 2790 O O . TYR A 1 352 ? -53.382 4.738 82.234 1.00 90.25 352 TYR A O 1
ATOM 2798 N N . ASP A 1 353 ? -51.778 5.988 81.288 1.00 88.94 353 ASP A N 1
ATOM 2799 C CA . ASP A 1 353 ? -52.128 7.228 81.993 1.00 88.94 353 ASP A CA 1
ATOM 2800 C C . ASP A 1 353 ? -53.580 7.653 81.697 1.00 88.94 353 ASP A C 1
ATOM 2802 O O . ASP A 1 353 ? -54.315 8.098 82.583 1.00 88.94 353 ASP A O 1
ATOM 2806 N N . THR A 1 354 ? -54.026 7.470 80.449 1.00 87.88 354 THR A N 1
ATOM 2807 C CA . THR A 1 354 ? -55.407 7.755 80.032 1.00 87.88 354 THR A CA 1
ATOM 2808 C C . THR A 1 354 ? -56.395 6.802 80.705 1.00 87.88 354 THR A C 1
ATOM 2810 O O . THR A 1 354 ? -57.409 7.264 81.227 1.00 87.88 354 THR A O 1
ATOM 2813 N N . ALA A 1 355 ? -56.090 5.501 80.759 1.00 86.75 355 ALA A N 1
ATOM 2814 C CA . ALA A 1 355 ? -56.904 4.512 81.462 1.00 86.75 355 ALA A CA 1
ATOM 2815 C C . ALA A 1 355 ? -57.105 4.911 82.930 1.00 86.75 355 ALA A C 1
ATOM 2817 O O . ALA A 1 355 ? -58.242 4.960 83.398 1.00 86.75 355 ALA A O 1
ATOM 2818 N N . LEU A 1 356 ? -56.026 5.288 83.625 1.00 84.81 356 LEU A N 1
ATOM 2819 C CA . LEU A 1 356 ? -56.079 5.757 85.013 1.00 84.81 356 LEU A CA 1
ATOM 2820 C C . LEU A 1 356 ? -56.867 7.065 85.177 1.00 84.81 356 LEU A C 1
ATOM 2822 O O . LEU A 1 356 ? -57.572 7.236 86.172 1.00 84.81 356 LEU A O 1
ATOM 2826 N N . SER A 1 357 ? -56.774 7.995 84.224 1.00 83.00 357 SER A N 1
ATOM 2827 C CA . SER A 1 357 ? -57.562 9.233 84.261 1.00 83.00 357 SER A CA 1
ATOM 2828 C C . SER A 1 357 ? -59.062 8.947 84.184 1.00 83.00 357 SER A C 1
ATOM 2830 O O . SER A 1 357 ? -59.813 9.451 85.016 1.00 83.00 357 SER A O 1
ATOM 2832 N N . ILE A 1 358 ? -59.498 8.114 83.231 1.00 79.62 358 ILE A N 1
ATOM 2833 C CA . ILE A 1 358 ? -60.917 7.747 83.068 1.00 79.62 358 ILE A CA 1
ATOM 2834 C C . ILE A 1 358 ? -61.409 7.014 84.324 1.00 79.62 358 ILE A C 1
ATOM 2836 O O . ILE A 1 358 ? -62.440 7.372 84.891 1.00 79.62 358 ILE A O 1
ATOM 2840 N N . LEU A 1 359 ? -60.615 6.056 84.821 1.00 77.69 359 LEU A N 1
ATOM 2841 C CA . LEU A 1 359 ? -60.874 5.270 86.034 1.00 77.69 359 LEU A CA 1
ATOM 2842 C C . LEU A 1 359 ? -61.197 6.153 87.259 1.00 77.69 359 LEU A C 1
ATOM 2844 O O . LEU A 1 359 ? -62.062 5.799 88.066 1.00 77.69 359 LEU A O 1
ATOM 2848 N N . ASN A 1 360 ? -60.516 7.301 87.373 1.00 72.50 360 ASN A N 1
ATOM 2849 C CA . ASN A 1 360 ? -60.641 8.269 88.465 1.00 72.50 360 ASN A CA 1
ATOM 2850 C C . ASN A 1 360 ? -61.741 9.329 88.264 1.00 72.50 360 ASN A C 1
ATOM 2852 O O . ASN A 1 360 ? -62.143 9.977 89.240 1.00 72.50 360 ASN A O 1
ATOM 2856 N N . ASP A 1 361 ? -62.217 9.545 87.034 1.00 68.88 361 ASP A N 1
ATOM 2857 C CA . ASP A 1 361 ? -63.144 10.632 86.701 1.00 68.88 361 ASP A CA 1
ATOM 2858 C C . ASP A 1 361 ? -64.585 10.187 86.450 1.00 68.88 361 ASP A C 1
ATOM 2860 O O . ASP A 1 361 ? -65.498 10.909 86.866 1.00 68.88 361 ASP A O 1
ATOM 2864 N N . THR A 1 362 ? -64.827 9.019 85.851 1.00 57.12 362 THR A N 1
ATOM 2865 C CA . THR A 1 362 ? -66.180 8.603 85.465 1.00 57.12 362 THR A CA 1
ATOM 2866 C C . THR A 1 362 ? -66.602 7.302 86.156 1.00 57.12 362 THR A C 1
ATOM 2868 O O . THR A 1 362 ? -66.040 6.227 85.982 1.00 57.12 362 THR A O 1
ATOM 2871 N N . GLY A 1 363 ? -67.612 7.402 87.021 1.00 55.06 363 GLY A N 1
ATOM 2872 C CA . GLY A 1 363 ? -68.189 6.272 87.754 1.00 55.06 363 GLY A CA 1
ATOM 2873 C C . GLY A 1 363 ? -69.341 5.585 87.014 1.00 55.06 363 GLY A C 1
ATOM 2874 O O . GLY A 1 363 ? -70.325 5.252 87.669 1.00 55.06 363 GLY A O 1
ATOM 2875 N N . THR A 1 364 ? -69.280 5.429 85.681 1.00 52.81 364 THR A N 1
ATOM 2876 C CA . THR A 1 364 ? -70.376 4.835 84.880 1.00 52.81 364 THR A CA 1
ATOM 2877 C C . THR A 1 364 ? -69.968 3.552 84.149 1.00 52.81 364 THR A C 1
ATOM 2879 O O . THR A 1 364 ? -68.811 3.391 83.779 1.00 52.81 364 THR A O 1
ATOM 2882 N N . LEU A 1 365 ? -70.921 2.625 83.968 1.00 49.91 365 LEU A N 1
ATOM 2883 C CA . LEU A 1 365 ? -70.703 1.271 83.429 1.00 49.91 365 LEU A CA 1
ATOM 2884 C C . LEU A 1 365 ? -70.203 1.259 81.960 1.00 49.91 365 LEU A C 1
ATOM 2886 O O . LEU A 1 365 ? -69.478 0.345 81.575 1.00 49.91 365 LEU A O 1
ATOM 2890 N N . ASP A 1 366 ? -70.525 2.290 81.165 1.00 55.50 366 ASP A N 1
ATOM 2891 C CA . ASP A 1 366 ? -70.139 2.403 79.742 1.00 55.50 366 ASP A CA 1
ATOM 2892 C C . ASP A 1 366 ? -68.637 2.705 79.530 1.00 55.50 366 ASP A C 1
ATOM 2894 O O . ASP A 1 366 ? -68.086 2.409 78.468 1.00 55.50 366 ASP A O 1
ATOM 2898 N N . ASP A 1 367 ? -67.937 3.227 80.542 1.00 66.62 367 ASP A N 1
ATOM 2899 C CA . ASP A 1 367 ? -66.524 3.616 80.424 1.00 66.62 367 ASP A CA 1
ATOM 2900 C C . ASP A 1 367 ? -65.545 2.455 80.682 1.00 66.62 367 ASP A C 1
ATOM 2902 O O . ASP A 1 367 ? -64.372 2.526 80.310 1.00 66.62 367 ASP A O 1
ATOM 2906 N N . TYR A 1 368 ? -66.003 1.347 81.277 1.00 73.44 368 TYR A N 1
ATOM 2907 C CA . TYR A 1 368 ? -65.125 0.249 81.701 1.00 73.44 368 TYR A CA 1
ATOM 2908 C C . TYR A 1 368 ? -64.532 -0.555 80.542 1.00 73.44 368 TYR A C 1
ATOM 2910 O O . TYR A 1 368 ? -63.338 -0.856 80.556 1.00 73.44 368 TYR A O 1
ATOM 2918 N N . ASN A 1 369 ? -65.330 -0.872 79.518 1.00 78.69 369 ASN A N 1
ATOM 2919 C CA . ASN A 1 369 ? -64.829 -1.571 78.329 1.00 78.69 369 ASN A CA 1
ATOM 2920 C C . ASN A 1 369 ? -63.735 -0.749 77.634 1.00 78.69 369 ASN A C 1
ATOM 2922 O O . ASN A 1 369 ? -62.696 -1.281 77.252 1.00 78.69 369 ASN A O 1
ATOM 2926 N N . THR A 1 370 ? -63.928 0.568 77.577 1.00 82.81 370 THR A N 1
ATOM 2927 C CA . THR A 1 370 ? -62.951 1.526 77.057 1.00 82.81 370 THR A CA 1
ATOM 2928 C C . THR A 1 370 ? -61.654 1.522 77.876 1.00 82.81 370 THR A C 1
ATOM 2930 O O . THR A 1 370 ? -60.565 1.492 77.306 1.00 82.81 370 THR A O 1
ATOM 2933 N N . ILE A 1 371 ? -61.742 1.498 79.211 1.00 83.88 371 ILE A N 1
ATOM 2934 C CA . ILE A 1 371 ? -60.570 1.407 80.101 1.00 83.88 371 ILE A CA 1
ATOM 2935 C C . ILE A 1 371 ? -59.803 0.094 79.879 1.00 83.88 371 ILE A C 1
ATOM 2937 O O . ILE A 1 371 ? -58.574 0.103 79.794 1.00 83.88 371 ILE A O 1
ATOM 2941 N N . LEU A 1 372 ? -60.510 -1.034 79.750 1.00 86.50 372 LEU A N 1
ATOM 2942 C CA . LEU A 1 372 ? -59.892 -2.334 79.475 1.00 86.50 372 LEU A CA 1
ATOM 2943 C C . LEU A 1 372 ? -59.173 -2.358 78.123 1.00 86.50 372 LEU A C 1
ATOM 2945 O O . LEU A 1 372 ? -58.097 -2.948 78.018 1.00 86.50 372 LEU A O 1
ATOM 2949 N N . GLU A 1 373 ? -59.727 -1.697 77.108 1.00 88.44 373 GLU A N 1
ATOM 2950 C CA . GLU A 1 373 ? -59.053 -1.540 75.820 1.00 88.44 373 GLU A CA 1
ATOM 2951 C C . GLU A 1 373 ? -57.787 -0.680 75.924 1.00 88.44 373 GLU A C 1
ATOM 2953 O O . GLU A 1 373 ? -56.760 -1.058 75.362 1.00 88.44 373 GLU A O 1
ATOM 2958 N N . TYR A 1 374 ? -57.800 0.418 76.687 1.00 89.19 374 TYR A N 1
ATOM 2959 C CA . TYR A 1 374 ? -56.585 1.209 76.916 1.00 89.19 374 TYR A CA 1
ATOM 2960 C C . TYR A 1 374 ? -55.506 0.423 77.667 1.00 89.19 374 TYR A C 1
ATOM 2962 O O . TYR A 1 374 ? -54.336 0.491 77.291 1.00 89.19 374 TYR A O 1
ATOM 2970 N N . PHE A 1 375 ? -55.873 -0.371 78.677 1.00 89.00 375 PHE A N 1
ATOM 2971 C CA . PHE A 1 375 ? -54.909 -1.252 79.341 1.00 89.00 375 PHE A CA 1
ATOM 2972 C C . PHE A 1 375 ? -54.383 -2.358 78.422 1.00 89.00 375 PHE A C 1
ATOM 2974 O O . PHE A 1 375 ? -53.230 -2.756 78.561 1.00 89.00 375 PHE A O 1
ATOM 2981 N N . SER A 1 376 ? -55.190 -2.830 77.467 1.00 89.88 376 SER A N 1
ATOM 2982 C CA . SER A 1 376 ? -54.725 -3.762 76.436 1.00 89.88 376 SER A CA 1
ATOM 2983 C C . SER A 1 376 ? -53.729 -3.110 75.478 1.00 89.88 376 SER A C 1
ATOM 2985 O O . SER A 1 376 ? -52.774 -3.764 75.079 1.00 89.88 376 SER A O 1
ATOM 2987 N N . ILE A 1 377 ? -53.915 -1.837 75.112 1.00 91.81 377 ILE A N 1
ATOM 2988 C CA . ILE A 1 377 ? -52.911 -1.093 74.337 1.00 91.81 377 ILE A CA 1
ATOM 2989 C C . ILE A 1 377 ? -51.627 -0.943 75.153 1.00 91.81 377 ILE A C 1
ATOM 2991 O O . ILE A 1 377 ? -50.543 -1.174 74.629 1.00 91.81 377 ILE A O 1
ATOM 2995 N N . ALA A 1 378 ? -51.749 -0.625 76.442 1.00 90.38 378 ALA A N 1
ATOM 2996 C CA . ALA A 1 378 ? -50.636 -0.493 77.377 1.00 90.38 378 ALA A CA 1
ATOM 2997 C C . ALA A 1 378 ? -49.981 -1.828 77.787 1.00 90.38 378 ALA A C 1
ATOM 2999 O O . ALA A 1 378 ? -49.192 -1.854 78.731 1.00 90.38 378 ALA A O 1
ATOM 3000 N N . GLU A 1 379 ? -50.282 -2.946 77.120 1.00 87.31 379 GLU A N 1
ATOM 3001 C CA . GLU A 1 379 ? -49.764 -4.255 77.509 1.00 87.31 379 GLU A CA 1
ATOM 3002 C C . GLU A 1 379 ? -48.225 -4.272 77.564 1.00 87.31 379 GLU A C 1
ATOM 3004 O O . GLU A 1 379 ? -47.517 -3.885 76.622 1.00 87.31 379 GLU A O 1
ATOM 3009 N N . GLY A 1 380 ? -47.706 -4.744 78.702 1.00 83.81 380 GLY A N 1
ATOM 3010 C CA . GLY A 1 380 ? -46.274 -4.768 79.007 1.00 83.81 380 GLY A CA 1
ATOM 3011 C C . GLY A 1 380 ? -45.732 -3.473 79.620 1.00 83.81 380 GLY A C 1
ATOM 3012 O O . GLY A 1 380 ? -44.559 -3.440 79.986 1.00 83.81 380 GLY A O 1
ATOM 3013 N N . TYR A 1 381 ? -46.566 -2.439 79.771 1.00 87.56 381 TYR A N 1
ATOM 3014 C CA . TYR A 1 381 ? -46.245 -1.213 80.499 1.00 87.56 381 TYR A CA 1
ATOM 3015 C C . TYR A 1 381 ? -46.798 -1.269 81.934 1.00 87.56 381 TYR A C 1
ATOM 3017 O O . TYR A 1 381 ? -47.989 -1.519 82.137 1.00 87.56 381 TYR A O 1
ATOM 3025 N N . GLU A 1 382 ? -45.921 -1.049 82.920 1.00 89.25 382 GLU A N 1
ATOM 3026 C CA . GLU A 1 382 ? -46.211 -1.073 84.367 1.00 89.25 382 GLU A CA 1
ATOM 3027 C C . GLU A 1 382 ? -47.067 -2.280 84.815 1.00 89.25 382 GLU A C 1
ATOM 3029 O O . GLU A 1 382 ? -46.749 -3.425 84.486 1.00 89.25 382 GLU A O 1
ATOM 3034 N N . ASP A 1 383 ? -48.118 -2.058 85.606 1.00 87.62 383 ASP A N 1
ATOM 3035 C CA . ASP A 1 383 ? -49.041 -3.075 86.115 1.00 87.62 383 ASP A CA 1
ATOM 3036 C C . ASP A 1 383 ? -50.370 -3.112 85.332 1.00 87.62 383 ASP A C 1
ATOM 3038 O O . ASP A 1 383 ? -51.355 -3.670 85.814 1.00 87.62 383 ASP A O 1
ATOM 3042 N N . SER A 1 384 ? -50.389 -2.587 84.096 1.00 88.25 384 SER A N 1
ATOM 3043 C CA . SER A 1 384 ? -51.558 -2.525 83.192 1.00 88.25 384 SER A CA 1
ATOM 3044 C C . SER A 1 384 ? -52.375 -3.820 83.136 1.00 88.25 384 SER A C 1
ATOM 3046 O O . SER A 1 384 ? -53.601 -3.797 83.234 1.00 88.25 384 SER A O 1
ATOM 3048 N N . ILE A 1 385 ? -51.698 -4.967 83.039 1.00 86.75 385 ILE A N 1
ATOM 3049 C CA . ILE A 1 385 ? -52.327 -6.295 83.013 1.00 86.75 385 ILE A CA 1
ATOM 3050 C C . ILE A 1 385 ? -53.040 -6.595 84.338 1.00 86.75 385 ILE A C 1
ATOM 3052 O O . ILE A 1 385 ? -54.162 -7.102 84.330 1.00 86.75 385 ILE A O 1
ATOM 3056 N N . GLN A 1 386 ? -52.402 -6.292 85.472 1.00 86.56 386 GLN A N 1
ATOM 3057 C CA . GLN A 1 386 ? -52.966 -6.528 86.804 1.00 86.56 386 GLN A CA 1
ATOM 3058 C C . GLN A 1 386 ? -54.158 -5.601 87.050 1.00 86.56 386 GLN A C 1
ATOM 3060 O O . GLN A 1 386 ? -55.203 -6.065 87.499 1.00 86.56 386 GLN A O 1
ATOM 3065 N N . MET A 1 387 ? -54.036 -4.329 86.663 1.00 83.12 387 MET A N 1
ATOM 3066 C CA . MET A 1 387 ? -55.109 -3.335 86.736 1.00 83.12 387 MET A CA 1
ATOM 3067 C C . MET A 1 387 ? -56.321 -3.741 85.889 1.00 83.12 387 MET A C 1
ATOM 3069 O O . MET A 1 387 ? -57.448 -3.726 86.378 1.00 83.12 387 MET A O 1
ATOM 3073 N N . ALA A 1 388 ? -56.113 -4.193 84.647 1.00 84.56 388 ALA A N 1
ATOM 3074 C CA . ALA A 1 388 ? -57.192 -4.689 83.792 1.00 84.56 388 ALA A CA 1
ATOM 3075 C C . ALA A 1 388 ? -57.865 -5.953 84.352 1.00 84.56 388 ALA A C 1
ATOM 3077 O O . ALA A 1 388 ? -59.080 -6.108 84.250 1.00 84.56 388 ALA A O 1
ATOM 3078 N N . GLN A 1 389 ? -57.089 -6.874 84.932 1.00 84.12 389 GLN A N 1
ATOM 3079 C CA . GLN A 1 389 ? -57.622 -8.083 85.568 1.00 84.12 389 GLN A CA 1
ATOM 3080 C C . GLN A 1 389 ? -58.452 -7.750 86.806 1.00 84.12 389 GLN A C 1
ATOM 3082 O O . GLN A 1 389 ? -59.556 -8.269 86.950 1.00 84.12 389 GLN A O 1
ATOM 3087 N N . GLN A 1 390 ? -57.946 -6.869 87.670 1.00 82.25 390 GLN A N 1
ATOM 3088 C CA . GLN A 1 390 ? -58.664 -6.412 88.852 1.00 82.25 390 GLN A CA 1
ATOM 3089 C C . GLN A 1 390 ? -59.972 -5.716 88.462 1.00 82.25 390 GLN A C 1
ATOM 3091 O O . GLN A 1 390 ? -61.021 -6.042 89.010 1.00 82.25 390 GLN A O 1
ATOM 3096 N N . LEU A 1 391 ? -59.930 -4.838 87.456 1.00 80.06 391 LEU A N 1
ATOM 3097 C CA . LEU A 1 391 ? -61.113 -4.139 86.963 1.00 80.06 391 LEU A CA 1
ATOM 3098 C C . LEU A 1 391 ? -62.186 -5.104 86.434 1.00 80.06 391 LEU A C 1
ATOM 3100 O O . LEU A 1 391 ? -63.365 -4.896 86.693 1.00 80.06 391 LEU A O 1
ATOM 3104 N N . LYS A 1 392 ? -61.793 -6.183 85.742 1.00 80.69 392 LYS A N 1
ATOM 3105 C CA . LYS A 1 392 ? -62.729 -7.233 85.295 1.00 80.69 392 LYS A CA 1
ATOM 3106 C C . LYS A 1 392 ? -63.406 -7.946 86.468 1.00 80.69 392 LYS A C 1
ATOM 3108 O O . LYS A 1 392 ? -64.614 -8.128 86.436 1.00 80.69 392 LYS A O 1
ATOM 3113 N N . VAL A 1 393 ? -62.648 -8.301 87.509 1.00 76.38 393 VAL A N 1
ATOM 3114 C CA . VAL A 1 393 ? -63.198 -8.941 88.721 1.00 76.38 393 VAL A CA 1
ATOM 3115 C C . VAL A 1 393 ? -64.171 -8.008 89.448 1.00 76.38 393 VAL A C 1
ATOM 3117 O O . VAL A 1 393 ? -65.221 -8.451 89.906 1.00 76.38 393 VAL A O 1
ATOM 3120 N N . GLU A 1 394 ? -63.843 -6.717 89.536 1.00 70.12 394 GLU A N 1
ATOM 3121 C CA . GLU A 1 394 ? -64.729 -5.700 90.114 1.00 70.12 394 GLU A CA 1
ATOM 3122 C C . GLU A 1 394 ? -66.029 -5.547 89.302 1.00 70.12 394 GLU A C 1
ATOM 3124 O O . GLU A 1 394 ? -67.102 -5.440 89.892 1.00 70.12 394 GLU A O 1
ATOM 3129 N N . MET A 1 395 ? -65.963 -5.588 87.966 1.00 67.56 395 MET A N 1
ATOM 3130 C CA . MET A 1 395 ? -67.150 -5.550 87.100 1.00 67.56 395 MET A CA 1
ATOM 3131 C C . MET A 1 395 ? -68.043 -6.780 87.268 1.00 67.56 395 MET A C 1
ATOM 3133 O O . MET A 1 395 ? -69.252 -6.618 87.428 1.00 67.56 395 MET A O 1
ATOM 3137 N N . ASP A 1 396 ? -67.458 -7.981 87.263 1.00 65.88 396 ASP A N 1
ATOM 3138 C CA . ASP A 1 396 ? -68.201 -9.236 87.426 1.00 65.88 396 ASP A CA 1
ATOM 3139 C C . ASP A 1 396 ? -68.977 -9.243 88.758 1.00 65.88 396 ASP A C 1
ATOM 3141 O O . ASP A 1 396 ? -70.134 -9.657 88.799 1.00 65.88 396 ASP A O 1
ATOM 3145 N N . ALA A 1 397 ? -68.385 -8.698 89.830 1.00 62.50 397 ALA A N 1
ATOM 3146 C CA . ALA A 1 397 ? -69.031 -8.567 91.137 1.00 62.50 397 ALA A CA 1
ATOM 3147 C C . ALA A 1 397 ? -70.176 -7.531 91.161 1.00 62.50 397 ALA A C 1
ATOM 3149 O O . ALA A 1 397 ? -71.164 -7.726 91.865 1.00 62.50 397 ALA A O 1
ATOM 3150 N N . ILE A 1 398 ? -70.073 -6.430 90.405 1.00 59.00 398 ILE A N 1
ATOM 3151 C CA . ILE A 1 398 ? -71.144 -5.420 90.293 1.00 59.00 398 ILE A CA 1
ATOM 3152 C C . ILE A 1 398 ? -72.336 -5.978 89.506 1.00 59.00 398 ILE A C 1
ATOM 3154 O O . ILE A 1 398 ? -73.481 -5.785 89.917 1.00 59.00 398 ILE A O 1
ATOM 3158 N N . ASP A 1 399 ? -72.081 -6.678 88.398 1.00 53.78 399 ASP A N 1
ATOM 3159 C CA . ASP A 1 399 ? -73.133 -7.307 87.589 1.00 53.78 399 ASP A CA 1
ATOM 3160 C C . ASP A 1 399 ? -73.884 -8.390 88.392 1.00 53.78 399 ASP A C 1
ATOM 3162 O O . ASP A 1 399 ? -75.094 -8.549 88.231 1.00 53.78 399 ASP A O 1
ATOM 3166 N N . GLU A 1 400 ? -73.203 -9.082 89.315 1.00 50.69 400 GLU A N 1
ATOM 3167 C CA . GLU A 1 400 ? -73.800 -10.084 90.211 1.00 50.69 400 GLU A CA 1
ATOM 3168 C C . GLU A 1 400 ? -74.766 -9.462 91.250 1.00 50.69 400 GLU A C 1
ATOM 3170 O O . GLU A 1 400 ? -75.807 -10.049 91.549 1.00 50.69 400 GLU A O 1
ATOM 3175 N N . VAL A 1 401 ? -74.498 -8.237 91.730 1.00 47.94 401 VAL A N 1
ATOM 3176 C CA . VAL A 1 401 ? -75.353 -7.504 92.696 1.00 47.94 401 VAL A CA 1
ATOM 3177 C C . VAL A 1 401 ? -76.639 -6.954 92.053 1.00 47.94 401 VAL A C 1
ATOM 3179 O O . VAL A 1 401 ? -77.681 -6.900 92.704 1.00 47.94 401 VAL A O 1
ATOM 3182 N N . PHE A 1 402 ? -76.618 -6.584 90.768 1.00 43.72 402 PHE A N 1
ATOM 3183 C CA . PHE A 1 402 ? -77.799 -6.059 90.057 1.00 43.72 402 PHE A CA 1
ATOM 3184 C C . PHE A 1 402 ? -78.829 -7.132 89.640 1.00 43.72 402 PHE A C 1
ATOM 3186 O O . PHE A 1 402 ? -79.899 -6.779 89.143 1.00 43.72 402 PHE A O 1
ATOM 3193 N N . TYR A 1 403 ? -78.541 -8.423 89.840 1.00 38.94 403 TYR A N 1
ATOM 3194 C CA . TYR A 1 403 ? -79.425 -9.543 89.474 1.00 38.94 403 TYR A CA 1
ATOM 3195 C C . TYR A 1 403 ? -80.210 -10.159 90.650 1.00 38.94 403 TYR A C 1
ATOM 3197 O O . TYR A 1 403 ? -80.911 -11.156 90.457 1.00 38.94 403 TYR A O 1
ATOM 3205 N N . VAL A 1 404 ? -80.130 -9.590 91.858 1.00 38.41 404 VAL A N 1
ATOM 3206 C CA . VAL A 1 404 ? -80.865 -10.083 93.038 1.00 38.41 404 VAL A CA 1
ATOM 3207 C C . VAL A 1 404 ? -82.275 -9.460 93.081 1.00 38.41 404 VAL A C 1
ATOM 3209 O O . VAL A 1 404 ? -82.406 -8.240 93.124 1.00 38.41 404 VAL A O 1
ATOM 3212 N N . GLU A 1 405 ? -83.343 -10.278 93.060 1.00 41.81 405 GLU A N 1
ATOM 3213 C CA . GLU A 1 405 ? -84.760 -9.826 93.053 1.00 41.81 405 GLU A CA 1
ATOM 3214 C C . GLU A 1 405 ? -85.169 -9.010 94.303 1.00 41.81 405 GLU A C 1
ATOM 3216 O O . GLU A 1 405 ? -86.135 -8.248 94.256 1.00 41.81 405 GLU A O 1
ATOM 3221 N N . GLU A 1 406 ? -84.413 -9.128 95.398 1.00 48.00 406 GLU A N 1
ATOM 3222 C CA . GLU A 1 406 ? -84.476 -8.273 96.586 1.00 48.00 406 GLU A CA 1
ATOM 3223 C C . GLU A 1 406 ? -83.045 -7.955 97.034 1.00 48.00 406 GLU A C 1
ATOM 3225 O O . GLU A 1 406 ? -82.342 -8.822 97.547 1.00 48.00 406 GLU A O 1
ATOM 3230 N N . VAL A 1 407 ? -82.605 -6.712 96.836 1.00 47.12 407 VAL A N 1
ATOM 3231 C CA . VAL A 1 407 ? -81.334 -6.229 97.391 1.00 47.12 407 VAL A CA 1
ATOM 3232 C C . VAL A 1 407 ? -81.492 -6.092 98.908 1.00 47.12 407 VAL A C 1
ATOM 3234 O O . VAL A 1 407 ? -82.321 -5.299 99.362 1.00 47.12 407 VAL A O 1
ATOM 3237 N N . THR A 1 408 ? -80.724 -6.853 99.691 1.00 53.06 408 THR A N 1
ATOM 3238 C CA . THR A 1 408 ? -80.717 -6.727 101.156 1.00 53.06 408 THR A CA 1
ATOM 3239 C C . THR A 1 408 ? -79.694 -5.685 101.619 1.00 53.06 408 THR A C 1
ATOM 3241 O O . THR A 1 408 ? -78.727 -5.391 100.913 1.00 53.06 408 THR A O 1
ATOM 3244 N N . ASP A 1 409 ? -79.877 -5.129 102.822 1.00 55.00 409 ASP A N 1
ATOM 3245 C CA . ASP A 1 409 ? -78.914 -4.183 103.414 1.00 55.00 409 ASP A CA 1
ATOM 3246 C C . ASP A 1 409 ? -77.499 -4.792 103.507 1.00 55.00 409 ASP A C 1
ATOM 3248 O O . ASP A 1 409 ? -76.509 -4.087 103.317 1.00 55.00 409 ASP A O 1
ATOM 3252 N N . ASP A 1 410 ? -77.396 -6.110 103.712 1.00 55.00 410 ASP A N 1
ATOM 3253 C CA . ASP A 1 410 ? -76.123 -6.837 103.770 1.00 55.00 410 ASP A CA 1
ATOM 3254 C C . ASP A 1 410 ? -75.422 -6.912 102.396 1.00 55.00 410 ASP A C 1
ATOM 3256 O O . ASP A 1 410 ? -74.191 -6.838 102.333 1.00 55.00 410 ASP A O 1
ATOM 3260 N N . ASP A 1 411 ? -76.177 -7.000 101.293 1.00 51.94 411 ASP A N 1
ATOM 3261 C CA . ASP A 1 411 ? -75.631 -7.001 99.925 1.00 51.94 411 ASP A CA 1
ATOM 3262 C C . ASP A 1 411 ? -75.094 -5.614 99.539 1.00 51.94 411 ASP A C 1
ATOM 3264 O O . ASP A 1 411 ? -74.020 -5.487 98.941 1.00 51.94 411 ASP A O 1
ATOM 3268 N N . ILE A 1 412 ? -75.803 -4.553 99.947 1.00 55.72 412 ILE A N 1
ATOM 3269 C CA . ILE A 1 412 ? -75.342 -3.166 99.799 1.00 55.72 412 ILE A CA 1
ATOM 3270 C C . ILE A 1 412 ? -74.076 -2.951 100.629 1.00 55.72 412 ILE A C 1
ATOM 3272 O O . ILE A 1 412 ? -73.121 -2.358 100.131 1.00 55.72 412 ILE A O 1
ATOM 3276 N N . GLU A 1 413 ? -74.031 -3.447 101.866 1.00 59.38 413 GLU A N 1
ATOM 3277 C CA . GLU A 1 413 ? -72.864 -3.335 102.746 1.00 59.38 413 GLU A CA 1
ATOM 3278 C C . GLU A 1 413 ? -71.650 -4.100 102.182 1.00 59.38 413 GLU A C 1
ATOM 3280 O O . GLU A 1 413 ? -70.516 -3.612 102.237 1.00 59.38 413 GLU A O 1
ATOM 3285 N N . ALA A 1 414 ? -71.868 -5.272 101.575 1.00 57.84 414 ALA A N 1
ATOM 3286 C CA . ALA A 1 414 ? -70.825 -6.041 100.899 1.00 57.84 414 ALA A CA 1
ATOM 3287 C C . ALA A 1 414 ? -70.257 -5.290 99.684 1.00 57.84 414 ALA A C 1
ATOM 3289 O O . ALA A 1 414 ? -69.035 -5.176 99.551 1.00 57.84 414 ALA A O 1
ATOM 3290 N N . ALA A 1 415 ? -71.121 -4.707 98.848 1.00 53.47 415 ALA A N 1
ATOM 3291 C CA . ALA A 1 415 ? -70.710 -3.873 97.723 1.00 53.47 415 ALA A CA 1
ATOM 3292 C C . ALA A 1 415 ? -70.008 -2.578 98.184 1.00 53.47 415 ALA A C 1
ATOM 3294 O O . ALA A 1 415 ? -68.950 -2.235 97.653 1.00 53.47 415 ALA A O 1
ATOM 3295 N N . ARG A 1 416 ? -70.505 -1.905 99.238 1.00 58.97 416 ARG A N 1
ATOM 3296 C CA . ARG A 1 416 ? -69.829 -0.755 99.877 1.00 58.97 416 ARG A CA 1
ATOM 3297 C C . ARG A 1 416 ? -68.406 -1.120 100.279 1.00 58.97 416 ARG A C 1
ATOM 3299 O O . ARG A 1 416 ? -67.485 -0.375 99.972 1.00 58.97 416 ARG A O 1
ATOM 3306 N N . LYS A 1 417 ? -68.208 -2.285 100.898 1.00 63.22 417 LYS A N 1
ATOM 3307 C CA . LYS A 1 417 ? -66.897 -2.759 101.364 1.00 63.22 417 LYS A CA 1
ATOM 3308 C C . LYS A 1 417 ? -65.903 -3.033 100.230 1.00 63.22 417 LYS A C 1
ATOM 3310 O O . LYS A 1 417 ? -64.700 -2.910 100.447 1.00 63.22 417 LYS A O 1
ATOM 3315 N N . ILE A 1 418 ? -66.394 -3.386 99.040 1.00 58.62 418 ILE A N 1
ATOM 3316 C CA . ILE A 1 418 ? -65.578 -3.525 97.825 1.00 58.62 418 ILE A CA 1
ATOM 3317 C C . ILE A 1 418 ? -65.137 -2.139 97.327 1.00 58.62 418 ILE A C 1
ATOM 3319 O O . ILE A 1 418 ? -63.960 -1.941 97.041 1.00 58.62 418 ILE A O 1
ATOM 3323 N N . PHE A 1 419 ? -66.038 -1.150 97.300 1.00 51.28 419 PHE A N 1
ATOM 3324 C CA . PHE A 1 419 ? -65.711 0.223 96.881 1.00 51.28 419 PHE A CA 1
ATOM 3325 C C . PHE A 1 419 ? -64.953 1.055 97.936 1.00 51.28 419 PHE A C 1
ATOM 3327 O O . PHE A 1 419 ? -64.345 2.066 97.585 1.00 51.28 419 PHE A O 1
ATOM 3334 N N . ASP A 1 420 ? -64.960 0.638 99.206 1.00 55.53 420 ASP A N 1
ATOM 3335 C CA . ASP A 1 420 ? -64.285 1.302 100.337 1.00 55.53 420 ASP A CA 1
ATOM 3336 C C . ASP A 1 420 ? -62.759 1.066 100.360 1.00 55.53 420 ASP A C 1
ATOM 3338 O O . ASP A 1 420 ? -62.023 1.597 101.197 1.00 55.53 420 ASP A O 1
ATOM 3342 N N . THR A 1 421 ? -62.217 0.311 99.398 1.00 54.06 421 THR A N 1
ATOM 3343 C CA . THR A 1 421 ? -60.779 0.362 99.135 1.00 54.06 421 THR A CA 1
ATOM 3344 C C . THR A 1 421 ? -60.434 1.751 98.592 1.00 54.06 421 THR A C 1
ATOM 3346 O O . THR A 1 421 ? -60.828 2.106 97.485 1.00 54.06 421 THR A O 1
ATOM 3349 N N . ASN A 1 422 ? -59.703 2.533 99.394 1.00 49.75 422 ASN A N 1
ATOM 3350 C CA . ASN A 1 422 ? -59.303 3.950 99.256 1.00 49.75 422 ASN A CA 1
ATOM 3351 C C . ASN A 1 422 ? -58.793 4.464 97.883 1.00 49.75 422 ASN A C 1
ATOM 3353 O O . ASN A 1 422 ? -58.381 5.619 97.785 1.00 49.75 422 ASN A O 1
ATOM 3357 N N . GLN A 1 423 ? -58.778 3.654 96.830 1.00 51.28 423 GLN A N 1
ATOM 3358 C CA . GLN A 1 423 ? -58.352 4.041 95.488 1.00 51.28 423 GLN A CA 1
ATOM 3359 C C . GLN A 1 423 ? -59.471 4.649 94.623 1.00 51.28 423 GLN A C 1
ATOM 3361 O O . GLN A 1 423 ? -59.149 5.295 93.633 1.00 51.28 423 GLN A O 1
ATOM 3366 N N . TYR A 1 424 ? -60.756 4.549 95.002 1.00 52.12 424 TYR A N 1
ATOM 3367 C CA . TYR A 1 424 ? -61.871 4.958 94.126 1.00 52.12 424 TYR A CA 1
ATOM 3368 C C . TYR A 1 424 ? -62.980 5.784 94.802 1.00 52.12 424 TYR A C 1
ATOM 3370 O O . TYR A 1 424 ? -64.171 5.552 94.591 1.00 52.12 424 TYR A O 1
ATOM 3378 N N . ALA A 1 425 ? -62.616 6.805 95.580 1.00 50.84 425 ALA A N 1
ATOM 3379 C CA . ALA A 1 425 ? -63.564 7.620 96.357 1.00 50.84 425 ALA A CA 1
ATOM 3380 C C . ALA A 1 425 ? -64.749 8.208 95.548 1.00 50.84 425 ALA A C 1
ATOM 3382 O O . ALA A 1 425 ? -65.859 8.326 96.066 1.00 50.84 425 ALA A O 1
ATOM 3383 N N . LYS A 1 426 ? -64.561 8.547 94.261 1.00 49.97 426 LYS A N 1
ATOM 3384 C CA . LYS A 1 426 ? -65.661 9.013 93.391 1.00 49.97 426 LYS A CA 1
ATOM 3385 C C . LYS A 1 426 ? -66.592 7.883 92.916 1.00 49.97 426 LYS A C 1
ATOM 3387 O O . LYS A 1 426 ? -67.766 8.146 92.644 1.00 49.97 426 LYS A O 1
ATOM 3392 N N . ARG A 1 427 ? -66.098 6.639 92.823 1.00 50.91 427 ARG A N 1
ATOM 3393 C CA . ARG A 1 427 ? -66.913 5.451 92.499 1.00 50.91 427 ARG A CA 1
ATOM 3394 C C . ARG A 1 427 ? -67.788 5.067 93.670 1.00 50.91 427 ARG A C 1
ATOM 3396 O O . ARG A 1 427 ? -68.974 4.864 93.453 1.00 50.91 427 ARG A O 1
ATOM 3403 N N . LEU A 1 428 ? -67.240 5.096 94.887 1.00 57.91 428 LEU A N 1
ATOM 3404 C CA . LEU A 1 428 ? -68.036 4.962 96.104 1.00 57.91 428 LEU A CA 1
ATOM 3405 C C . LEU A 1 428 ? -69.150 6.018 96.122 1.00 57.91 428 LEU A C 1
ATOM 3407 O O . LEU A 1 428 ? -70.304 5.664 96.295 1.00 57.91 428 LEU A O 1
ATOM 3411 N N . ALA A 1 429 ? -68.854 7.281 95.798 1.00 52.84 429 ALA A N 1
ATOM 3412 C CA . ALA A 1 429 ? -69.876 8.330 95.719 1.00 52.84 429 ALA A CA 1
ATOM 3413 C C . ALA A 1 429 ? -70.936 8.106 94.615 1.00 52.84 429 ALA A C 1
ATOM 3415 O O . ALA A 1 429 ? -72.100 8.453 94.805 1.00 52.84 429 ALA A O 1
ATOM 3416 N N . SER A 1 430 ? -70.571 7.542 93.457 1.00 49.91 430 SER A N 1
ATOM 3417 C CA . SER A 1 430 ? -71.524 7.226 92.373 1.00 49.91 430 SER A CA 1
ATOM 3418 C C . SER A 1 430 ? -72.370 5.991 92.697 1.00 49.91 430 SER A C 1
ATOM 3420 O O . SER A 1 430 ? -73.578 5.990 92.458 1.00 49.91 430 SER A O 1
ATOM 3422 N N . PHE A 1 431 ? -71.757 4.978 93.308 1.00 56.19 431 PHE A N 1
ATOM 3423 C CA . PHE A 1 431 ? -72.421 3.807 93.866 1.00 56.19 431 PHE A CA 1
ATOM 3424 C C . PHE A 1 431 ? -73.403 4.222 94.968 1.00 56.19 431 PHE A C 1
ATOM 3426 O O . PHE A 1 431 ? -74.584 3.914 94.874 1.00 56.19 431 PHE A O 1
ATOM 3433 N N . GLU A 1 432 ? -72.977 5.044 95.928 1.00 55.78 432 GLU A N 1
ATOM 3434 C CA . GLU A 1 432 ? -73.840 5.601 96.975 1.00 55.78 432 GLU A CA 1
ATOM 3435 C C . GLU A 1 432 ? -74.971 6.461 96.410 1.00 55.78 432 GLU A C 1
ATOM 3437 O O . GLU A 1 432 ? -76.083 6.422 96.925 1.00 55.78 432 GLU A O 1
ATOM 3442 N N . LYS A 1 433 ? -74.738 7.208 95.325 1.00 52.81 433 LYS A N 1
ATOM 3443 C CA . LYS A 1 433 ? -75.795 7.962 94.636 1.00 52.81 433 LYS A CA 1
ATOM 3444 C C . LYS A 1 433 ? -76.811 7.039 93.956 1.00 52.81 433 LYS A C 1
ATOM 3446 O O . LYS A 1 433 ? -77.990 7.376 93.906 1.00 52.81 433 LYS A O 1
ATOM 3451 N N . SER A 1 434 ? -76.368 5.885 93.464 1.00 49.19 434 SER A N 1
ATOM 3452 C CA . SER A 1 434 ? -77.219 4.848 92.867 1.00 49.19 434 SER A CA 1
ATOM 3453 C C . SER A 1 434 ? -78.037 4.123 93.940 1.00 49.19 434 SER A C 1
ATOM 3455 O O . SER A 1 434 ? -79.249 3.993 93.794 1.00 49.19 434 SER A O 1
ATOM 3457 N N . VAL A 1 435 ? -77.395 3.765 95.057 1.00 54.44 435 VAL A N 1
ATOM 3458 C CA . VAL A 1 435 ? -78.032 3.234 96.273 1.00 54.44 435 VAL A CA 1
ATOM 3459 C C . VAL A 1 435 ? -79.043 4.238 96.833 1.00 54.44 435 VAL A C 1
ATOM 3461 O O . VAL A 1 435 ? -80.167 3.864 97.126 1.00 54.44 435 VAL A O 1
ATOM 3464 N N . TYR A 1 436 ? -78.718 5.532 96.876 1.00 50.12 436 TYR A N 1
ATOM 3465 C CA . TYR A 1 436 ? -79.641 6.588 97.300 1.00 50.12 436 TYR A CA 1
ATOM 3466 C C . TYR A 1 436 ? -80.856 6.722 96.368 1.00 50.12 436 TYR A C 1
ATOM 3468 O O . TYR A 1 436 ? -81.979 6.883 96.840 1.00 50.12 436 TYR A O 1
ATOM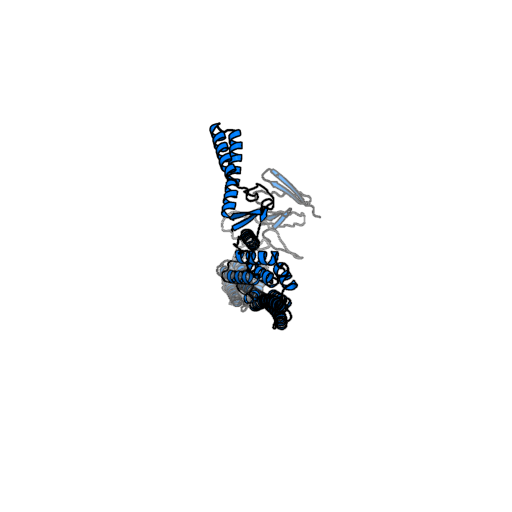 3476 N N . ILE A 1 437 ? -80.671 6.641 95.043 1.00 48.25 437 ILE A N 1
ATOM 3477 C CA . ILE A 1 437 ? -81.793 6.619 94.087 1.00 48.25 437 ILE A CA 1
ATOM 3478 C C . ILE A 1 437 ? -82.665 5.374 94.316 1.00 48.25 437 ILE A C 1
ATOM 3480 O O . ILE A 1 437 ? -83.888 5.498 94.319 1.00 48.25 437 ILE A O 1
ATOM 3484 N N . TYR A 1 438 ? -82.057 4.210 94.564 1.00 51.09 438 TYR A N 1
ATOM 3485 C CA . TYR A 1 438 ? -82.749 2.959 94.888 1.00 51.09 438 TYR A CA 1
ATOM 3486 C C . TYR A 1 438 ? -83.549 3.068 96.205 1.00 51.09 438 TYR A C 1
ATOM 3488 O O . TYR A 1 438 ? -84.754 2.826 96.218 1.00 51.09 438 TYR A O 1
ATOM 3496 N N . GLU A 1 439 ? -82.937 3.571 97.282 1.00 52.38 439 GLU A N 1
ATOM 3497 C CA . GLU A 1 439 ? -83.574 3.828 98.585 1.00 52.38 439 GLU A CA 1
ATOM 3498 C C . GLU A 1 439 ? -84.718 4.863 98.508 1.00 52.38 439 GLU A C 1
ATOM 3500 O O . GLU A 1 439 ? -85.713 4.751 99.231 1.00 52.38 439 GLU A O 1
ATOM 3505 N N . GLN A 1 440 ? -84.614 5.878 97.636 1.00 46.88 440 GLN A N 1
ATOM 3506 C CA . GLN A 1 440 ? -85.689 6.852 97.383 1.00 46.88 440 GLN A CA 1
ATOM 3507 C C . GLN A 1 440 ? -86.839 6.249 96.561 1.00 46.88 440 GLN A C 1
ATOM 3509 O O . GLN A 1 440 ? -88.002 6.558 96.827 1.00 46.88 440 GLN A O 1
ATOM 3514 N N . PHE A 1 441 ? -86.540 5.367 95.602 1.00 44.12 441 PHE A N 1
ATOM 3515 C CA . PHE A 1 441 ? -87.555 4.624 94.848 1.00 44.12 441 PHE A CA 1
ATOM 3516 C C . PHE A 1 441 ? -88.332 3.648 95.748 1.00 44.12 441 PHE A C 1
ATOM 3518 O O . PHE A 1 441 ? -89.552 3.559 95.624 1.00 44.12 441 PHE A O 1
ATOM 3525 N N . CYS A 1 442 ? -87.672 2.997 96.712 1.00 44.91 442 CYS A N 1
ATOM 3526 C CA . CYS A 1 442 ? -88.302 2.057 97.650 1.00 44.91 442 CYS A CA 1
ATOM 3527 C C . CYS A 1 442 ? -89.130 2.720 98.775 1.00 44.91 442 CYS A C 1
ATOM 3529 O O . CYS A 1 442 ? -89.977 2.059 99.373 1.00 44.91 442 CYS A O 1
ATOM 3531 N N . ASN A 1 443 ? -88.940 4.018 99.061 1.00 41.00 443 ASN A N 1
ATOM 3532 C CA . ASN A 1 443 ? -89.623 4.726 100.161 1.00 41.00 443 ASN A CA 1
ATOM 3533 C C . ASN A 1 443 ? -90.916 5.472 99.772 1.00 41.00 443 ASN A C 1
ATOM 3535 O O . ASN A 1 443 ? -91.575 6.057 100.636 1.00 41.00 443 ASN A O 1
ATOM 3539 N N . THR A 1 444 ? -91.335 5.438 98.504 1.00 35.50 444 THR A N 1
ATOM 3540 C CA . THR A 1 444 ? -92.703 5.834 98.129 1.00 35.50 444 THR A CA 1
ATOM 3541 C C . THR A 1 444 ? -93.562 4.583 98.008 1.00 35.50 444 THR A C 1
ATOM 3543 O O . THR A 1 444 ? -93.318 3.747 97.148 1.00 35.50 444 THR A O 1
ATOM 3546 N N . GLN A 1 445 ? -94.557 4.433 98.893 1.00 35.06 445 GLN A N 1
ATOM 3547 C CA . GLN A 1 445 ? -95.510 3.321 98.842 1.00 35.06 445 GLN A CA 1
ATOM 3548 C C . GLN A 1 445 ? -96.234 3.302 97.490 1.00 35.06 445 GLN A C 1
ATOM 3550 O O . GLN A 1 445 ? -97.199 4.036 97.280 1.00 35.06 445 GLN A O 1
ATOM 3555 N N . TRP A 1 446 ? -95.787 2.421 96.604 1.00 30.62 446 TRP A N 1
ATOM 3556 C CA . TRP A 1 446 ? -96.574 1.898 95.502 1.00 30.62 446 TRP A CA 1
ATOM 3557 C C . TRP A 1 446 ? -96.682 0.391 95.694 1.00 30.62 446 TRP A C 1
ATOM 3559 O O . TRP A 1 446 ? -95.700 -0.281 96.008 1.00 30.62 446 TRP A O 1
ATOM 3569 N N . GLU A 1 447 ? -97.904 -0.124 95.579 1.00 29.27 447 GLU A N 1
ATOM 3570 C CA . GLU A 1 447 ? -98.182 -1.548 95.703 1.00 29.27 447 GLU A CA 1
ATOM 3571 C C . GLU A 1 447 ? -97.384 -2.345 94.668 1.00 29.27 447 GLU A C 1
ATOM 3573 O O . GLU A 1 447 ? -97.403 -2.081 93.465 1.00 29.27 447 GLU A O 1
ATOM 3578 N N . TYR A 1 448 ? -96.682 -3.338 95.196 1.00 27.12 448 TYR A N 1
ATOM 3579 C CA . TYR A 1 448 ? -95.855 -4.303 94.501 1.00 27.12 448 TYR A CA 1
ATOM 3580 C C . TYR A 1 448 ? -96.687 -5.090 93.474 1.00 27.12 448 TYR A C 1
ATOM 3582 O O . TYR A 1 448 ? -97.570 -5.868 93.838 1.00 27.12 448 TYR A O 1
ATOM 3590 N N . VAL A 1 449 ? -96.390 -4.927 92.182 1.00 25.94 449 VAL A N 1
ATOM 3591 C CA . VAL A 1 449 ? -96.889 -5.801 91.109 1.00 25.94 449 VAL A CA 1
ATOM 3592 C C . VAL A 1 449 ? -95.684 -6.273 90.292 1.00 25.94 449 VAL A C 1
ATOM 3594 O O . VAL A 1 449 ? -95.372 -5.693 89.264 1.00 25.94 449 VAL A O 1
ATOM 3597 N N . SER A 1 450 ? -95.040 -7.335 90.797 1.00 30.78 450 SER A N 1
ATOM 3598 C CA . SER A 1 450 ? -93.969 -8.232 90.287 1.00 30.78 450 SER A CA 1
ATOM 3599 C C . SER A 1 450 ? -93.064 -7.846 89.092 1.00 30.78 450 SER A C 1
ATOM 3601 O O . SER A 1 450 ? -93.540 -7.391 88.066 1.00 30.78 450 SER A O 1
ATOM 3603 N N . GLY A 1 451 ? -91.781 -8.211 89.181 1.00 31.36 451 GLY A N 1
ATOM 3604 C CA . GLY A 1 451 ? -90.954 -8.693 88.060 1.00 31.36 451 GLY A CA 1
ATOM 3605 C C . GLY A 1 451 ? -90.301 -7.659 87.129 1.00 31.36 451 GLY A C 1
ATOM 3606 O O . GLY A 1 451 ? -90.985 -7.039 86.322 1.00 31.36 451 GLY A O 1
ATOM 3607 N N . ASP A 1 452 ? -88.966 -7.612 87.194 1.00 29.31 452 ASP A N 1
ATOM 3608 C CA . ASP A 1 452 ? -87.980 -7.013 86.274 1.00 29.31 452 ASP A CA 1
ATOM 3609 C C . ASP A 1 452 ? -87.801 -5.481 86.228 1.00 29.31 452 ASP A C 1
ATOM 3611 O O . ASP A 1 452 ? -88.507 -4.735 85.548 1.00 29.31 452 ASP A O 1
ATOM 3615 N N . ALA A 1 453 ? -86.724 -5.016 86.874 1.00 27.44 453 ALA A N 1
ATOM 3616 C CA . ALA A 1 453 ? -86.198 -3.658 86.778 1.00 27.44 453 ALA A CA 1
ATOM 3617 C C . ALA A 1 453 ? -85.039 -3.574 85.761 1.00 27.44 453 ALA A C 1
ATOM 3619 O O . ALA A 1 453 ? -83.865 -3.571 86.119 1.00 27.44 453 ALA A O 1
ATOM 3620 N N . ARG A 1 454 ? -85.364 -3.424 84.471 1.00 30.70 454 ARG A N 1
ATOM 3621 C CA . ARG A 1 454 ? -84.457 -2.829 83.468 1.00 30.70 454 ARG A CA 1
ATOM 3622 C C . ARG A 1 454 ? -85.200 -1.785 82.638 1.00 30.70 454 ARG A C 1
ATOM 3624 O O . ARG A 1 454 ? -85.590 -2.051 81.510 1.00 30.70 454 ARG A O 1
ATOM 3631 N N . ALA A 1 455 ? -85.395 -0.602 83.221 1.00 26.69 455 ALA A N 1
ATOM 3632 C CA . ALA A 1 455 ? -85.469 0.695 82.534 1.00 26.69 455 ALA A CA 1
ATOM 3633 C C . ALA A 1 455 ? -85.812 1.797 83.552 1.00 26.69 455 ALA A C 1
ATOM 3635 O O . ALA A 1 455 ? -86.956 1.916 83.981 1.00 26.69 455 ALA A O 1
ATOM 3636 N N . LEU A 1 456 ? -84.849 2.653 83.899 1.00 24.86 456 LEU A N 1
ATOM 3637 C CA . LEU A 1 456 ? -85.149 3.957 84.497 1.00 24.86 456 LEU A CA 1
ATOM 3638 C C . LEU A 1 456 ? -85.148 5.009 83.384 1.00 24.86 456 LEU A C 1
ATOM 3640 O O . LEU A 1 456 ? -84.114 5.576 83.045 1.00 24.86 456 LEU A O 1
ATOM 3644 N N . SER A 1 457 ? -86.320 5.274 82.806 1.00 25.20 457 SER A N 1
ATOM 3645 C CA . SER A 1 457 ? -86.564 6.497 82.036 1.00 25.20 457 SER A CA 1
ATOM 3646 C C . SER A 1 457 ? -87.126 7.579 82.963 1.00 25.20 457 SER A C 1
ATOM 3648 O O . SER A 1 457 ? -88.170 7.377 83.583 1.00 25.20 457 SER A O 1
ATOM 3650 N N . MET A 1 458 ? -86.466 8.738 83.041 1.00 22.97 458 MET A N 1
ATOM 3651 C CA . MET A 1 458 ? -87.000 9.927 83.716 1.00 22.97 458 MET A CA 1
ATOM 3652 C C . MET A 1 458 ? -88.287 10.419 83.035 1.00 22.97 458 MET A C 1
ATOM 3654 O O . MET A 1 458 ? -88.272 10.720 81.842 1.00 22.97 458 MET A O 1
ATOM 3658 N N . ILE A 1 459 ? -89.362 10.620 83.806 1.00 24.53 459 ILE A N 1
ATOM 3659 C CA . ILE A 1 459 ? -90.508 11.456 83.411 1.00 24.53 459 ILE A CA 1
ATOM 3660 C C . ILE A 1 459 ? -90.782 12.482 84.517 1.00 24.53 459 ILE A C 1
ATOM 3662 O O . ILE A 1 459 ? -90.899 12.147 85.694 1.00 24.53 459 ILE A O 1
ATOM 3666 N N . SER A 1 460 ? -90.868 13.751 84.117 1.00 24.41 460 SER A N 1
ATOM 3667 C CA . SER A 1 460 ? -91.187 14.900 84.965 1.00 24.41 460 SER A CA 1
ATOM 3668 C C . SER A 1 460 ? -92.694 15.185 84.988 1.00 24.41 460 SER A C 1
ATOM 3670 O O . SER A 1 460 ? -93.319 15.322 83.944 1.00 24.41 460 SER A O 1
ATOM 3672 N N . SER A 1 461 ? -93.194 15.307 86.220 1.00 30.22 461 SER A N 1
ATOM 3673 C CA . SER A 1 461 ? -94.341 16.039 86.786 1.00 30.22 461 SER A CA 1
ATOM 3674 C C . SER A 1 461 ? -95.682 16.233 86.041 1.00 30.22 461 SER A C 1
ATOM 3676 O O . SER A 1 461 ? -95.786 16.803 84.963 1.00 30.22 461 SER A O 1
ATOM 3678 N N . ASN A 1 462 ? -96.725 15.936 86.832 1.00 27.69 462 ASN A N 1
ATOM 3679 C CA . ASN A 1 462 ? -98.076 16.507 86.874 1.00 27.69 462 ASN A CA 1
ATOM 3680 C C . ASN A 1 462 ? -99.094 16.138 85.781 1.00 27.69 462 ASN A C 1
ATOM 3682 O O . ASN A 1 462 ? -99.295 16.857 84.810 1.00 27.69 462 ASN A O 1
ATOM 3686 N N . GLY A 1 463 ? -99.904 15.126 86.120 1.00 29.56 463 GLY A N 1
ATOM 3687 C CA . GLY A 1 463 ? -101.341 15.104 85.835 1.00 29.56 463 GLY A CA 1
ATOM 3688 C C . GLY A 1 463 ? -101.766 14.437 84.528 1.00 29.56 463 GLY A C 1
ATOM 3689 O O . GLY A 1 463 ? -101.926 15.111 83.519 1.00 29.56 463 GLY A O 1
ATOM 3690 N N . GLY A 1 464 ? -102.101 13.143 84.604 1.00 25.84 464 GLY A N 1
ATOM 3691 C CA . GLY A 1 464 ? -103.007 12.481 83.656 1.00 25.84 464 GLY A CA 1
ATOM 3692 C C . GLY A 1 464 ? -102.412 11.315 82.859 1.00 25.84 464 GLY A C 1
ATOM 3693 O O . GLY A 1 464 ? -101.795 11.531 81.829 1.00 25.84 464 GLY A O 1
ATOM 3694 N N . ASN A 1 465 ? -102.728 10.097 83.320 1.00 26.81 465 ASN A N 1
ATOM 3695 C CA . ASN A 1 465 ? -102.779 8.799 82.622 1.00 26.81 465 ASN A CA 1
ATOM 3696 C C . ASN A 1 465 ? -101.537 8.257 81.882 1.00 26.81 465 ASN A C 1
ATOM 3698 O O . ASN A 1 465 ? -101.259 8.645 80.754 1.00 26.81 465 ASN A O 1
ATOM 3702 N N . CYS A 1 466 ? -100.960 7.181 82.437 1.00 22.27 466 CYS A N 1
ATOM 3703 C CA . CYS A 1 466 ? -100.268 6.127 81.683 1.00 22.27 466 CYS A CA 1
ATOM 3704 C C . CYS A 1 466 ? -100.678 4.738 82.211 1.00 22.27 466 CYS A C 1
ATOM 3706 O O . CYS A 1 466 ? -100.788 4.534 83.418 1.00 22.27 466 CYS A O 1
ATOM 3708 N N . SER A 1 467 ? -100.897 3.798 81.291 1.00 23.31 467 SER A N 1
ATOM 3709 C CA . SER A 1 467 ? -101.215 2.378 81.515 1.00 23.31 467 SER A CA 1
ATOM 3710 C C . SER A 1 467 ? -100.053 1.491 81.037 1.00 23.31 467 SER A C 1
ATOM 3712 O O . SER A 1 467 ? -99.456 1.797 80.008 1.00 23.31 467 SER A O 1
ATOM 3714 N N . ILE A 1 468 ? -99.751 0.404 81.766 1.00 25.12 468 ILE A N 1
ATOM 3715 C CA . ILE A 1 468 ? -98.643 -0.550 81.523 1.00 25.12 468 ILE A CA 1
ATOM 3716 C C . ILE A 1 468 ? -99.211 -1.957 81.224 1.00 25.12 468 ILE A C 1
ATOM 3718 O O . ILE A 1 468 ? -100.139 -2.395 81.903 1.00 25.12 468 ILE A O 1
ATOM 3722 N N . ILE A 1 469 ? -98.643 -2.661 80.232 1.00 22.73 469 ILE A N 1
ATOM 3723 C CA . ILE A 1 469 ? -98.849 -4.095 79.918 1.00 22.73 469 ILE A CA 1
ATOM 3724 C C . ILE A 1 469 ? -97.541 -4.845 80.241 1.00 22.73 469 ILE A C 1
ATOM 3726 O O . ILE A 1 469 ? -96.462 -4.289 80.059 1.00 22.73 469 ILE A O 1
ATOM 3730 N N . LYS A 1 470 ? -97.644 -6.085 80.737 1.00 22.92 470 LYS A N 1
ATOM 3731 C CA . LYS A 1 470 ? -96.590 -6.868 81.406 1.00 22.92 470 LYS A CA 1
ATOM 3732 C C . LYS A 1 470 ? -96.417 -8.252 80.763 1.00 22.92 470 LYS A C 1
ATOM 3734 O O . LYS A 1 470 ? -97.439 -8.863 80.462 1.00 22.92 470 LYS A O 1
ATOM 3739 N N . THR A 1 471 ? -95.189 -8.778 80.665 1.00 23.80 471 THR A N 1
ATOM 3740 C CA . THR A 1 471 ? -94.914 -10.212 80.395 1.00 23.80 471 THR A CA 1
ATOM 3741 C C . THR A 1 471 ? -93.556 -10.657 80.961 1.00 23.80 471 THR A C 1
ATOM 3743 O O . THR A 1 471 ? -92.619 -9.871 81.000 1.00 23.80 471 THR A O 1
ATOM 3746 N N . ASP A 1 472 ? -93.520 -11.914 81.408 1.00 23.73 472 ASP A N 1
ATOM 3747 C CA . ASP A 1 472 ? -92.652 -12.567 82.408 1.00 23.73 472 ASP A CA 1
ATOM 3748 C C . ASP A 1 472 ? -91.687 -13.583 81.746 1.00 23.73 472 ASP A C 1
ATOM 3750 O O . ASP A 1 472 ? -92.079 -14.238 80.776 1.00 23.73 472 ASP A O 1
ATOM 3754 N N . MET A 1 473 ? -90.457 -13.755 82.254 1.00 25.02 473 MET A N 1
ATOM 3755 C CA . MET A 1 473 ? -89.531 -14.819 81.827 1.00 25.02 473 MET A CA 1
ATOM 3756 C C . MET A 1 473 ? -88.777 -15.441 83.010 1.00 25.02 473 MET A C 1
ATOM 3758 O O . MET A 1 473 ? -87.906 -14.818 83.608 1.00 25.02 473 MET A O 1
ATOM 3762 N N . SER A 1 474 ? -88.981 -16.741 83.246 1.00 25.56 474 SER A N 1
ATOM 3763 C CA . SER A 1 474 ? -88.044 -17.563 84.019 1.00 25.56 474 SER A CA 1
ATOM 3764 C C . SER A 1 474 ? -87.724 -18.891 83.317 1.00 25.56 474 SER A C 1
ATOM 3766 O O . SER A 1 474 ? -88.610 -19.578 82.814 1.00 25.56 474 SER A O 1
ATOM 3768 N N . ARG A 1 475 ? -86.429 -19.258 83.392 1.00 25.17 475 ARG A N 1
ATOM 3769 C CA . ARG A 1 475 ? -85.750 -20.548 83.093 1.00 25.17 475 ARG A CA 1
ATOM 3770 C C . ARG A 1 475 ? -85.086 -20.738 81.711 1.00 25.17 475 ARG A C 1
ATOM 3772 O O . ARG A 1 475 ? -85.717 -21.056 80.714 1.00 25.17 475 ARG A O 1
ATOM 3779 N N . LYS A 1 476 ? -83.745 -20.672 81.734 1.00 26.22 476 LYS A N 1
ATOM 3780 C CA . LYS A 1 476 ? -82.768 -21.258 80.778 1.00 26.22 476 LYS A CA 1
ATOM 3781 C C . LYS A 1 476 ? -82.672 -22.803 80.946 1.00 26.22 476 LYS A C 1
ATOM 3783 O O . LYS A 1 476 ? -83.194 -23.275 81.961 1.00 26.22 476 LYS A O 1
ATOM 3788 N N . PRO A 1 477 ? -81.944 -23.599 80.107 1.00 40.38 477 PRO A N 1
ATOM 3789 C CA . PRO A 1 477 ? -81.000 -23.234 79.022 1.00 40.38 477 PRO A CA 1
ATOM 3790 C C . PRO A 1 477 ? -81.093 -24.063 77.707 1.00 40.38 477 PRO A C 1
ATOM 3792 O O . PRO A 1 477 ? -81.686 -25.136 77.690 1.00 40.38 477 PRO A O 1
ATOM 3795 N N . VAL A 1 478 ? -80.427 -23.595 76.634 1.00 22.92 478 VAL A N 1
ATOM 3796 C CA . VAL A 1 478 ? -79.379 -24.287 75.825 1.00 22.92 478 VAL A CA 1
ATOM 3797 C C . VAL A 1 478 ? -79.070 -23.445 74.566 1.00 22.92 478 VAL A C 1
ATOM 3799 O O . VAL A 1 478 ? -79.957 -23.161 73.775 1.00 22.92 478 VAL A O 1
ATOM 3802 N N . ASP A 1 479 ? -77.798 -23.057 74.446 1.00 25.78 479 ASP A N 1
ATOM 3803 C CA . ASP A 1 479 ? -76.996 -22.653 73.278 1.00 25.78 479 ASP A CA 1
ATOM 3804 C C . ASP A 1 479 ? -77.504 -21.644 72.212 1.00 25.78 479 ASP A C 1
ATOM 3806 O O . ASP A 1 479 ? -78.441 -21.884 71.463 1.00 25.78 479 ASP A O 1
ATOM 3810 N N . GLN A 1 480 ? -76.660 -20.611 72.040 1.00 28.55 480 GLN A N 1
ATOM 3811 C CA . GLN A 1 480 ? -76.377 -19.777 70.853 1.00 28.55 480 GLN A CA 1
ATOM 3812 C C . GLN A 1 480 ? -76.901 -18.323 70.782 1.00 28.55 480 GLN A C 1
ATOM 3814 O O . GLN A 1 480 ? -78.091 -18.048 70.736 1.00 28.55 480 GLN A O 1
ATOM 3819 N N . TRP A 1 481 ? -75.905 -17.424 70.683 1.00 27.78 481 TRP A N 1
ATOM 3820 C CA . TRP A 1 481 ? -75.825 -16.182 69.898 1.00 27.78 481 TRP A CA 1
ATOM 3821 C C . TRP A 1 481 ? -76.932 -15.137 70.105 1.00 27.78 481 TRP A C 1
ATOM 3823 O O . TRP A 1 481 ? -77.926 -15.109 69.391 1.00 27.78 481 TRP A O 1
ATOM 3833 N N . TRP A 1 482 ? -76.668 -14.179 70.998 1.00 25.42 482 TRP A N 1
ATOM 3834 C CA . TRP A 1 482 ? -77.333 -12.873 71.005 1.00 25.42 482 TRP A CA 1
ATOM 3835 C C . TRP A 1 482 ? -76.275 -11.788 70.803 1.00 25.42 482 TRP A C 1
ATOM 3837 O O . TRP A 1 482 ? -75.671 -11.308 71.757 1.00 25.42 482 TRP A O 1
ATOM 3847 N N . GLY A 1 483 ? -76.019 -11.446 69.542 1.00 27.69 483 GLY A N 1
ATOM 3848 C CA . GLY A 1 483 ? -75.322 -10.223 69.154 1.00 27.69 483 GLY A CA 1
ATOM 3849 C C . GLY A 1 483 ? -76.352 -9.217 68.652 1.00 27.69 483 GLY A C 1
ATOM 3850 O O . GLY A 1 483 ? -77.140 -9.533 67.763 1.00 27.69 483 GLY A O 1
ATOM 3851 N N . TRP A 1 484 ? -76.370 -8.025 69.242 1.00 30.30 484 TRP A N 1
ATOM 3852 C CA . TRP A 1 484 ? -77.149 -6.891 68.750 1.00 30.30 484 TRP A CA 1
ATOM 3853 C C . TRP A 1 484 ? -76.393 -6.249 67.582 1.00 30.30 484 TRP A C 1
ATOM 3855 O O . TRP A 1 484 ? -75.697 -5.255 67.773 1.00 30.30 484 TRP A O 1
ATOM 3865 N N . ASP A 1 485 ? -76.511 -6.804 66.376 1.00 34.78 485 ASP A N 1
ATOM 3866 C CA . ASP A 1 485 ? -76.091 -6.074 65.177 1.00 34.78 485 ASP A CA 1
ATOM 3867 C C . ASP A 1 485 ? -77.164 -5.037 64.834 1.00 34.78 485 ASP A C 1
ATOM 3869 O O . ASP A 1 485 ? -78.310 -5.368 64.528 1.00 34.78 485 ASP A O 1
ATOM 3873 N N . ARG A 1 486 ? -76.789 -3.754 64.889 1.00 42.03 486 ARG A N 1
ATOM 3874 C CA . ARG A 1 486 ? -77.672 -2.602 64.613 1.00 42.03 486 ARG A CA 1
ATOM 3875 C C . ARG A 1 486 ? -77.996 -2.426 63.122 1.00 42.03 486 ARG A C 1
ATOM 3877 O O . ARG A 1 486 ? -78.412 -1.353 62.707 1.00 42.03 486 ARG A O 1
ATOM 3884 N N . THR A 1 487 ? -77.774 -3.445 62.294 1.00 45.50 487 THR A N 1
ATOM 3885 C CA . THR A 1 487 ? -78.116 -3.408 60.869 1.00 45.50 487 THR A CA 1
ATOM 3886 C C . THR A 1 487 ? -78.258 -4.821 60.318 1.00 45.50 487 THR A C 1
ATOM 3888 O O . THR A 1 487 ? -77.284 -5.564 60.229 1.00 45.50 487 THR A O 1
ATOM 3891 N N . LEU A 1 488 ? -79.465 -5.198 59.889 1.00 43.38 488 LEU A N 1
ATOM 3892 C CA . LEU A 1 488 ? -79.669 -6.450 59.157 1.00 43.38 488 LEU A CA 1
ATOM 3893 C C . LEU A 1 488 ? -79.548 -6.164 57.662 1.00 43.38 488 LEU A C 1
ATOM 3895 O O . LEU A 1 488 ? -80.376 -5.440 57.111 1.00 43.38 488 LEU A O 1
ATOM 3899 N N . THR A 1 489 ? -78.540 -6.741 57.006 1.00 44.09 489 THR A N 1
ATOM 3900 C CA . THR A 1 489 ? -78.363 -6.637 55.551 1.00 44.09 489 THR A CA 1
ATOM 3901 C C . THR A 1 489 ? -78.737 -7.950 54.879 1.00 44.09 489 THR A C 1
ATOM 3903 O O . THR A 1 489 ? -78.101 -8.977 55.105 1.00 44.09 489 THR A O 1
ATOM 3906 N N . ILE A 1 490 ? -79.764 -7.920 54.034 1.00 46.25 490 ILE A N 1
ATOM 3907 C CA . ILE A 1 490 ? -80.239 -9.082 53.278 1.00 46.25 490 ILE A CA 1
ATOM 3908 C C . ILE A 1 490 ? -79.844 -8.897 51.814 1.00 46.25 490 ILE A C 1
ATOM 3910 O O . ILE A 1 490 ? -80.052 -7.830 51.241 1.00 46.25 490 ILE A O 1
ATOM 3914 N N . TYR A 1 491 ? -79.282 -9.933 51.193 1.00 43.88 491 TYR A N 1
ATOM 3915 C CA . TYR A 1 491 ? -78.897 -9.900 49.783 1.00 43.88 491 TYR A CA 1
ATOM 3916 C C . TYR A 1 491 ? -79.981 -10.551 48.926 1.00 43.88 491 TYR A C 1
ATOM 3918 O O . TYR A 1 491 ? -80.170 -11.766 48.975 1.00 43.88 491 TYR A O 1
ATOM 3926 N N . ILE A 1 492 ? -80.661 -9.758 48.098 1.00 43.75 492 ILE A N 1
ATOM 3927 C CA . ILE A 1 492 ? -81.614 -10.266 47.103 1.00 43.75 492 ILE A CA 1
ATOM 3928 C C . ILE A 1 492 ? -80.971 -10.098 45.725 1.00 43.75 492 ILE A C 1
ATOM 3930 O O . ILE A 1 492 ? -80.624 -8.989 45.324 1.00 43.75 492 ILE A O 1
ATOM 3934 N N . ASN A 1 493 ? -80.741 -11.209 45.016 1.00 35.59 493 ASN A N 1
ATOM 3935 C CA . ASN A 1 493 ? -80.005 -11.244 43.740 1.00 35.59 493 ASN A CA 1
ATOM 3936 C C . ASN A 1 493 ? -78.654 -10.497 43.780 1.00 35.59 493 ASN A C 1
ATOM 3938 O O . ASN A 1 493 ? -78.290 -9.789 42.844 1.00 35.59 493 ASN A O 1
ATOM 3942 N N . GLY A 1 494 ? -77.912 -10.639 44.882 1.00 36.94 494 GLY A N 1
ATOM 3943 C CA . GLY A 1 494 ? -76.585 -10.037 45.053 1.00 36.94 494 GLY A CA 1
ATOM 3944 C C . GLY A 1 494 ? -76.586 -8.544 45.397 1.00 36.94 494 GLY A C 1
ATOM 3945 O O . GLY A 1 494 ? -75.512 -7.981 45.585 1.00 36.94 494 GLY A O 1
ATOM 3946 N N . THR A 1 495 ? -77.756 -7.913 45.528 1.00 39.50 495 THR A N 1
ATOM 3947 C CA . THR A 1 495 ? -77.863 -6.513 45.963 1.00 39.50 495 THR A CA 1
ATOM 3948 C C . THR A 1 495 ? -78.193 -6.461 47.461 1.00 39.50 495 THR A C 1
ATOM 3950 O O . THR A 1 495 ? -79.198 -7.056 47.858 1.00 39.50 495 THR A O 1
ATOM 3953 N N . PRO A 1 496 ? -77.366 -5.805 48.298 1.00 42.53 496 PRO A N 1
ATOM 3954 C CA . PRO A 1 496 ? -77.617 -5.678 49.732 1.00 42.53 496 PRO A CA 1
ATOM 3955 C C . PRO A 1 496 ? -78.732 -4.670 50.014 1.00 42.53 496 PRO A C 1
ATOM 3957 O O . PRO A 1 496 ? -78.723 -3.566 49.474 1.00 42.53 496 PRO A O 1
ATOM 3960 N N . ILE A 1 497 ? -79.661 -5.038 50.892 1.00 48.44 497 ILE A N 1
ATOM 3961 C CA . ILE A 1 497 ? -80.685 -4.147 51.440 1.00 48.44 497 ILE A CA 1
ATOM 3962 C C . ILE A 1 497 ? -80.560 -4.173 52.962 1.00 48.44 497 ILE A C 1
ATOM 3964 O O . ILE A 1 497 ? -80.661 -5.244 53.563 1.00 48.44 497 ILE A O 1
ATOM 3968 N N . SER A 1 498 ? -80.341 -3.004 53.568 1.00 45.69 498 SER A N 1
ATOM 3969 C CA . SER A 1 498 ? -80.043 -2.858 54.998 1.00 45.69 498 SER A CA 1
ATOM 3970 C C . SER A 1 498 ? -81.180 -2.167 55.762 1.00 45.69 498 SER A C 1
ATOM 3972 O O . SER A 1 498 ? -81.717 -1.150 55.309 1.00 45.69 498 SER A O 1
ATOM 3974 N N . PHE A 1 499 ? -81.527 -2.713 56.930 1.00 47.16 499 PHE A N 1
ATOM 3975 C CA . PHE A 1 499 ? -82.565 -2.205 57.837 1.00 47.16 499 PHE A CA 1
ATOM 3976 C C . PHE A 1 499 ? -81.954 -1.842 59.197 1.00 47.16 499 PHE A C 1
ATOM 3978 O O . PHE A 1 499 ? -81.204 -2.651 59.742 1.00 47.16 499 PHE A O 1
ATOM 3985 N N . ASP A 1 500 ? -82.302 -0.676 59.758 1.00 38.97 500 ASP A N 1
ATOM 3986 C CA . ASP A 1 500 ? -81.653 -0.173 60.990 1.00 38.97 500 ASP A CA 1
ATOM 3987 C C . ASP A 1 500 ? -82.210 -0.717 62.305 1.00 38.97 500 ASP A C 1
ATOM 3989 O O . ASP A 1 500 ? -81.573 -0.559 63.336 1.00 38.97 500 ASP A O 1
ATOM 3993 N N . TYR A 1 501 ? -83.365 -1.377 62.310 1.00 44.59 501 TYR A N 1
ATOM 3994 C CA . TYR A 1 501 ? -83.870 -2.068 63.497 1.00 44.59 501 TYR A CA 1
ATOM 3995 C C . TYR A 1 501 ? -84.698 -3.268 63.040 1.00 44.59 501 TYR A C 1
ATOM 3997 O O . TYR A 1 501 ? -85.629 -3.123 62.250 1.00 44.59 501 TYR A O 1
ATOM 4005 N N . ALA A 1 502 ? -84.339 -4.464 63.496 1.00 38.22 502 ALA A N 1
ATOM 4006 C CA . ALA A 1 502 ? -85.116 -5.675 63.270 1.00 38.22 502 ALA A CA 1
ATOM 4007 C C . ALA A 1 502 ? -85.226 -6.428 64.595 1.00 38.22 502 ALA A C 1
ATOM 4009 O O . ALA A 1 502 ? -84.224 -6.643 65.275 1.00 38.22 502 ALA A O 1
ATOM 4010 N N . THR A 1 503 ? -86.440 -6.826 64.966 1.00 36.84 503 THR A N 1
ATOM 4011 C CA . THR A 1 503 ? -86.690 -7.610 66.177 1.00 36.84 503 THR A CA 1
ATOM 4012 C C . THR A 1 503 ? -87.294 -8.943 65.767 1.00 36.84 503 THR A C 1
ATOM 4014 O O . THR A 1 503 ? -88.274 -8.988 65.030 1.00 36.84 503 THR A O 1
ATOM 4017 N N . TYR A 1 504 ? -86.688 -10.038 66.217 1.00 36.19 504 TYR A N 1
ATOM 4018 C CA . TYR A 1 504 ? -87.201 -11.387 66.010 1.00 36.19 504 TYR A CA 1
ATOM 4019 C C . TYR A 1 504 ? -88.081 -11.770 67.201 1.00 36.19 504 TYR A C 1
ATOM 4021 O O . TYR A 1 504 ? -87.616 -11.737 68.339 1.00 36.19 504 TYR A O 1
ATOM 4029 N N . ILE A 1 505 ? -89.340 -12.126 66.946 1.00 37.75 505 ILE A N 1
ATOM 4030 C CA . ILE A 1 505 ? -90.259 -12.641 67.965 1.00 37.75 505 ILE A CA 1
ATOM 4031 C C . ILE A 1 505 ? -90.634 -14.058 67.542 1.00 37.75 505 ILE A C 1
ATOM 4033 O O . ILE A 1 505 ? -91.222 -14.251 66.482 1.00 37.75 505 ILE A O 1
ATOM 4037 N N . ASN A 1 506 ? -90.266 -15.047 68.353 1.00 36.34 506 ASN A N 1
ATOM 4038 C CA . ASN A 1 506 ? -90.729 -16.419 68.196 1.00 36.34 506 ASN A CA 1
ATOM 4039 C C . ASN A 1 506 ? -91.741 -16.688 69.304 1.00 36.34 506 ASN A C 1
ATOM 4041 O O . ASN A 1 506 ? -91.371 -16.672 70.475 1.00 36.34 506 ASN A O 1
ATOM 4045 N N . ASP A 1 507 ? -93.001 -16.881 68.929 1.00 38.34 507 ASP A N 1
ATOM 4046 C CA . ASP A 1 507 ? -94.063 -17.245 69.859 1.00 38.34 507 ASP A CA 1
ATOM 4047 C C . ASP A 1 507 ? -94.620 -18.604 69.417 1.00 38.34 507 ASP A C 1
ATOM 4049 O O . ASP A 1 507 ? -94.955 -18.797 68.241 1.00 38.34 507 ASP A O 1
ATOM 4053 N N . ASP A 1 508 ? -94.680 -19.564 70.344 1.00 43.16 508 ASP A N 1
ATOM 4054 C CA . ASP A 1 508 ? -94.718 -21.022 70.103 1.00 43.16 508 ASP A CA 1
ATOM 4055 C C . ASP A 1 508 ? -95.972 -21.557 69.374 1.00 43.16 508 ASP A C 1
ATOM 4057 O O . ASP A 1 508 ? -96.178 -22.767 69.261 1.00 43.16 508 ASP A O 1
ATOM 4061 N N . THR A 1 509 ? -96.832 -20.690 68.834 1.00 38.62 509 THR A N 1
ATOM 4062 C CA . THR A 1 509 ? -98.027 -21.111 68.085 1.00 38.62 509 THR A CA 1
ATOM 4063 C C . THR A 1 509 ? -98.231 -20.456 66.720 1.00 38.62 509 THR A C 1
ATOM 4065 O O . THR A 1 509 ? -99.169 -20.841 66.026 1.00 38.62 509 THR A O 1
ATOM 4068 N N . ASN A 1 510 ? -97.348 -19.567 66.252 1.00 39.28 510 ASN A N 1
ATOM 4069 C CA . ASN A 1 510 ? -97.316 -19.161 64.841 1.00 39.28 510 ASN A CA 1
ATOM 4070 C C . ASN A 1 510 ? -95.984 -18.483 64.497 1.00 39.28 510 ASN A C 1
ATOM 4072 O O . ASN A 1 510 ? -95.706 -17.388 64.974 1.00 39.28 510 ASN A O 1
ATOM 4076 N N . ASN A 1 511 ? -95.198 -19.093 63.603 1.00 38.00 511 ASN A N 1
ATOM 4077 C CA . ASN A 1 511 ? -93.972 -18.499 63.059 1.00 38.00 511 ASN A CA 1
ATOM 4078 C C . ASN A 1 511 ? -94.303 -17.236 62.241 1.00 38.00 511 ASN A C 1
ATOM 4080 O O . ASN A 1 511 ? -94.487 -17.305 61.022 1.00 38.00 511 ASN A O 1
ATOM 4084 N N . ARG A 1 512 ? -94.381 -16.084 62.906 1.00 38.12 512 ARG A N 1
ATOM 4085 C CA . ARG A 1 512 ? -94.404 -14.760 62.285 1.00 38.12 512 ARG A CA 1
ATOM 4086 C C . ARG A 1 512 ? -93.046 -14.100 62.459 1.00 38.12 512 ARG A C 1
ATOM 4088 O O . ARG A 1 512 ? -92.437 -14.187 63.513 1.00 38.12 512 ARG A O 1
ATOM 4095 N N . ILE A 1 513 ? -92.595 -13.420 61.412 1.00 42.47 513 ILE A N 1
ATOM 4096 C CA . ILE A 1 513 ? -91.467 -12.496 61.487 1.00 42.47 513 ILE A CA 1
ATOM 4097 C C . ILE A 1 513 ? -92.023 -11.144 61.063 1.00 42.47 513 ILE A C 1
ATOM 4099 O O . ILE A 1 513 ? -92.456 -10.993 59.920 1.00 42.47 513 ILE A O 1
ATOM 4103 N N . GLU A 1 514 ? -92.063 -10.191 61.988 1.00 40.47 514 GLU A N 1
ATOM 4104 C CA . GLU A 1 514 ? -92.487 -8.819 61.713 1.00 40.47 514 GLU A CA 1
ATOM 4105 C C . GLU A 1 514 ? -91.260 -7.907 61.745 1.00 40.47 514 GLU A C 1
ATOM 4107 O O . GLU A 1 514 ? -90.510 -7.884 62.718 1.00 40.47 514 GLU A O 1
ATOM 4112 N N . PHE A 1 515 ? -91.040 -7.166 60.659 1.00 41.88 515 PHE A N 1
ATOM 4113 C CA . PHE A 1 515 ? -89.957 -6.194 60.556 1.00 41.88 515 PHE A CA 1
ATOM 4114 C C . PHE A 1 515 ? -90.539 -4.791 60.683 1.00 41.88 515 PHE A C 1
ATOM 4116 O O . PHE A 1 515 ? -91.412 -4.412 59.905 1.00 41.88 515 PHE A O 1
ATOM 4123 N N . TRP A 1 516 ? -90.020 -4.006 61.623 1.00 36.97 516 TRP A N 1
ATOM 4124 C CA . TRP A 1 516 ? -90.347 -2.591 61.756 1.00 36.97 516 TRP A CA 1
ATOM 4125 C C . TRP A 1 516 ? -89.060 -1.783 61.679 1.00 36.97 516 TRP A C 1
ATOM 4127 O O . TRP A 1 516 ? -88.282 -1.752 62.626 1.00 36.97 516 TRP A O 1
ATOM 4137 N N . GLY A 1 517 ? -88.831 -1.124 60.545 1.00 42.25 517 GLY A N 1
ATOM 4138 C CA . GLY A 1 517 ? -87.624 -0.332 60.344 1.00 42.25 517 GLY A CA 1
ATOM 4139 C C . GLY A 1 517 ? -87.733 0.627 59.166 1.00 42.25 517 GLY A C 1
ATOM 4140 O O . GLY A 1 517 ? -88.466 0.389 58.206 1.00 42.25 517 GLY A O 1
ATOM 4141 N N . ARG A 1 518 ? -86.989 1.734 59.242 1.00 41.50 518 ARG A N 1
ATOM 4142 C CA . ARG A 1 518 ? -86.863 2.702 58.148 1.00 41.50 518 ARG A CA 1
ATOM 4143 C C . ARG A 1 518 ? -85.806 2.186 57.169 1.00 41.50 518 ARG A C 1
ATOM 4145 O O . ARG A 1 518 ? -84.696 1.871 57.587 1.00 41.50 518 ARG A O 1
ATOM 4152 N N . LEU A 1 519 ? -86.150 2.084 55.886 1.00 38.31 519 LEU A N 1
ATOM 4153 C CA . LEU A 1 519 ? -85.228 1.657 54.829 1.00 38.31 519 LEU A CA 1
ATOM 4154 C C . LEU A 1 519 ? -84.130 2.714 54.641 1.00 38.31 519 LEU A C 1
ATOM 4156 O O . LEU A 1 519 ? -84.449 3.881 54.401 1.00 38.31 519 LEU A O 1
ATOM 4160 N N . ILE A 1 520 ? -82.855 2.330 54.741 1.00 43.91 520 ILE A N 1
ATOM 4161 C CA . ILE A 1 520 ? -81.752 3.310 54.766 1.00 43.91 520 ILE A CA 1
ATOM 4162 C C . ILE A 1 520 ? -80.981 3.407 53.465 1.00 43.91 520 ILE A C 1
ATOM 4164 O O . ILE A 1 520 ? -80.374 4.446 53.212 1.00 43.91 520 ILE A O 1
ATOM 4168 N N . THR A 1 521 ? -81.051 2.424 52.567 1.00 39.06 521 THR A N 1
ATOM 4169 C CA . THR A 1 521 ? -80.509 2.624 51.215 1.00 39.06 521 THR A CA 1
ATOM 4170 C C . THR A 1 521 ? -81.054 1.623 50.198 1.00 39.06 521 THR A C 1
ATOM 4172 O O . THR A 1 521 ? -80.582 0.504 50.062 1.00 39.06 521 THR A O 1
ATOM 4175 N N . LEU A 1 522 ? -82.020 2.086 49.409 1.00 35.06 522 LEU A N 1
ATOM 4176 C CA . LEU A 1 522 ? -82.056 1.890 47.962 1.00 35.06 522 LEU A CA 1
ATOM 4177 C C . LEU A 1 522 ? -82.078 3.314 47.405 1.00 35.06 522 LEU A C 1
ATOM 4179 O O . LEU A 1 522 ? -82.819 4.160 47.908 1.00 35.06 522 LEU A O 1
ATOM 4183 N N . SER A 1 523 ? -81.221 3.641 46.443 1.00 39.53 523 SER A N 1
ATOM 4184 C CA . SER A 1 523 ? -81.208 4.974 45.840 1.00 39.53 523 SER A CA 1
ATOM 4185 C C . SER A 1 523 ? -82.546 5.232 45.127 1.00 39.53 523 SER A C 1
ATOM 4187 O O . SER A 1 523 ? -82.713 4.866 43.968 1.00 39.53 523 SER A O 1
ATOM 4189 N N . GLY A 1 524 ? -83.507 5.833 45.828 1.00 34.09 524 GLY A N 1
ATOM 4190 C CA . GLY A 1 524 ? -84.818 6.207 45.295 1.00 34.09 524 GLY A CA 1
ATOM 4191 C C . GLY A 1 524 ? -85.958 5.828 46.241 1.00 34.09 524 GLY A C 1
ATOM 4192 O O . GLY A 1 524 ? -86.145 4.660 46.562 1.00 34.09 524 GLY A O 1
ATOM 4193 N N . LYS A 1 525 ? -86.715 6.837 46.692 1.00 35.84 525 LYS A N 1
ATOM 4194 C CA . LYS A 1 525 ? -87.858 6.726 47.616 1.00 35.84 525 LYS A CA 1
ATOM 4195 C C . LYS A 1 525 ? -88.838 5.621 47.189 1.00 35.84 525 LYS A C 1
ATOM 4197 O O . LYS A 1 525 ? -89.371 5.687 46.087 1.00 35.84 525 LYS A O 1
ATOM 4202 N N . SER A 1 526 ? -89.118 4.669 48.073 1.00 37.03 526 SER A N 1
ATOM 4203 C CA . SER A 1 526 ? -90.244 3.733 47.968 1.00 37.03 526 SER A CA 1
ATOM 4204 C C . SER A 1 526 ? -90.736 3.380 49.375 1.00 37.03 526 SER A C 1
ATOM 4206 O O . SER A 1 526 ? -89.920 3.230 50.285 1.00 37.03 526 SER A O 1
ATOM 4208 N N . ASP A 1 527 ? -92.056 3.314 49.550 1.00 38.91 527 ASP A N 1
ATOM 4209 C CA . ASP A 1 527 ? -92.699 2.772 50.750 1.00 38.91 527 ASP A CA 1
ATOM 4210 C C . ASP A 1 527 ? -92.896 1.263 50.539 1.00 38.91 527 ASP A C 1
ATOM 4212 O O . ASP A 1 527 ? -93.270 0.833 49.447 1.00 38.91 527 ASP A O 1
ATOM 4216 N N . VAL A 1 528 ? -92.595 0.455 51.556 1.00 38.91 528 VAL A N 1
ATOM 4217 C CA . VAL A 1 528 ? -92.645 -1.013 51.488 1.00 38.91 528 VAL A CA 1
ATOM 4218 C C . VAL A 1 528 ? -93.700 -1.514 52.468 1.00 38.91 528 VAL A C 1
ATOM 4220 O O . VAL A 1 528 ? -93.532 -1.342 53.671 1.00 38.91 528 VAL A O 1
ATOM 4223 N N . ASP A 1 529 ? -94.744 -2.167 51.957 1.00 38.88 529 ASP A N 1
ATOM 4224 C CA . ASP A 1 529 ? -95.716 -2.913 52.762 1.00 38.88 529 ASP A CA 1
ATOM 4225 C C . ASP A 1 529 ? -95.418 -4.414 52.668 1.00 38.88 529 ASP A C 1
ATOM 4227 O O . ASP A 1 529 ? -95.346 -4.981 51.578 1.00 38.88 529 ASP A O 1
ATOM 4231 N N . VAL A 1 530 ? -95.255 -5.076 53.816 1.00 37.94 530 VAL A N 1
ATOM 4232 C CA . VAL A 1 530 ? -95.065 -6.532 53.907 1.00 37.94 530 VAL A CA 1
ATOM 4233 C C . VAL A 1 530 ? -96.323 -7.146 54.513 1.00 37.94 530 VAL A C 1
ATOM 4235 O O . VAL A 1 530 ? -96.663 -6.860 55.658 1.00 37.94 530 VAL A O 1
ATOM 4238 N N . VAL A 1 531 ? -97.014 -8.012 53.765 1.00 39.03 531 VAL A N 1
ATOM 4239 C CA . VAL A 1 531 ? -98.232 -8.695 54.233 1.00 39.03 531 VAL A CA 1
ATOM 4240 C C . VAL A 1 531 ? -98.010 -10.206 54.256 1.00 39.03 531 VAL A C 1
ATOM 4242 O O . VAL A 1 531 ? -97.716 -10.815 53.233 1.00 39.03 531 VAL A O 1
ATOM 4245 N N . LEU A 1 532 ? -98.191 -10.825 55.425 1.00 36.97 532 LEU A N 1
ATOM 4246 C CA . LEU A 1 532 ? -98.140 -12.279 55.603 1.00 36.97 532 LEU A CA 1
ATOM 4247 C C . LEU A 1 532 ? -99.546 -12.890 55.566 1.00 36.97 532 LEU A C 1
ATOM 4249 O O . LEU A 1 532 ? -100.419 -12.491 56.335 1.00 36.97 532 LEU A O 1
ATOM 4253 N N . THR A 1 533 ? -99.749 -13.908 54.725 1.00 39.31 533 THR A N 1
ATOM 4254 C CA . THR A 1 533 ? -100.988 -14.709 54.693 1.00 39.31 533 THR A CA 1
ATOM 4255 C C . THR A 1 533 ? -100.829 -16.051 55.418 1.00 39.31 533 THR A C 1
ATOM 4257 O O . THR A 1 533 ? -99.756 -16.651 55.405 1.00 39.31 533 THR A O 1
ATOM 4260 N N . GLU A 1 534 ? -101.924 -16.530 56.015 1.00 38.81 534 GLU A N 1
ATOM 4261 C CA . GLU A 1 534 ? -102.057 -17.547 57.082 1.00 38.81 534 GLU A CA 1
ATOM 4262 C C . GLU A 1 534 ? -101.519 -18.983 56.837 1.00 38.81 534 GLU A C 1
ATOM 4264 O O . GLU A 1 534 ? -101.906 -19.902 57.552 1.00 38.81 534 GLU A O 1
ATOM 4269 N N . GLN A 1 535 ? -100.627 -19.251 55.877 1.00 39.72 535 GLN A N 1
ATOM 4270 C CA . GLN A 1 535 ? -100.210 -20.633 55.555 1.00 39.72 535 GLN A CA 1
ATOM 4271 C C . GLN A 1 535 ? -98.694 -20.882 55.520 1.00 39.72 535 GLN A C 1
ATOM 4273 O O . GLN A 1 535 ? -98.216 -21.728 54.763 1.00 39.72 535 GLN A O 1
ATOM 4278 N N . GLY A 1 536 ? -97.922 -20.188 56.362 1.00 42.12 536 GLY A N 1
ATOM 4279 C CA . GLY A 1 536 ? -96.522 -20.551 56.639 1.00 42.12 536 GLY A CA 1
ATOM 4280 C C . GLY A 1 536 ? -95.569 -20.464 55.438 1.00 42.12 536 GLY A C 1
ATOM 4281 O O . GLY A 1 536 ? -94.538 -21.136 55.420 1.00 42.12 536 GLY A O 1
ATOM 4282 N N . ARG A 1 537 ? -95.904 -19.649 54.430 1.00 40.62 537 ARG A N 1
ATOM 4283 C CA . ARG A 1 537 ? -95.028 -19.291 53.305 1.00 40.62 537 ARG A CA 1
ATOM 4284 C C . ARG A 1 537 ? -94.776 -17.793 53.330 1.00 40.62 537 ARG A C 1
ATOM 4286 O O . ARG A 1 537 ? -95.711 -17.019 53.527 1.00 40.62 537 ARG A O 1
ATOM 4293 N N . LEU A 1 538 ? -93.522 -17.394 53.134 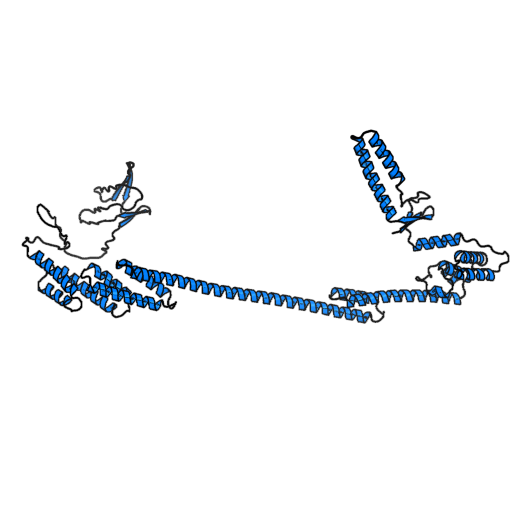1.00 45.66 538 LEU A N 1
ATOM 4294 C CA . LEU A 1 538 ? -93.156 -15.986 53.056 1.00 45.66 538 LEU A CA 1
ATOM 4295 C C . LEU A 1 538 ? -93.443 -15.504 51.627 1.00 45.66 538 LEU A C 1
ATOM 4297 O O . LEU A 1 538 ? -92.728 -15.878 50.697 1.00 45.66 538 LEU A O 1
ATOM 4301 N N . HIS A 1 539 ? -94.511 -14.727 51.454 1.00 41.47 539 HIS A N 1
ATOM 4302 C CA . HIS A 1 539 ? -94.841 -14.064 50.193 1.00 41.47 539 HIS A CA 1
ATOM 4303 C C . HIS A 1 539 ? -94.503 -12.580 50.339 1.00 41.47 539 HIS A C 1
ATOM 4305 O O . HIS A 1 539 ? -95.054 -11.914 51.211 1.00 41.47 539 HIS A O 1
ATOM 4311 N N . ILE A 1 540 ? -93.562 -12.078 49.541 1.00 50.44 540 ILE A N 1
ATOM 4312 C CA . ILE A 1 540 ? -93.145 -10.672 49.576 1.00 50.44 540 ILE A CA 1
ATOM 4313 C C . ILE A 1 540 ? -93.645 -10.006 48.302 1.00 50.44 540 ILE A C 1
ATOM 4315 O O . ILE A 1 540 ? -93.285 -10.434 47.207 1.00 50.44 540 ILE A O 1
ATOM 4319 N N . VAL A 1 541 ? -94.443 -8.950 48.453 1.00 44.12 541 VAL A N 1
ATOM 4320 C CA . VAL A 1 541 ? -94.925 -8.112 47.350 1.00 44.12 541 VAL A CA 1
ATOM 4321 C C . VAL A 1 541 ? -94.359 -6.710 47.529 1.00 44.12 541 VAL A C 1
ATOM 4323 O O . VAL A 1 541 ? -94.654 -6.041 48.511 1.00 44.12 541 VAL A O 1
ATOM 4326 N N . LEU A 1 542 ? -93.531 -6.263 46.590 1.00 46.94 542 LEU A N 1
ATOM 4327 C CA . LEU A 1 542 ? -92.990 -4.908 46.559 1.00 46.94 542 LEU A CA 1
ATOM 4328 C C . LEU A 1 542 ? -93.777 -4.092 45.541 1.00 46.94 542 LEU A C 1
ATOM 4330 O O . LEU A 1 542 ? -93.836 -4.472 44.375 1.00 46.94 542 LEU A O 1
ATOM 4334 N N . THR A 1 543 ? -94.360 -2.974 45.968 1.00 41.34 543 THR A N 1
ATOM 4335 C CA . THR A 1 543 ? -95.080 -2.055 45.076 1.00 41.34 543 THR A CA 1
ATOM 4336 C C . THR A 1 543 ? -94.274 -0.776 44.920 1.00 41.34 543 THR A C 1
ATOM 4338 O O . THR A 1 543 ? -93.949 -0.120 45.906 1.00 41.34 543 THR A O 1
ATOM 4341 N N . PHE A 1 544 ? -93.938 -0.408 43.688 1.00 43.84 544 PHE A N 1
ATOM 4342 C CA . PHE A 1 544 ? -93.212 0.825 43.400 1.00 43.84 544 PHE A CA 1
ATOM 4343 C C . PHE A 1 544 ? -94.186 1.996 43.211 1.00 43.84 544 PHE A C 1
ATOM 4345 O O . PHE A 1 544 ? -95.364 1.809 42.908 1.00 43.84 544 PHE A O 1
ATOM 4352 N N . LEU A 1 545 ? -93.700 3.232 43.378 1.00 38.47 545 LEU A N 1
ATOM 4353 C CA . LEU A 1 545 ? -94.528 4.451 43.321 1.00 38.47 545 LEU A CA 1
ATOM 4354 C C . LEU A 1 545 ? -95.244 4.670 41.973 1.00 38.47 545 LEU A C 1
ATOM 4356 O O . LEU A 1 545 ? -96.183 5.459 41.907 1.00 38.47 545 LEU A O 1
ATOM 4360 N N . ASP A 1 546 ? -94.817 3.992 40.906 1.00 43.59 546 ASP A N 1
ATOM 4361 C CA . ASP A 1 546 ? -95.477 4.005 39.595 1.00 43.59 546 ASP A CA 1
ATOM 4362 C C . ASP A 1 546 ? -96.633 2.990 39.472 1.00 43.59 546 ASP A C 1
ATOM 4364 O O . ASP A 1 546 ? -97.280 2.909 38.427 1.00 43.59 546 ASP A O 1
ATOM 4368 N N . GLY A 1 547 ? -96.920 2.248 40.546 1.00 37.91 547 GLY A N 1
ATOM 4369 C CA . GLY A 1 547 ? -97.978 1.244 40.629 1.00 37.91 547 GLY A CA 1
ATOM 4370 C C . GLY A 1 547 ? -97.568 -0.146 40.142 1.00 37.91 547 GLY A C 1
ATOM 4371 O O . GLY A 1 547 ? -98.411 -1.042 40.128 1.00 37.91 547 GLY A O 1
ATOM 4372 N N . SER A 1 548 ? -96.310 -0.354 39.741 1.00 44.09 548 SER A N 1
ATOM 4373 C CA . SER A 1 548 ? -95.816 -1.684 39.379 1.00 44.09 548 SER A CA 1
ATOM 4374 C C . SER A 1 548 ? -95.534 -2.537 40.622 1.00 44.09 548 SER A C 1
ATOM 4376 O O . SER A 1 548 ? -95.037 -2.036 41.630 1.00 44.09 548 SER A O 1
ATOM 4378 N N . THR A 1 549 ? -95.860 -3.832 40.560 1.00 41.09 549 THR A N 1
ATOM 4379 C CA . THR A 1 549 ? -95.645 -4.782 41.661 1.00 41.09 549 THR A CA 1
ATOM 4380 C C . THR A 1 549 ? -94.651 -5.879 41.286 1.00 41.09 549 THR A C 1
ATOM 4382 O O . THR A 1 549 ? -94.619 -6.354 40.149 1.00 41.09 549 THR A O 1
ATOM 4385 N N . PHE A 1 550 ? -93.833 -6.291 42.254 1.00 42.97 550 PHE A N 1
ATOM 4386 C CA . PHE A 1 550 ? -92.923 -7.429 42.158 1.00 42.97 550 PHE A CA 1
ATOM 4387 C C . PHE A 1 550 ? -93.205 -8.412 43.293 1.00 42.97 550 PHE A C 1
ATOM 4389 O O . PHE A 1 550 ? -93.112 -8.039 44.460 1.00 42.97 550 PHE A O 1
ATOM 4396 N N . GLU A 1 551 ? -93.526 -9.661 42.960 1.00 46.34 551 GLU A N 1
ATOM 4397 C CA . GLU A 1 551 ? -93.881 -10.694 43.940 1.00 46.34 551 GLU A CA 1
ATOM 4398 C C . GLU A 1 551 ? -92.843 -11.820 43.957 1.00 46.34 551 GLU A C 1
ATOM 4400 O O . GLU A 1 551 ? -92.415 -12.298 42.903 1.00 46.34 551 GLU A O 1
ATOM 4405 N N . CYS A 1 552 ? -92.443 -12.270 45.149 1.00 43.31 552 CYS A N 1
ATOM 4406 C CA . CYS A 1 552 ? -91.646 -13.482 45.307 1.00 43.31 552 CYS A CA 1
ATOM 4407 C C . CYS A 1 552 ? -92.193 -14.374 46.432 1.00 43.31 552 CYS A C 1
ATOM 4409 O O . CYS A 1 552 ? -92.569 -13.902 47.507 1.00 43.31 552 CYS A O 1
ATOM 4411 N N . GLU A 1 553 ? -92.232 -15.685 46.178 1.00 40.88 553 GLU A N 1
ATOM 4412 C CA . GLU A 1 553 ? -92.652 -16.699 47.148 1.00 40.88 553 GLU A CA 1
ATOM 4413 C C . GLU A 1 553 ? -91.421 -17.490 47.600 1.00 40.88 553 GLU A C 1
ATOM 4415 O O . GLU A 1 553 ? -90.804 -18.210 46.811 1.00 40.88 553 GLU A O 1
ATOM 4420 N N . TYR A 1 554 ? -91.047 -17.364 48.876 1.00 38.78 554 TYR A N 1
ATOM 4421 C CA . TYR A 1 554 ? -89.958 -18.146 49.451 1.00 38.78 554 TYR A CA 1
ATOM 4422 C C . TYR A 1 554 ? -90.509 -19.429 50.076 1.00 38.78 554 TYR A C 1
ATOM 4424 O O . TYR A 1 554 ? -91.270 -19.406 51.050 1.00 38.78 554 TYR A O 1
ATOM 4432 N N . LYS A 1 555 ? -90.101 -20.572 49.520 1.00 34.00 555 LYS A N 1
ATOM 4433 C CA . LYS A 1 555 ? -90.446 -21.905 50.021 1.00 34.00 555 LYS A CA 1
ATOM 4434 C C . LYS A 1 555 ? -89.196 -22.521 50.647 1.00 34.00 555 LYS A C 1
ATOM 4436 O O . LYS A 1 555 ? -88.221 -22.769 49.945 1.00 34.00 555 LYS A O 1
ATOM 4441 N N . ARG A 1 556 ? -89.210 -22.734 51.966 1.00 31.69 556 ARG A N 1
ATOM 4442 C CA . ARG A 1 556 ? -88.102 -23.374 52.694 1.00 31.69 556 ARG A CA 1
ATOM 4443 C C . ARG A 1 556 ? -87.910 -24.801 52.151 1.00 31.69 556 ARG A C 1
ATOM 4445 O O . ARG A 1 556 ? -88.886 -25.552 52.116 1.00 31.69 556 ARG A O 1
ATOM 4452 N N . ALA A 1 557 ? -86.705 -25.124 51.679 1.00 30.39 557 ALA A N 1
ATOM 4453 C CA . ALA A 1 557 ? -86.297 -26.491 51.342 1.00 30.39 557 ALA A CA 1
ATOM 4454 C C . ALA A 1 557 ? -85.954 -27.273 52.612 1.00 30.39 557 ALA A C 1
ATOM 4456 O O . ALA A 1 557 ? -85.383 -26.643 53.536 1.00 30.39 557 ALA A O 1
#

InterPro domains:
  IPR011990 Tetratricopeptide-like helical domain superfamily [SSF48452] (94-160)